Protein AF-A0A959CN42-F1 (afdb_monomer)

Foldseek 3Di:
DVVVVVVVVVVVVVVVQVQLQDQCPPVHNFGSNCQQVDCQQHPVLQDDDPPDDPDDDDDDPQDPDDWDWDADPVRATEIEDADLLNLLLQVLQVLCVVQVVVLQCLLCLLQLFCLQQNFPVSNVSSLLNPLQVSLLLLVLVVVQQVLAPVSQSSLVSSQNSNQVNLVVDDSSNDPNVCSRSVHGGDRGHSSSLSSLQSSVLVQLLQDLCQQVLLQVCLVQPDVRSCVVPPPDDPPDADPPHPPDDDPDDDDDDPDPDDDDPVPRNDHADFDDDDHDDPPAWWDWDKDFLVPDPNSFIDIDTGHGDDDDVVDQWRWHWRHYVLFTWTDTDGSSHDFHAFTDDPWKGKYWIRPNANQKFKDFWAAPDPVSQWTDDPNDIDGWDKDWDFHDGPPDPGTDTDIWTADPQGTQSFADDDDGHRIGMRGPSSDNFDRDNREDNQLRVLRSNDNDDVSNVVSQPHYAPDFIWMWMGTRVRDTDTDRGHDDDDDDPCHSNHD

pLDDT: mean 90.22, std 10.04, range [40.03, 98.81]

Radius of gyration: 26.32 Å; Cα contacts (8 Å, |Δi|>4): 891; chains: 1; bounding box: 69×84×70 Å

Structure (mmCIF, N/CA/C/O backbone):
data_AF-A0A959CN42-F1
#
_entry.id   AF-A0A959CN42-F1
#
loop_
_atom_site.group_PDB
_atom_site.id
_atom_site.type_symbol
_atom_site.label_atom_id
_atom_site.label_alt_id
_atom_site.label_comp_id
_atom_site.label_asym_id
_atom_site.label_entity_id
_atom_site.label_seq_id
_atom_site.pdbx_PDB_ins_code
_atom_site.Cartn_x
_atom_site.Cartn_y
_atom_site.Cartn_z
_atom_site.occupancy
_atom_site.B_iso_or_equiv
_atom_site.auth_seq_id
_atom_site.auth_comp_id
_atom_site.auth_asym_id
_atom_site.auth_atom_id
_atom_site.pdbx_PDB_model_num
ATOM 1 N N . MET A 1 1 ? -25.828 -58.535 -22.305 1.00 72.62 1 MET A N 1
ATOM 2 C CA . MET A 1 1 ? -24.635 -58.267 -21.461 1.00 72.62 1 MET A CA 1
ATOM 3 C C . MET A 1 1 ? -23.712 -57.182 -22.034 1.00 72.62 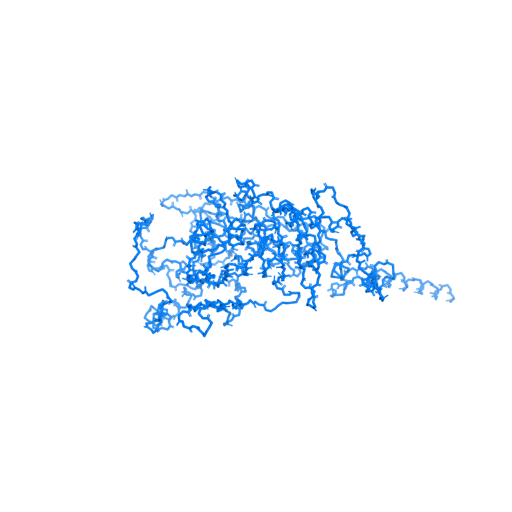1 MET A C 1
ATOM 5 O O . MET A 1 1 ? -23.252 -56.353 -21.264 1.00 72.62 1 MET A O 1
ATOM 9 N N . GLN A 1 2 ? -23.451 -57.132 -23.350 1.00 87.62 2 GLN A N 1
ATOM 10 C CA . GLN A 1 2 ? -22.571 -56.113 -23.960 1.00 87.62 2 GLN A CA 1
ATOM 11 C C . GLN A 1 2 ? -23.111 -54.673 -23.858 1.00 87.62 2 GLN A C 1
ATOM 13 O O . GLN A 1 2 ? -22.363 -53.782 -23.477 1.00 87.62 2 GLN A O 1
ATOM 18 N N . ILE A 1 3 ? -24.412 -54.458 -24.094 1.00 91.44 3 ILE A N 1
ATOM 19 C CA . ILE A 1 3 ? -25.050 -53.130 -23.976 1.00 91.44 3 ILE A CA 1
ATOM 20 C C . ILE A 1 3 ? -24.937 -52.576 -22.549 1.00 91.44 3 ILE A C 1
ATOM 22 O O . ILE A 1 3 ? -24.589 -51.420 -22.361 1.00 91.44 3 ILE A O 1
ATOM 26 N N . VAL A 1 4 ? -25.155 -53.416 -21.532 1.00 92.31 4 VAL A N 1
ATOM 27 C CA . VAL A 1 4 ? -25.031 -53.013 -20.119 1.00 92.31 4 VAL A CA 1
ATOM 28 C C . VAL A 1 4 ? -23.594 -52.605 -19.783 1.00 92.31 4 VAL A C 1
ATOM 30 O O . VAL A 1 4 ? -23.387 -51.584 -19.138 1.00 92.31 4 VAL A O 1
ATOM 33 N N . LYS A 1 5 ? -22.593 -53.355 -20.270 1.00 93.62 5 LYS A N 1
ATOM 34 C CA . LYS A 1 5 ? -21.173 -53.002 -20.102 1.00 93.62 5 LYS A CA 1
ATOM 35 C C . LYS A 1 5 ? -20.826 -51.683 -20.797 1.00 93.62 5 LYS A C 1
ATOM 37 O O . LYS A 1 5 ? -20.120 -50.869 -20.214 1.00 93.62 5 LYS A O 1
ATOM 42 N N . PHE A 1 6 ? -21.345 -51.462 -22.005 1.00 95.69 6 PHE A N 1
ATOM 43 C CA . PHE A 1 6 ? -21.164 -50.208 -22.735 1.00 95.69 6 PHE A CA 1
ATOM 44 C C . PHE A 1 6 ? -21.786 -49.020 -21.991 1.00 95.69 6 PHE A C 1
ATOM 46 O O . PHE A 1 6 ? -21.104 -48.026 -21.768 1.00 95.69 6 PHE A O 1
ATOM 53 N N . LEU A 1 7 ? -23.043 -49.134 -21.550 1.00 95.94 7 LEU A N 1
ATOM 54 C CA . LEU A 1 7 ? -23.731 -48.068 -20.817 1.00 95.94 7 LEU A CA 1
ATOM 55 C C . LEU A 1 7 ? -23.049 -47.753 -19.480 1.00 95.94 7 LEU A C 1
ATOM 57 O O . LEU A 1 7 ? -22.921 -46.584 -19.129 1.00 95.94 7 LEU A O 1
ATOM 61 N N . ALA A 1 8 ? -22.562 -48.769 -18.762 1.00 94.31 8 ALA A N 1
ATOM 62 C CA . ALA A 1 8 ? -21.801 -48.572 -17.531 1.00 94.31 8 ALA A CA 1
ATOM 63 C C . ALA A 1 8 ? -20.475 -47.835 -17.787 1.00 94.31 8 ALA A C 1
ATOM 65 O O . ALA A 1 8 ? -20.156 -46.885 -17.074 1.00 94.31 8 ALA A O 1
ATOM 66 N N . ALA A 1 9 ? -19.730 -48.229 -18.826 1.00 95.56 9 ALA A N 1
ATOM 67 C CA . ALA A 1 9 ? -18.494 -47.552 -19.212 1.00 95.56 9 ALA A CA 1
ATOM 68 C C . ALA A 1 9 ? -18.754 -46.102 -19.652 1.00 95.56 9 ALA A C 1
ATOM 70 O O . ALA A 1 9 ? -18.080 -45.195 -19.176 1.00 95.56 9 ALA A O 1
ATOM 71 N N . ALA A 1 10 ? -19.770 -45.868 -20.488 1.00 95.75 10 ALA A N 1
ATOM 72 C CA . ALA A 1 10 ? -20.156 -44.531 -20.935 1.00 95.75 10 ALA A CA 1
ATOM 73 C C . ALA A 1 10 ? -20.590 -43.639 -19.761 1.00 95.75 10 ALA A C 1
ATOM 75 O O . ALA A 1 10 ? -20.138 -42.500 -19.656 1.00 95.75 10 ALA A O 1
ATOM 76 N N . GLY A 1 11 ? -21.410 -44.164 -18.845 1.00 95.81 11 GLY A N 1
ATOM 77 C CA . GLY A 1 11 ? -21.826 -43.452 -17.637 1.00 95.81 11 GLY A CA 1
ATOM 78 C C . GLY A 1 11 ? -20.643 -43.078 -16.744 1.00 95.81 11 GLY A C 1
ATOM 79 O O . GLY A 1 11 ? -20.555 -41.937 -16.294 1.00 95.81 11 GLY A O 1
ATOM 80 N N . LEU A 1 12 ? -19.694 -44.000 -16.549 1.00 95.25 12 LEU A N 1
ATOM 81 C CA . LEU A 1 12 ? -18.469 -43.735 -15.794 1.00 95.25 12 LEU A CA 1
ATOM 82 C C . LEU A 1 12 ? -17.605 -42.665 -16.473 1.00 95.25 12 LEU A C 1
ATOM 84 O O . LEU A 1 12 ? -17.140 -41.748 -15.801 1.00 95.25 12 LEU A O 1
ATOM 88 N N . SER A 1 13 ? -17.426 -42.731 -17.795 1.00 93.31 13 SER A N 1
ATOM 89 C CA . SER A 1 13 ? -16.668 -41.727 -18.550 1.00 93.31 13 SER A CA 1
ATOM 90 C C . SER A 1 13 ? -17.299 -40.338 -18.464 1.00 93.31 13 SER A C 1
ATOM 92 O O . SER A 1 13 ? -16.585 -39.364 -18.237 1.00 93.31 13 SER A O 1
ATOM 94 N N . VAL A 1 14 ? -18.627 -40.236 -18.589 1.00 94.12 14 VAL A N 1
ATOM 95 C CA . VAL A 1 14 ? -19.349 -38.963 -18.432 1.00 94.12 14 VAL A CA 1
ATOM 96 C C . VAL A 1 14 ? -19.203 -38.436 -17.007 1.00 94.12 14 VAL A C 1
ATOM 98 O O . VAL A 1 14 ? -18.871 -37.268 -16.828 1.00 94.12 14 VAL A O 1
ATOM 101 N N . ALA A 1 15 ? -19.382 -39.283 -15.990 1.00 91.69 15 ALA A N 1
ATOM 102 C CA . ALA A 1 15 ? -19.212 -38.883 -14.596 1.00 91.69 15 ALA A CA 1
ATOM 103 C C . ALA A 1 15 ? -17.782 -38.393 -14.312 1.00 91.69 15 ALA A C 1
ATOM 105 O O . ALA A 1 15 ? -17.606 -37.334 -13.715 1.00 91.69 15 ALA A O 1
ATOM 106 N N . MET A 1 16 ? -16.759 -39.107 -14.792 1.00 90.38 16 MET A N 1
ATOM 107 C CA . MET A 1 16 ? -15.361 -38.692 -14.657 1.00 90.38 16 MET A CA 1
ATOM 108 C C . MET A 1 16 ? -15.083 -37.373 -15.377 1.00 90.38 16 MET A C 1
ATOM 110 O O . MET A 1 16 ? -14.413 -36.513 -14.812 1.00 90.38 16 MET A O 1
ATOM 114 N N . ALA A 1 17 ? -15.616 -37.181 -16.586 1.00 90.19 17 ALA A N 1
ATOM 115 C CA . ALA A 1 17 ? -15.478 -35.926 -17.316 1.00 90.19 17 ALA A CA 1
ATOM 116 C C . ALA A 1 17 ? -16.153 -34.764 -16.572 1.00 90.19 17 ALA A C 1
ATOM 118 O O . ALA A 1 17 ? -15.575 -33.684 -16.473 1.00 90.19 17 ALA A O 1
ATOM 119 N N . LEU A 1 18 ? -17.344 -34.974 -16.007 1.00 89.69 18 LEU A N 1
ATOM 120 C CA . LEU A 1 18 ? -18.036 -33.961 -15.208 1.00 89.69 18 LEU A CA 1
ATOM 121 C C . LEU A 1 18 ? -17.241 -33.606 -13.949 1.00 89.69 18 LEU A C 1
ATOM 123 O O . LEU A 1 18 ? -17.002 -32.428 -13.699 1.00 89.69 18 LEU A O 1
ATOM 127 N N . ILE A 1 19 ? -16.771 -34.603 -13.195 1.00 89.12 19 ILE A N 1
ATOM 128 C CA . ILE A 1 19 ? -15.959 -34.389 -11.988 1.00 89.12 19 ILE A CA 1
ATOM 129 C C . ILE A 1 19 ? -14.662 -33.656 -12.349 1.00 89.12 19 ILE A C 1
ATOM 131 O O . ILE A 1 19 ? -14.338 -32.660 -11.712 1.00 89.12 19 ILE A O 1
ATOM 135 N N . ALA A 1 20 ? -13.950 -34.089 -13.393 1.00 89.25 20 ALA A N 1
ATOM 136 C CA . ALA A 1 20 ? -12.697 -33.467 -13.814 1.00 89.25 20 ALA A CA 1
ATOM 137 C C . ALA A 1 20 ? -12.880 -32.010 -14.270 1.00 89.25 20 ALA A C 1
ATOM 139 O O . ALA A 1 20 ? -11.990 -31.192 -14.059 1.00 89.25 20 ALA A O 1
ATOM 140 N N . ASN A 1 21 ? -14.018 -31.666 -14.874 1.00 89.25 21 ASN A N 1
ATOM 141 C CA . ASN A 1 21 ? -14.306 -30.300 -15.320 1.00 89.25 21 ASN A CA 1
ATOM 142 C C . ASN A 1 21 ? -14.975 -29.426 -14.248 1.00 89.25 21 ASN A C 1
ATOM 144 O O . ASN A 1 21 ? -15.186 -28.237 -14.476 1.00 89.25 21 ASN A O 1
ATOM 148 N N . THR A 1 22 ? -15.296 -29.983 -13.082 1.00 85.31 22 THR A N 1
ATOM 149 C CA . THR A 1 22 ? -15.880 -29.229 -11.971 1.00 85.31 22 THR A CA 1
ATOM 150 C C . THR A 1 22 ? -14.766 -28.762 -11.040 1.00 85.31 22 THR A C 1
ATOM 152 O O . THR A 1 22 ? -13.934 -29.557 -10.619 1.00 85.31 22 THR A O 1
ATOM 155 N N . HIS A 1 23 ? -14.737 -27.473 -10.706 1.00 80.94 23 HIS A N 1
ATOM 156 C CA . HIS A 1 23 ? -13.810 -26.932 -9.710 1.00 80.94 23 HIS A CA 1
ATOM 157 C C . HIS A 1 23 ? -14.316 -27.271 -8.298 1.00 80.94 23 HIS A C 1
ATOM 159 O O . HIS A 1 23 ? -15.484 -27.020 -8.006 1.00 80.94 23 HIS A O 1
ATOM 165 N N . GLN A 1 24 ? -13.458 -27.805 -7.419 1.00 80.56 24 GLN A N 1
ATOM 166 C CA . GLN A 1 24 ? -13.819 -28.264 -6.065 1.00 80.56 24 GLN A CA 1
ATOM 167 C C . GLN A 1 24 ? -15.022 -29.238 -6.051 1.00 80.56 24 GLN A C 1
ATOM 169 O O . GLN A 1 24 ? -16.014 -29.010 -5.349 1.00 80.56 24 GLN A O 1
ATOM 174 N N . PRO A 1 25 ? -14.971 -30.348 -6.820 1.00 81.38 25 PRO A N 1
ATOM 175 C CA . PRO A 1 25 ? -16.073 -31.305 -6.880 1.00 81.38 25 PRO A CA 1
ATOM 176 C C . PRO A 1 25 ? -16.360 -31.857 -5.479 1.00 81.38 25 PRO A C 1
ATOM 178 O O . PRO A 1 25 ? -15.431 -32.181 -4.734 1.00 81.38 25 PRO A O 1
ATOM 181 N N . PHE A 1 26 ? -17.642 -31.938 -5.111 1.00 83.25 26 PHE A N 1
ATOM 182 C CA . PHE A 1 26 ? -18.103 -32.393 -3.788 1.00 83.25 26 PHE A CA 1
ATOM 183 C C . PHE A 1 26 ? -17.518 -31.605 -2.596 1.00 83.25 26 PHE A C 1
ATOM 185 O O . PHE A 1 26 ? -17.394 -32.150 -1.502 1.00 83.25 26 PHE A O 1
ATOM 192 N N . GLY A 1 27 ? -17.123 -30.340 -2.793 1.00 75.25 27 GLY A N 1
ATOM 193 C CA . GLY A 1 27 ? -16.503 -29.519 -1.744 1.00 75.25 27 GLY A CA 1
ATOM 194 C C . GLY A 1 27 ? -15.047 -29.890 -1.435 1.00 75.25 27 GLY A C 1
ATOM 195 O O . GLY A 1 27 ? -14.508 -29.473 -0.410 1.00 75.25 27 GLY A O 1
ATOM 196 N N . SER A 1 28 ? -14.402 -30.679 -2.302 1.00 81.88 28 SER A N 1
ATOM 197 C CA . SER A 1 28 ? -12.965 -30.966 -2.215 1.00 81.88 28 SER A CA 1
ATOM 198 C C . SER A 1 28 ? -12.109 -29.712 -2.427 1.00 81.88 28 SER A C 1
ATOM 200 O O . SER A 1 28 ? -12.607 -28.654 -2.788 1.00 81.88 28 SER A O 1
ATOM 202 N N . GLN A 1 29 ? -10.794 -29.828 -2.229 1.00 77.81 29 GLN A N 1
ATOM 203 C CA . GLN A 1 29 ? -9.831 -28.751 -2.510 1.00 77.81 29 GLN A CA 1
ATOM 204 C C . GLN A 1 29 ? -9.224 -28.844 -3.917 1.00 77.81 29 GLN A C 1
ATOM 206 O O . GLN A 1 29 ? -8.290 -28.113 -4.233 1.00 77.81 29 GLN A O 1
ATOM 211 N N . LEU A 1 30 ? -9.715 -29.764 -4.750 1.00 82.12 30 LEU A N 1
ATOM 212 C CA . LEU A 1 30 ? -9.133 -29.998 -6.063 1.00 82.12 30 LEU A CA 1
ATOM 213 C C . LEU A 1 30 ? -9.544 -28.889 -7.042 1.00 82.12 30 LEU A C 1
ATOM 215 O O . LEU A 1 30 ? -10.726 -28.531 -7.095 1.00 82.12 30 LEU A O 1
ATOM 219 N N . PRO A 1 31 ? -8.604 -28.374 -7.851 1.00 82.69 31 PRO A N 1
ATOM 220 C CA . PRO A 1 31 ? -8.956 -27.543 -8.991 1.00 82.69 31 PRO A CA 1
ATOM 221 C C . PRO A 1 31 ? -9.707 -28.383 -10.034 1.00 82.69 31 PRO A C 1
ATOM 223 O O . PRO A 1 31 ? -9.751 -29.614 -9.954 1.00 82.69 31 PRO A O 1
ATOM 226 N N . ALA A 1 32 ? -10.272 -27.732 -11.049 1.00 87.62 32 ALA A N 1
ATOM 227 C CA . ALA A 1 32 ? -10.829 -28.449 -12.193 1.00 87.62 32 ALA A CA 1
ATOM 228 C C . ALA A 1 32 ? -9.683 -29.126 -12.973 1.00 87.62 32 ALA A C 1
ATOM 230 O O . ALA A 1 32 ? -8.982 -28.487 -13.761 1.00 87.62 32 ALA A O 1
ATOM 231 N N . LEU A 1 33 ? -9.462 -30.421 -12.722 1.00 90.44 33 LEU A N 1
ATOM 232 C CA . LEU A 1 33 ? -8.334 -31.181 -13.270 1.00 90.44 33 LEU A CA 1
ATOM 233 C C . LEU A 1 33 ? -8.374 -31.268 -14.803 1.00 90.44 33 LEU A C 1
ATOM 235 O O . LEU A 1 33 ? -7.331 -31.226 -15.441 1.00 90.44 33 LEU A O 1
ATOM 239 N N . GLY A 1 34 ? -9.557 -31.348 -15.412 1.00 91.06 34 GLY A N 1
ATOM 240 C CA . GLY A 1 34 ? -9.726 -31.393 -16.866 1.00 91.06 34 GLY A CA 1
ATOM 241 C C . GLY A 1 34 ? -9.119 -30.165 -17.557 1.00 91.06 34 GLY A C 1
ATOM 242 O O . GLY A 1 34 ? -8.178 -30.322 -18.337 1.00 91.06 34 GLY A O 1
ATOM 243 N N . PRO A 1 35 ? -9.588 -28.940 -17.246 1.00 90.25 35 PRO A N 1
ATOM 244 C CA . PRO A 1 35 ? -8.994 -27.709 -17.760 1.00 90.25 35 PRO A CA 1
ATOM 245 C C . PRO A 1 35 ? -7.518 -27.554 -17.385 1.00 90.25 35 PRO A C 1
ATOM 247 O O . PRO A 1 35 ? -6.716 -27.179 -18.238 1.00 90.25 35 PRO A O 1
ATOM 250 N N . LEU A 1 36 ? -7.142 -27.895 -16.148 1.00 91.56 36 LEU A N 1
ATOM 251 C CA . LEU A 1 36 ? -5.766 -27.756 -15.670 1.00 91.56 36 LEU A CA 1
ATOM 252 C C . LEU A 1 36 ? -4.777 -28.642 -16.442 1.00 91.56 36 LEU A C 1
ATOM 254 O O . LEU A 1 36 ? -3.703 -28.169 -16.805 1.00 91.56 36 LEU A O 1
ATOM 258 N N . PHE A 1 37 ? -5.130 -29.902 -16.710 1.00 92.31 37 PHE A N 1
ATOM 259 C CA . PHE A 1 37 ? -4.290 -30.859 -17.441 1.00 92.31 37 PHE A CA 1
ATOM 260 C C . PHE A 1 37 ? -4.514 -30.834 -18.960 1.00 92.31 37 PHE A C 1
ATOM 262 O O . PHE A 1 37 ? -3.867 -31.599 -19.678 1.00 92.31 37 PHE A O 1
ATOM 269 N N . SER A 1 38 ? -5.384 -29.954 -19.468 1.00 91.44 38 SER A N 1
ATOM 270 C CA . SER A 1 38 ? -5.603 -29.782 -20.905 1.00 91.44 38 SER A CA 1
ATOM 271 C C . SER A 1 38 ? -4.287 -29.429 -21.608 1.00 91.44 38 SER A C 1
ATOM 273 O O . SER A 1 38 ? -3.653 -28.439 -21.240 1.00 91.44 38 SER A O 1
ATOM 275 N N . PRO A 1 39 ? -3.875 -30.157 -22.659 1.00 90.88 39 PRO A N 1
ATOM 276 C CA . PRO A 1 39 ? -2.643 -29.840 -23.376 1.00 90.88 39 PRO A CA 1
ATOM 277 C C . PRO A 1 39 ? -2.724 -28.502 -24.123 1.00 90.88 39 PRO A C 1
ATOM 279 O O . PRO A 1 39 ? -1.687 -27.947 -24.455 1.00 90.88 39 PRO A O 1
ATOM 282 N N . PHE A 1 40 ? -3.927 -27.967 -24.368 1.00 91.19 40 PHE A N 1
ATOM 283 C CA . PHE A 1 40 ? -4.142 -26.753 -25.166 1.00 91.19 40 PHE A CA 1
ATOM 284 C C . PHE A 1 40 ? -4.277 -25.472 -24.342 1.00 91.19 40 PHE A C 1
ATOM 286 O O . PHE A 1 40 ? -4.018 -24.389 -24.854 1.00 91.19 40 PHE A O 1
ATOM 293 N N . ALA A 1 41 ? -4.729 -25.581 -23.093 1.00 90.00 41 ALA A N 1
ATOM 294 C CA . ALA A 1 41 ? -5.031 -24.422 -22.246 1.00 90.00 41 ALA A CA 1
ATOM 295 C C . ALA A 1 41 ? -4.538 -24.571 -20.800 1.00 90.00 41 ALA A C 1
ATOM 297 O O . ALA A 1 41 ? -4.528 -23.599 -20.048 1.00 90.00 41 ALA A O 1
ATOM 298 N N . GLY A 1 42 ? -4.138 -25.781 -20.408 1.00 91.19 42 GLY A N 1
ATOM 299 C CA . GLY A 1 42 ? -3.703 -26.115 -19.061 1.00 91.19 42 GLY A CA 1
ATOM 300 C C . GLY A 1 42 ? -2.307 -25.598 -18.729 1.00 91.19 42 GLY A C 1
ATOM 301 O O . GLY A 1 42 ? -1.726 -24.788 -19.459 1.00 91.19 42 GLY A O 1
ATOM 302 N N . PHE A 1 43 ? -1.747 -26.069 -17.616 1.00 91.44 43 PHE A N 1
ATOM 303 C CA . PHE A 1 43 ? -0.460 -25.570 -17.111 1.00 91.44 43 PHE A CA 1
ATOM 304 C C . PHE A 1 43 ? 0.715 -25.822 -18.068 1.00 91.44 43 PHE A C 1
ATOM 306 O O . PHE A 1 43 ? 1.695 -25.086 -18.035 1.00 91.44 43 PHE A O 1
ATOM 313 N N . TRP A 1 44 ? 0.608 -26.813 -18.960 1.00 91.12 44 TRP A N 1
ATOM 314 C CA . TRP A 1 44 ? 1.625 -27.119 -19.973 1.00 91.12 44 TRP A CA 1
ATOM 315 C C . TRP A 1 44 ? 1.957 -25.923 -20.872 1.00 91.12 44 TRP A C 1
ATOM 317 O O . TRP A 1 44 ? 3.086 -25.796 -21.330 1.00 91.12 44 TRP A O 1
ATOM 327 N N . GLN A 1 45 ? 0.986 -25.033 -21.097 1.00 91.81 45 GLN A N 1
ATOM 328 C CA . GLN A 1 45 ? 1.167 -23.825 -21.906 1.00 91.81 45 GLN A CA 1
ATOM 329 C C . GLN A 1 45 ? 2.016 -22.748 -21.205 1.00 91.81 45 GLN A C 1
ATOM 331 O O . GLN A 1 45 ? 2.437 -21.800 -21.853 1.00 91.81 45 GLN A O 1
ATOM 336 N N . ASN A 1 46 ? 2.276 -22.879 -19.898 1.00 90.12 46 ASN A N 1
ATOM 337 C CA . ASN A 1 46 ? 3.159 -21.976 -19.151 1.00 90.12 46 ASN A CA 1
ATOM 338 C C . ASN A 1 46 ? 4.627 -22.430 -19.154 1.00 90.12 46 ASN A C 1
ATOM 340 O O . ASN A 1 46 ? 5.459 -21.756 -18.555 1.00 90.12 46 ASN A O 1
ATOM 344 N N . ALA A 1 47 ? 4.950 -23.573 -19.769 1.00 86.88 47 ALA A N 1
ATOM 345 C CA . ALA A 1 47 ? 6.329 -24.031 -19.862 1.00 86.88 47 ALA A CA 1
ATOM 346 C C . ALA A 1 47 ? 7.146 -23.086 -20.757 1.00 86.88 47 ALA A C 1
ATOM 348 O O . ALA A 1 47 ? 6.736 -22.766 -21.874 1.00 86.88 47 ALA A O 1
ATOM 349 N N . GLU A 1 48 ? 8.310 -22.659 -20.273 1.00 80.38 48 GLU A N 1
ATOM 350 C CA . GLU A 1 48 ? 9.191 -21.784 -21.039 1.00 80.38 48 GLU A CA 1
ATOM 351 C C . GLU A 1 48 ? 9.787 -22.528 -22.246 1.00 80.38 48 GLU A C 1
ATOM 353 O O . GLU A 1 48 ? 10.290 -23.650 -22.103 1.00 80.38 48 GLU A O 1
ATOM 358 N N . PRO A 1 49 ? 9.755 -21.932 -23.451 1.00 79.50 49 PRO A N 1
ATOM 359 C CA . PRO A 1 49 ? 10.377 -22.540 -24.612 1.00 79.50 49 PRO A CA 1
ATOM 360 C C . PRO A 1 49 ? 11.901 -22.573 -24.452 1.00 79.50 49 PRO A C 1
ATOM 362 O O . PRO A 1 49 ? 12.544 -21.562 -24.169 1.00 79.50 49 PRO A O 1
ATOM 365 N N . VAL A 1 50 ? 12.496 -23.745 -24.683 1.00 77.38 50 VAL A N 1
ATOM 366 C CA . VAL A 1 50 ? 13.953 -23.925 -24.658 1.00 77.38 50 VAL A CA 1
ATOM 367 C C . VAL A 1 50 ? 14.595 -23.049 -25.736 1.00 77.38 50 VAL A C 1
ATOM 369 O O . VAL A 1 50 ? 14.256 -23.161 -26.913 1.00 77.38 50 VAL A O 1
ATOM 372 N N . GLY A 1 51 ? 15.541 -22.195 -25.337 1.00 72.00 51 GLY A N 1
ATOM 373 C CA . GLY A 1 51 ? 16.262 -21.314 -26.260 1.00 72.00 51 GLY A CA 1
ATOM 374 C C . GLY A 1 51 ? 15.471 -20.085 -26.712 1.00 72.00 51 GLY A C 1
ATOM 375 O O . GLY A 1 51 ? 15.753 -19.550 -27.784 1.00 72.00 51 GLY A O 1
ATOM 376 N N . ALA A 1 52 ? 14.483 -19.638 -25.928 1.00 69.00 52 ALA A N 1
ATOM 377 C CA . ALA A 1 52 ? 13.796 -18.377 -26.179 1.00 69.00 52 ALA A CA 1
ATOM 378 C C . ALA A 1 52 ? 14.810 -17.221 -26.280 1.00 69.00 52 ALA A C 1
ATOM 380 O O . ALA A 1 52 ? 15.554 -16.941 -25.342 1.00 69.00 52 ALA A O 1
ATOM 381 N N . GLY A 1 53 ? 14.856 -16.569 -27.443 1.00 66.19 53 GLY A N 1
ATOM 382 C CA . GLY A 1 53 ? 15.615 -15.336 -27.625 1.00 66.19 53 GLY A CA 1
ATOM 383 C C . GLY A 1 53 ? 14.950 -14.146 -26.920 1.00 66.19 53 GLY A C 1
ATOM 384 O O . GLY A 1 53 ? 13.891 -14.296 -26.304 1.00 66.19 53 GLY A O 1
ATOM 385 N N . PRO A 1 54 ? 15.532 -12.939 -27.038 1.00 69.56 54 PRO A N 1
ATOM 386 C CA . PRO A 1 54 ? 14.916 -11.721 -26.529 1.00 69.56 54 PRO A CA 1
ATOM 387 C C . PRO A 1 54 ? 13.480 -11.582 -27.038 1.00 69.56 54 PRO A C 1
ATOM 389 O O . PRO A 1 54 ? 13.205 -11.842 -28.214 1.00 69.56 54 PRO A O 1
ATOM 392 N N . ALA A 1 55 ? 12.568 -11.158 -26.160 1.00 75.75 55 ALA A N 1
ATOM 393 C CA . ALA A 1 55 ? 11.192 -10.899 -26.559 1.00 75.75 55 ALA A CA 1
ATOM 394 C C . ALA A 1 55 ? 11.170 -9.890 -27.725 1.00 75.75 55 ALA A C 1
ATOM 396 O O . ALA A 1 55 ? 11.917 -8.906 -27.695 1.00 75.75 55 ALA A O 1
ATOM 397 N N . PRO A 1 56 ? 10.333 -10.108 -28.755 1.00 81.38 56 PRO A N 1
ATOM 398 C CA . PRO A 1 56 ? 10.241 -9.176 -29.868 1.00 81.38 56 PRO A CA 1
ATOM 399 C C . PRO A 1 56 ? 9.763 -7.808 -29.376 1.00 81.38 56 PRO A C 1
ATOM 401 O O . PRO A 1 56 ? 9.000 -7.714 -28.408 1.00 81.38 56 PRO A O 1
ATOM 404 N N . ALA A 1 57 ? 10.182 -6.752 -30.076 1.00 88.12 57 ALA A N 1
ATOM 405 C CA . ALA A 1 57 ? 9.687 -5.406 -29.823 1.00 88.12 57 ALA A CA 1
ATOM 406 C C . ALA A 1 57 ? 8.154 -5.380 -29.926 1.00 88.12 57 ALA A C 1
ATOM 408 O O . ALA A 1 57 ? 7.569 -5.945 -30.854 1.00 88.12 57 ALA A O 1
ATOM 409 N N . ARG A 1 58 ? 7.509 -4.723 -28.960 1.00 91.50 58 ARG A N 1
ATOM 410 C CA . ARG A 1 58 ? 6.055 -4.533 -28.912 1.00 91.50 58 ARG A CA 1
ATOM 411 C C . ARG A 1 58 ? 5.737 -3.056 -29.114 1.00 91.50 58 ARG A C 1
ATOM 413 O O . ARG A 1 58 ? 6.520 -2.198 -28.718 1.00 91.50 58 ARG A O 1
ATOM 420 N N . SER A 1 59 ? 4.599 -2.775 -29.738 1.00 93.75 59 SER A N 1
ATOM 421 C CA . SER A 1 59 ? 4.099 -1.416 -29.943 1.00 93.75 59 SER A CA 1
ATOM 422 C C . SER A 1 59 ? 2.786 -1.254 -29.192 1.00 93.75 59 SER A C 1
ATOM 424 O O . SER A 1 59 ? 1.909 -2.113 -29.289 1.00 93.75 59 SER A O 1
ATOM 426 N N . PHE A 1 60 ? 2.677 -0.162 -28.441 1.00 96.19 60 PHE A N 1
ATOM 427 C CA . PHE A 1 60 ? 1.497 0.193 -27.669 1.00 96.19 60 PHE A CA 1
ATOM 428 C C . PHE A 1 60 ? 1.113 1.633 -28.015 1.00 96.19 60 PHE A C 1
ATOM 430 O O . PHE A 1 60 ? 1.991 2.494 -27.979 1.00 96.19 60 PHE A O 1
ATOM 437 N N . PRO A 1 61 ? -0.157 1.917 -28.353 1.00 96.31 61 PRO A N 1
ATOM 438 C CA . PRO A 1 61 ? -0.593 3.269 -28.705 1.00 96.31 61 PRO A CA 1
ATOM 439 C C . PRO A 1 61 ? -0.506 4.268 -27.542 1.00 96.31 61 PRO A C 1
ATOM 441 O O . PRO A 1 61 ? -0.555 5.467 -27.782 1.00 96.31 61 PRO A O 1
ATOM 444 N N . GLN A 1 62 ? -0.398 3.784 -26.303 1.00 97.12 62 GLN A N 1
ATOM 445 C CA . GLN A 1 62 ? -0.240 4.607 -25.106 1.00 97.12 62 GLN A CA 1
ATOM 446 C C . GLN A 1 62 ? 1.183 5.149 -24.934 1.00 97.12 62 GLN A C 1
ATOM 448 O O . GLN A 1 62 ? 1.356 6.130 -24.227 1.00 97.12 62 GLN A O 1
ATOM 453 N N . LEU A 1 63 ? 2.199 4.520 -25.536 1.00 97.25 63 LEU A N 1
ATOM 454 C CA . LEU A 1 63 ? 3.580 4.984 -25.401 1.00 97.25 63 LEU A CA 1
ATOM 455 C C . LEU A 1 63 ? 3.837 6.192 -26.302 1.00 97.25 63 LEU A C 1
ATOM 457 O O . LEU A 1 63 ? 3.557 6.148 -27.502 1.00 97.25 63 LEU A O 1
ATOM 461 N N . GLU A 1 64 ? 4.435 7.238 -25.739 1.00 96.62 64 GLU A N 1
ATOM 462 C CA . GLU A 1 64 ? 4.810 8.449 -26.478 1.00 96.62 64 GLU A CA 1
ATOM 463 C C . GLU A 1 64 ? 6.174 8.298 -27.169 1.00 96.62 64 GLU A C 1
ATOM 465 O O . GLU A 1 64 ? 6.409 8.855 -28.246 1.00 96.62 64 GLU A O 1
ATOM 470 N N . ALA A 1 65 ? 7.080 7.525 -26.567 1.00 96.69 65 ALA A N 1
ATOM 471 C CA . ALA A 1 65 ? 8.426 7.267 -27.057 1.00 96.69 65 ALA A CA 1
ATOM 472 C C . ALA A 1 65 ? 8.857 5.800 -26.833 1.00 96.69 65 ALA A C 1
ATOM 474 O O . ALA A 1 65 ? 8.246 5.061 -26.056 1.00 96.69 65 ALA A O 1
ATOM 475 N N . PRO A 1 66 ? 9.929 5.332 -27.506 1.00 97.12 66 PRO A N 1
ATOM 476 C CA . PRO A 1 66 ? 10.468 3.998 -27.269 1.00 97.12 66 PRO A CA 1
ATOM 477 C C . PRO A 1 66 ? 10.935 3.801 -25.820 1.00 97.12 66 PRO A C 1
ATOM 479 O O . PRO A 1 66 ? 11.675 4.622 -25.279 1.00 97.12 66 PRO A O 1
ATOM 482 N N . VAL A 1 67 ? 10.577 2.654 -25.238 1.00 98.31 67 VAL A N 1
ATOM 483 C CA . VAL A 1 67 ? 11.064 2.199 -23.928 1.00 98.31 67 VAL A CA 1
ATOM 484 C C . VAL A 1 67 ? 11.934 0.963 -24.107 1.00 98.31 67 VAL A C 1
ATOM 486 O O . VAL A 1 67 ? 11.580 0.042 -24.847 1.00 98.31 67 VAL A O 1
ATOM 489 N N . ARG A 1 68 ? 13.066 0.913 -23.402 1.00 97.62 68 ARG A N 1
ATOM 490 C CA . ARG A 1 68 ? 13.929 -0.271 -23.326 1.00 97.62 68 ARG A CA 1
ATOM 491 C C . ARG A 1 68 ? 13.886 -0.836 -21.914 1.00 97.62 68 ARG A C 1
ATOM 493 O O . ARG A 1 68 ? 14.151 -0.116 -20.961 1.00 97.62 68 ARG A O 1
ATOM 500 N N . ILE A 1 69 ? 13.614 -2.131 -21.795 1.00 97.50 69 ILE A N 1
ATOM 501 C CA . ILE A 1 69 ? 13.683 -2.860 -20.525 1.00 97.50 69 ILE A CA 1
ATOM 502 C C . ILE A 1 69 ? 14.835 -3.857 -20.629 1.00 97.50 69 ILE A C 1
ATOM 504 O O . ILE A 1 69 ? 14.860 -4.670 -21.554 1.00 97.50 69 ILE A O 1
ATOM 508 N N . ALA A 1 70 ? 15.800 -3.769 -19.718 1.00 96.38 70 ALA A N 1
ATOM 509 C CA . ALA A 1 70 ? 16.868 -4.756 -19.566 1.00 96.38 70 ALA A CA 1
ATOM 510 C C . ALA A 1 70 ? 16.658 -5.543 -18.271 1.00 96.38 70 ALA A C 1
ATOM 512 O O . ALA A 1 70 ? 16.150 -4.984 -17.310 1.00 96.38 70 ALA A O 1
ATOM 513 N N . PHE A 1 71 ? 17.045 -6.815 -18.252 1.00 95.25 71 PHE A N 1
ATOM 514 C CA . PHE A 1 71 ? 17.019 -7.652 -17.052 1.00 95.25 71 PHE A CA 1
ATOM 515 C C . PHE A 1 71 ? 18.452 -7.990 -16.668 1.00 95.25 71 PHE A C 1
ATOM 517 O O . PHE A 1 71 ? 19.251 -8.310 -17.554 1.00 95.25 71 PHE A O 1
ATOM 524 N N . ASP A 1 72 ? 18.774 -7.879 -15.385 1.00 95.62 72 ASP A N 1
ATOM 525 C CA . ASP A 1 72 ? 20.066 -8.303 -14.850 1.00 95.62 72 ASP A CA 1
ATOM 526 C C . ASP A 1 72 ? 20.096 -9.809 -14.525 1.00 95.62 72 ASP A C 1
ATOM 528 O O . ASP A 1 72 ? 19.188 -10.569 -14.870 1.00 95.62 72 ASP A O 1
ATOM 532 N N . GLU A 1 73 ? 21.168 -10.254 -13.869 1.00 95.44 73 GLU A N 1
ATOM 533 C CA . GLU A 1 73 ? 21.365 -11.649 -13.460 1.00 95.44 73 GLU A CA 1
ATOM 534 C C . GLU A 1 73 ? 20.365 -12.146 -12.403 1.00 95.44 73 GLU A C 1
ATOM 536 O O . GLU A 1 73 ? 20.172 -13.356 -12.262 1.00 95.44 73 GLU A O 1
ATOM 541 N N . HIS A 1 74 ? 19.697 -11.232 -11.696 1.00 93.19 74 HIS A N 1
ATOM 542 C CA . HIS A 1 74 ? 18.639 -11.519 -10.730 1.00 93.19 74 HIS A CA 1
ATOM 543 C C . HIS A 1 74 ? 17.236 -11.362 -11.328 1.00 93.19 74 HIS A C 1
ATOM 545 O O . HIS A 1 74 ? 16.242 -11.560 -10.626 1.00 93.19 74 HIS A O 1
ATOM 551 N N . MET A 1 75 ? 17.148 -11.070 -12.630 1.00 92.62 75 MET A N 1
ATOM 552 C CA . MET A 1 75 ? 15.913 -10.766 -13.350 1.00 92.62 75 MET A CA 1
ATOM 553 C C . MET A 1 75 ? 15.199 -9.506 -12.840 1.00 92.62 75 MET A C 1
ATOM 555 O O . MET A 1 75 ? 13.993 -9.355 -13.062 1.00 92.62 75 MET A O 1
ATOM 559 N N . ALA A 1 76 ? 15.924 -8.571 -12.222 1.00 96.50 76 ALA A N 1
ATOM 560 C CA . ALA A 1 76 ? 15.389 -7.255 -11.906 1.00 96.50 76 ALA A CA 1
ATOM 561 C C . ALA A 1 76 ? 15.277 -6.414 -13.196 1.00 96.50 76 ALA A C 1
ATOM 563 O O . ALA A 1 76 ? 16.230 -6.336 -13.981 1.00 96.50 76 ALA A O 1
ATOM 564 N N . PRO A 1 77 ? 14.113 -5.804 -13.489 1.00 97.81 77 PRO A N 1
ATOM 565 C CA . PRO A 1 77 ? 13.962 -4.918 -14.635 1.00 97.81 77 PRO A CA 1
ATOM 566 C C . PRO A 1 77 ? 14.625 -3.555 -14.419 1.00 97.81 77 PRO A C 1
ATOM 568 O O . PRO A 1 77 ? 14.342 -2.834 -13.463 1.00 97.81 77 PRO A O 1
ATOM 571 N N . HIS A 1 78 ? 15.385 -3.133 -15.420 1.00 98.62 78 HIS A N 1
ATOM 572 C CA . HIS A 1 78 ? 15.884 -1.777 -15.587 1.00 98.62 78 HIS A CA 1
ATOM 573 C C . HIS A 1 78 ? 15.136 -1.101 -16.737 1.00 98.62 78 HIS A C 1
ATOM 575 O O . HIS A 1 78 ? 15.317 -1.466 -17.906 1.00 98.62 78 HIS A O 1
ATOM 581 N N . ILE A 1 79 ? 14.275 -0.137 -16.411 1.00 98.75 79 ILE A N 1
ATOM 582 C CA . ILE A 1 79 ? 13.396 0.551 -17.361 1.00 98.75 79 ILE A CA 1
ATOM 583 C C . ILE A 1 79 ? 14.039 1.869 -17.787 1.00 98.75 79 ILE A C 1
ATOM 585 O O . ILE A 1 79 ? 14.219 2.771 -16.973 1.00 98.75 79 ILE A O 1
ATOM 589 N N . PHE A 1 80 ? 14.340 1.991 -19.078 1.00 98.69 80 PHE A N 1
ATOM 590 C CA . PHE A 1 80 ? 14.885 3.195 -19.700 1.00 98.69 80 PHE A CA 1
ATOM 591 C C . PHE A 1 80 ? 13.832 3.823 -20.616 1.00 98.69 80 PHE A C 1
ATOM 593 O O . PHE A 1 80 ? 13.459 3.213 -21.624 1.00 98.69 80 PHE A O 1
ATOM 600 N N . ALA A 1 81 ? 13.374 5.032 -20.293 1.00 98.62 81 ALA A N 1
ATOM 601 C CA . ALA A 1 81 ? 12.352 5.751 -21.058 1.00 98.62 81 ALA A CA 1
ATOM 602 C C . ALA A 1 81 ? 12.699 7.240 -21.231 1.00 98.62 81 ALA A C 1
ATOM 604 O O . ALA A 1 81 ? 13.566 7.782 -20.547 1.00 98.62 81 ALA A O 1
ATOM 605 N N . GLY A 1 82 ? 12.029 7.914 -22.169 1.00 98.31 82 GLY A N 1
ATOM 606 C CA . GLY A 1 82 ? 12.244 9.343 -22.434 1.00 98.31 82 GLY A CA 1
ATOM 607 C C . GLY A 1 82 ? 11.474 10.282 -21.502 1.00 98.31 82 GLY A C 1
ATOM 608 O O . GLY A 1 82 ? 11.826 11.454 -21.389 1.00 98.31 82 GLY A O 1
ATOM 609 N N . ASN A 1 83 ? 10.429 9.786 -20.841 1.00 97.94 83 ASN A N 1
ATOM 610 C CA . ASN A 1 83 ? 9.545 10.564 -19.980 1.00 97.94 83 ASN A CA 1
ATOM 611 C C . ASN A 1 83 ? 8.958 9.674 -18.867 1.00 97.94 83 ASN A C 1
ATOM 613 O O . ASN A 1 83 ? 9.053 8.445 -18.899 1.00 97.94 83 ASN A O 1
ATOM 617 N N . LEU A 1 84 ? 8.354 10.319 -17.871 1.00 97.25 84 LEU A N 1
ATOM 618 C CA . LEU A 1 84 ? 7.815 9.652 -16.689 1.00 97.25 84 LEU A CA 1
ATOM 619 C C . LEU A 1 84 ? 6.552 8.822 -16.979 1.00 97.25 84 LEU A C 1
ATOM 621 O O . LEU A 1 84 ? 6.357 7.786 -16.346 1.00 97.25 84 LEU A O 1
ATOM 625 N N . HIS A 1 85 ? 5.727 9.248 -17.938 1.00 98.25 85 HIS A N 1
ATOM 626 C CA . HIS A 1 85 ? 4.523 8.528 -18.353 1.00 98.25 85 HIS A CA 1
ATOM 627 C C . HIS A 1 85 ? 4.874 7.129 -18.885 1.00 98.25 85 HIS A C 1
ATOM 629 O O . HIS A 1 85 ? 4.402 6.116 -18.365 1.00 98.25 85 HIS A O 1
ATOM 635 N N . ASP A 1 86 ? 5.783 7.064 -19.854 1.00 98.69 86 ASP A N 1
ATOM 636 C CA . ASP A 1 86 ? 6.215 5.823 -20.495 1.00 98.69 86 ASP A CA 1
ATOM 637 C C . ASP A 1 86 ? 6.969 4.906 -19.521 1.00 98.69 86 ASP A C 1
ATOM 639 O O . ASP A 1 86 ? 6.833 3.682 -19.587 1.00 98.69 86 ASP A O 1
ATOM 643 N N . ALA A 1 87 ? 7.722 5.479 -18.572 1.00 98.56 87 ALA A N 1
ATOM 644 C CA . ALA A 1 87 ? 8.348 4.715 -17.493 1.00 98.56 87 ALA A CA 1
ATOM 645 C C . ALA A 1 87 ? 7.309 4.068 -16.566 1.00 98.56 87 ALA A C 1
ATOM 647 O O . ALA A 1 87 ? 7.435 2.884 -16.253 1.00 98.56 87 ALA A O 1
ATOM 648 N N . ALA A 1 88 ? 6.269 4.805 -16.159 1.00 98.50 88 ALA A N 1
ATOM 649 C CA . ALA A 1 88 ? 5.190 4.276 -15.325 1.00 98.50 88 ALA A CA 1
ATOM 650 C C . ALA A 1 88 ? 4.386 3.189 -16.057 1.00 98.50 88 ALA A C 1
ATOM 652 O O . ALA A 1 88 ? 4.120 2.135 -15.476 1.00 98.50 88 ALA A O 1
ATOM 653 N N . PHE A 1 89 ? 4.077 3.395 -17.343 1.00 98.81 89 PHE A N 1
ATOM 654 C CA . PHE A 1 89 ? 3.464 2.376 -18.200 1.00 98.81 89 PHE A CA 1
ATOM 655 C C . PHE A 1 89 ? 4.315 1.107 -18.259 1.00 98.81 89 PHE A C 1
ATOM 657 O O . PHE A 1 89 ? 3.828 0.005 -18.001 1.00 98.81 89 PHE A O 1
ATOM 664 N N . ALA A 1 90 ? 5.607 1.239 -18.552 1.00 98.62 90 ALA A N 1
ATOM 665 C CA . ALA A 1 90 ? 6.501 0.092 -18.637 1.00 98.62 90 ALA A CA 1
ATOM 666 C C . ALA A 1 90 ? 6.672 -0.622 -17.289 1.00 98.62 90 ALA A C 1
ATOM 668 O O . ALA A 1 90 ? 6.727 -1.853 -17.268 1.00 98.62 90 ALA A O 1
ATOM 669 N N . GLN A 1 91 ? 6.687 0.123 -16.176 1.00 98.75 91 GLN A N 1
ATOM 670 C CA . GLN A 1 91 ? 6.702 -0.439 -14.825 1.00 98.75 91 GLN A CA 1
ATOM 671 C C . GLN A 1 91 ? 5.447 -1.282 -14.580 1.00 98.75 91 GLN A C 1
ATOM 673 O O . GLN A 1 91 ? 5.563 -2.447 -14.212 1.00 98.75 91 GLN A O 1
ATOM 678 N N . GLY A 1 92 ? 4.257 -0.745 -14.863 1.00 98.69 92 GLY A N 1
ATOM 679 C CA . GLY A 1 92 ? 3.002 -1.489 -14.735 1.00 98.69 92 GLY A CA 1
ATOM 680 C C . GLY A 1 92 ? 2.973 -2.748 -15.600 1.00 98.69 92 GLY A C 1
ATOM 681 O O . GLY A 1 92 ? 2.620 -3.827 -15.124 1.00 98.69 92 GLY A O 1
ATOM 682 N N . TYR A 1 93 ? 3.422 -2.637 -16.850 1.00 98.62 93 TYR A N 1
ATOM 683 C CA . TYR A 1 93 ? 3.485 -3.757 -17.784 1.00 98.62 93 TYR A CA 1
ATOM 684 C C . TYR A 1 93 ? 4.412 -4.881 -17.299 1.00 98.62 93 TYR A C 1
ATOM 686 O O . TYR A 1 93 ? 4.015 -6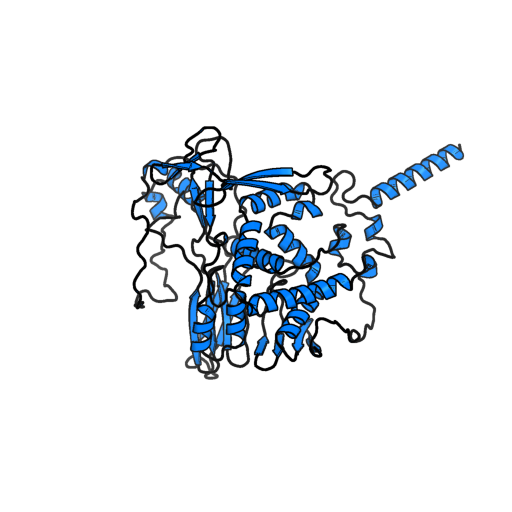.049 -17.291 1.00 98.62 93 TYR A O 1
ATOM 694 N N . VAL A 1 94 ? 5.644 -4.557 -16.884 1.00 97.88 94 VAL A N 1
ATOM 695 C CA . VAL A 1 94 ? 6.618 -5.573 -16.452 1.00 97.88 94 VAL A CA 1
ATOM 696 C C . VAL A 1 94 ? 6.259 -6.168 -15.094 1.00 97.88 94 VAL A C 1
ATOM 698 O O . VAL A 1 94 ? 6.344 -7.382 -14.917 1.00 97.88 94 VAL A O 1
ATOM 701 N N . THR A 1 95 ? 5.751 -5.356 -14.163 1.00 98.25 95 THR A N 1
ATOM 702 C CA . THR A 1 95 ? 5.265 -5.866 -12.881 1.00 98.25 95 THR A CA 1
ATOM 703 C C . THR A 1 95 ? 4.077 -6.802 -13.090 1.00 98.25 95 THR A C 1
ATOM 705 O O . THR A 1 95 ? 4.035 -7.857 -12.467 1.00 98.25 95 THR A O 1
ATOM 708 N N . ALA A 1 96 ? 3.144 -6.489 -13.996 1.00 98.25 96 ALA A N 1
ATOM 709 C CA . ALA A 1 96 ? 2.054 -7.402 -14.335 1.00 98.25 96 ALA A CA 1
ATOM 710 C C . ALA A 1 96 ? 2.578 -8.691 -14.980 1.00 98.25 96 ALA A C 1
ATOM 712 O O . ALA A 1 96 ? 2.147 -9.778 -14.598 1.00 98.25 96 ALA A O 1
ATOM 713 N N . ARG A 1 97 ? 3.556 -8.598 -15.890 1.00 95.69 97 ARG A N 1
ATOM 714 C CA . ARG A 1 97 ? 4.200 -9.783 -16.473 1.00 95.69 97 ARG A CA 1
ATOM 715 C C . ARG A 1 97 ? 4.656 -10.771 -15.405 1.00 95.69 97 ARG A C 1
ATOM 717 O O . ARG A 1 97 ? 4.390 -11.963 -15.533 1.00 95.69 97 ARG A O 1
ATOM 724 N N . ASP A 1 98 ? 5.269 -10.256 -14.348 1.00 95.25 98 ASP A N 1
ATOM 725 C CA . ASP A 1 98 ? 5.883 -11.084 -13.315 1.00 95.25 98 ASP A CA 1
ATOM 726 C C . ASP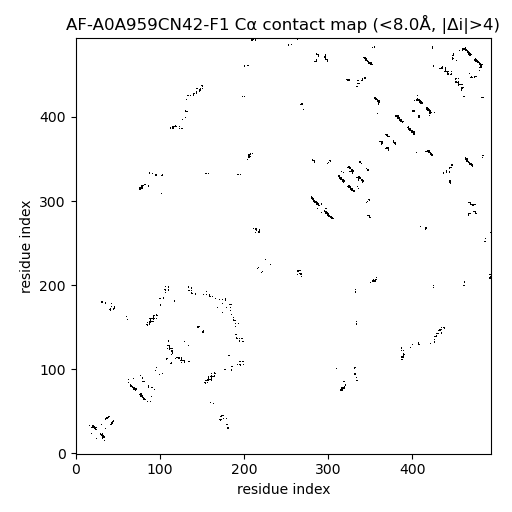 A 1 98 ? 4.921 -11.437 -12.172 1.00 95.25 98 ASP A C 1
ATOM 728 O O . ASP A 1 98 ? 5.033 -12.507 -11.577 1.00 95.25 98 ASP A O 1
ATOM 732 N N . ARG A 1 99 ? 3.987 -10.541 -11.829 1.00 96.69 99 ARG A N 1
ATOM 733 C CA . ARG A 1 99 ? 3.226 -10.565 -10.565 1.00 96.69 99 ARG A CA 1
ATOM 734 C C . ARG A 1 99 ? 1.711 -10.380 -10.730 1.00 96.69 99 ARG A C 1
ATOM 736 O O . ARG A 1 99 ? 1.035 -10.163 -9.725 1.00 96.69 99 ARG A O 1
ATOM 743 N N . LEU A 1 100 ? 1.145 -10.495 -11.940 1.00 97.69 100 LEU A N 1
ATOM 744 C CA . LEU A 1 100 ? -0.285 -10.227 -12.206 1.00 97.69 100 LEU A CA 1
ATOM 745 C C . LEU A 1 100 ? -1.234 -10.914 -11.212 1.00 97.69 100 LEU A C 1
ATOM 747 O O . LEU A 1 100 ? -2.094 -10.251 -10.634 1.00 97.69 100 LEU A O 1
ATOM 751 N N . TRP A 1 101 ? -1.061 -12.221 -10.976 1.00 97.06 101 TRP A N 1
ATOM 752 C CA . TRP A 1 101 ? -1.922 -12.946 -10.038 1.00 97.06 101 TRP A CA 1
ATOM 753 C C . TRP A 1 101 ? -1.806 -12.408 -8.609 1.00 97.06 101 TRP A C 1
ATOM 755 O O . TRP A 1 101 ? -2.823 -12.200 -7.952 1.00 97.06 101 TRP A O 1
ATOM 765 N N . GLN A 1 102 ? -0.582 -12.138 -8.141 1.00 96.50 102 GLN A N 1
ATOM 766 C CA . GLN A 1 102 ? -0.337 -11.577 -6.811 1.00 96.50 102 GLN A CA 1
ATOM 767 C C . GLN A 1 102 ? -1.035 -10.219 -6.656 1.00 96.50 102 GLN A C 1
ATOM 769 O O . GLN A 1 102 ? -1.698 -9.986 -5.647 1.00 96.50 102 GLN A O 1
ATOM 774 N N . MET A 1 103 ? -0.917 -9.345 -7.657 1.00 97.25 103 MET A N 1
ATOM 775 C CA . MET A 1 103 ? -1.546 -8.022 -7.664 1.00 97.25 103 MET A CA 1
ATOM 776 C C . MET A 1 103 ? -3.075 -8.121 -7.566 1.00 97.25 103 MET A C 1
ATOM 778 O O . MET A 1 103 ? -3.693 -7.512 -6.692 1.00 97.25 103 MET A O 1
ATOM 782 N N . ASP A 1 104 ? -3.695 -8.927 -8.428 1.00 97.06 104 ASP A N 1
ATOM 783 C CA . ASP A 1 104 ? -5.145 -9.150 -8.435 1.00 97.06 104 ASP A CA 1
ATOM 784 C C . ASP A 1 104 ? -5.621 -9.782 -7.119 1.00 97.06 104 ASP A C 1
ATOM 786 O O . ASP A 1 104 ? -6.520 -9.263 -6.457 1.00 97.06 104 ASP A O 1
ATOM 790 N N . PHE A 1 105 ? -4.960 -10.846 -6.663 1.00 96.00 105 PHE A N 1
ATOM 791 C CA . PHE A 1 105 ? -5.338 -11.549 -5.441 1.00 96.00 105 PHE A CA 1
ATOM 792 C C . PHE A 1 105 ? -5.237 -10.663 -4.192 1.00 96.00 105 PHE A C 1
ATOM 794 O O . PHE A 1 105 ? -6.157 -10.662 -3.372 1.00 96.00 105 PHE A O 1
ATOM 801 N N . ILE A 1 106 ? -4.165 -9.871 -4.051 1.00 95.12 106 ILE A N 1
ATOM 802 C CA . ILE A 1 106 ? -4.017 -8.953 -2.913 1.00 95.12 106 ILE A CA 1
ATOM 803 C C . ILE A 1 106 ? -5.079 -7.855 -2.965 1.00 95.12 106 ILE A C 1
ATOM 805 O O . ILE A 1 106 ? -5.670 -7.567 -1.931 1.00 95.12 106 ILE A O 1
ATOM 809 N N . THR A 1 107 ? -5.383 -7.272 -4.129 1.00 97.06 107 THR A N 1
ATOM 810 C CA . THR A 1 107 ? -6.445 -6.248 -4.209 1.00 97.06 107 THR A CA 1
ATOM 811 C C . THR A 1 107 ? -7.819 -6.812 -3.870 1.00 97.06 107 THR A C 1
ATOM 813 O O . THR A 1 107 ? -8.590 -6.157 -3.175 1.00 97.06 107 THR A O 1
ATOM 816 N N . ARG A 1 108 ? -8.115 -8.058 -4.263 1.00 97.69 108 ARG A N 1
ATOM 817 C CA . ARG A 1 108 ? -9.329 -8.757 -3.820 1.00 97.69 108 ARG A CA 1
ATOM 818 C C . ARG A 1 108 ? -9.338 -8.952 -2.313 1.00 97.69 108 ARG A C 1
ATOM 820 O O . ARG A 1 108 ? -10.370 -8.736 -1.689 1.00 97.69 108 ARG A O 1
ATOM 827 N N . ALA A 1 109 ? -8.213 -9.349 -1.726 1.00 95.81 109 ALA A N 1
ATOM 828 C CA . ALA A 1 109 ? -8.114 -9.531 -0.284 1.00 95.81 109 ALA A CA 1
ATOM 829 C C . ALA A 1 109 ? -8.314 -8.196 0.450 1.00 95.81 109 ALA A C 1
ATOM 831 O O . ALA A 1 109 ? -9.127 -8.126 1.364 1.00 95.81 109 ALA A O 1
ATOM 832 N N . ALA A 1 110 ? -7.666 -7.131 -0.024 1.00 95.50 110 ALA A N 1
ATOM 833 C CA . ALA A 1 110 ? -7.721 -5.790 0.546 1.00 95.50 110 ALA A CA 1
ATOM 834 C C . ALA A 1 110 ? -9.149 -5.291 0.776 1.00 95.50 110 ALA A C 1
ATOM 836 O O . ALA A 1 110 ? -9.431 -4.696 1.805 1.00 95.50 110 ALA A O 1
ATOM 837 N N . VAL A 1 111 ? -10.057 -5.546 -0.169 1.00 97.19 111 VAL A N 1
ATOM 838 C CA . VAL A 1 111 ? -11.441 -5.050 -0.105 1.00 97.19 111 VAL A CA 1
ATOM 839 C C . VAL A 1 111 ? -12.471 -6.149 0.121 1.00 97.19 111 VAL A C 1
ATOM 841 O O . VAL A 1 111 ? -13.653 -5.932 -0.114 1.00 97.19 111 VAL A O 1
ATOM 844 N N . GLY A 1 112 ? -12.055 -7.342 0.543 1.00 97.38 112 GLY A N 1
ATOM 845 C CA . GLY A 1 112 ? -12.971 -8.441 0.831 1.00 97.38 112 GLY A CA 1
ATOM 846 C C . GLY A 1 112 ? -13.749 -8.941 -0.391 1.00 97.38 112 GLY A C 1
ATOM 847 O O . GLY A 1 112 ? -14.979 -8.846 -0.444 1.00 97.38 112 GLY A O 1
ATOM 848 N N . ARG A 1 113 ? -13.019 -9.448 -1.387 1.00 98.00 113 ARG A N 1
ATOM 849 C CA . ARG A 1 113 ? -13.521 -10.079 -2.621 1.00 98.00 113 ARG A CA 1
ATOM 850 C C . ARG A 1 113 ? -12.876 -11.439 -2.905 1.00 98.00 113 ARG A C 1
ATOM 852 O O . ARG A 1 113 ? -12.991 -11.951 -4.021 1.00 98.00 113 ARG A O 1
ATOM 859 N N . ILE A 1 114 ? -12.147 -12.039 -1.963 1.00 97.12 114 ILE A N 1
ATOM 860 C CA . ILE A 1 114 ? -11.488 -13.332 -2.224 1.00 97.12 114 ILE A CA 1
ATOM 861 C C . ILE A 1 114 ? -12.478 -14.504 -2.249 1.00 97.12 114 ILE A C 1
ATOM 863 O O . ILE A 1 114 ? -12.196 -15.518 -2.887 1.00 97.12 114 ILE A O 1
ATOM 867 N N . SER A 1 115 ? -13.664 -14.381 -1.650 1.00 96.62 115 SER A N 1
ATOM 868 C CA . SER A 1 115 ? -14.737 -15.382 -1.753 1.00 96.62 115 SER A CA 1
ATOM 869 C C . SER A 1 115 ? -15.320 -15.512 -3.166 1.00 96.62 115 SER A C 1
ATOM 871 O O . SER A 1 115 ? -15.833 -16.580 -3.510 1.00 96.62 115 SER A O 1
ATOM 873 N N . GLU A 1 116 ? -15.119 -14.520 -4.039 1.00 95.88 116 GLU A N 1
ATOM 874 C CA . GLU A 1 116 ? -15.422 -14.609 -5.478 1.00 95.88 116 GLU A CA 1
ATOM 875 C C . GLU A 1 116 ? -14.602 -15.707 -6.181 1.00 95.88 116 GLU A C 1
ATOM 877 O O . GLU A 1 116 ? -15.042 -16.309 -7.166 1.00 95.88 116 GLU A O 1
ATOM 882 N N . VAL A 1 117 ? -13.396 -15.991 -5.676 1.00 94.00 117 VAL A N 1
ATOM 883 C CA . VAL A 1 117 ? -12.435 -16.910 -6.311 1.00 94.00 117 VAL A CA 1
ATOM 884 C C . VAL A 1 117 ? -12.142 -18.155 -5.469 1.00 94.00 117 VAL A C 1
ATOM 886 O O . VAL A 1 117 ? -11.921 -19.225 -6.028 1.00 94.00 117 VAL A O 1
ATOM 889 N N . ILE A 1 118 ? -12.217 -18.058 -4.139 1.00 91.31 118 ILE A N 1
ATOM 890 C CA . ILE A 1 118 ? -11.996 -19.166 -3.190 1.00 91.31 118 ILE A CA 1
ATOM 891 C C . ILE A 1 118 ? -13.318 -19.825 -2.757 1.00 91.31 118 ILE A C 1
ATOM 893 O O . ILE A 1 118 ? -13.325 -21.004 -2.398 1.00 91.31 118 ILE A O 1
ATOM 897 N N . GLY A 1 119 ? -14.433 -19.089 -2.793 1.00 92.00 119 GLY A N 1
ATOM 898 C CA . GLY A 1 119 ? -15.735 -19.534 -2.295 1.00 92.00 119 GLY A CA 1
ATOM 899 C C . GLY A 1 119 ? -15.917 -19.350 -0.788 1.00 92.00 119 GLY A C 1
ATOM 900 O O . GLY A 1 119 ? -15.277 -18.510 -0.154 1.00 92.00 119 GLY A O 1
ATOM 901 N N . GLU A 1 120 ? -16.806 -20.162 -0.214 1.00 91.50 120 GLU A N 1
ATOM 902 C CA . GLU A 1 120 ? -17.342 -20.028 1.151 1.00 91.50 120 GLU A CA 1
ATOM 903 C C . GLU A 1 120 ? -16.276 -19.855 2.244 1.00 91.50 120 GLU A C 1
ATOM 905 O O . GLU A 1 120 ? -16.449 -19.078 3.178 1.00 91.50 120 GLU A O 1
ATOM 910 N N . ARG A 1 121 ? -15.133 -20.537 2.111 1.00 90.69 121 ARG A N 1
ATOM 911 C CA . ARG A 1 121 ? -14.048 -20.511 3.108 1.00 90.69 121 ARG A CA 1
ATOM 912 C C . ARG A 1 121 ? -13.459 -19.118 3.335 1.00 90.69 121 ARG A C 1
ATOM 914 O O . ARG A 1 121 ? -12.864 -18.886 4.383 1.00 90.69 121 ARG A O 1
ATOM 921 N N . ALA A 1 122 ? -13.596 -18.226 2.361 1.00 94.19 122 ALA A N 1
ATOM 922 C CA . ALA A 1 122 ? -13.075 -16.869 2.419 1.00 94.19 122 ALA A CA 1
ATOM 923 C C . ALA A 1 122 ? -14.139 -15.820 2.792 1.00 94.19 122 ALA A C 1
ATOM 925 O O . ALA A 1 122 ? -13.792 -14.663 3.012 1.00 94.19 122 ALA A O 1
ATOM 926 N N . LEU A 1 123 ? -15.416 -16.206 2.913 1.00 94.62 123 LEU A N 1
ATOM 927 C CA . LEU A 1 123 ? -16.523 -15.274 3.160 1.00 94.62 123 LEU A CA 1
ATOM 928 C C . LEU A 1 123 ? -16.338 -14.466 4.452 1.00 94.62 123 LEU A C 1
ATOM 930 O O . LEU A 1 123 ? -16.588 -13.266 4.481 1.00 94.62 123 LEU A O 1
ATOM 934 N N . GLU A 1 124 ? -15.876 -15.105 5.524 1.00 91.44 124 GLU A N 1
ATOM 935 C CA . GLU A 1 124 ? -15.675 -14.425 6.809 1.00 91.44 124 GLU A CA 1
ATOM 936 C C . GLU A 1 124 ? -14.501 -13.438 6.788 1.00 91.44 124 GLU A C 1
ATOM 938 O O . GLU A 1 124 ? -14.545 -12.403 7.458 1.00 91.44 124 GLU A O 1
ATOM 943 N N . TYR A 1 125 ? -13.466 -13.733 5.997 1.00 92.75 125 TYR A N 1
ATOM 944 C CA . TYR A 1 125 ? -12.391 -12.778 5.752 1.00 92.75 125 TYR A CA 1
ATOM 945 C C . TYR A 1 125 ? -12.929 -11.573 4.975 1.00 92.75 125 TYR A C 1
ATOM 947 O O . TYR A 1 125 ? -12.731 -10.437 5.403 1.00 92.75 125 TYR A O 1
ATOM 955 N N . ASP A 1 126 ? -13.694 -11.821 3.909 1.00 96.94 126 ASP A N 1
ATOM 956 C CA . ASP A 1 126 ? -14.302 -10.760 3.108 1.00 96.94 126 ASP A CA 1
ATOM 957 C C . ASP A 1 126 ? -15.208 -9.862 3.946 1.00 96.94 126 ASP A C 1
ATOM 959 O O . ASP A 1 126 ? -15.020 -8.648 3.954 1.00 96.94 126 ASP A O 1
ATOM 963 N N . ARG A 1 127 ? -16.118 -10.444 4.736 1.00 93.75 127 ARG A N 1
ATOM 964 C CA . ARG A 1 127 ? -16.978 -9.702 5.673 1.00 93.75 127 ARG A CA 1
ATOM 965 C C . ARG A 1 127 ? -16.180 -8.810 6.614 1.00 93.75 127 ARG A C 1
ATOM 967 O O . ARG A 1 127 ? -16.582 -7.679 6.863 1.00 93.75 127 ARG A O 1
ATOM 974 N N . THR A 1 128 ? -15.046 -9.294 7.120 1.00 91.31 128 THR A N 1
ATOM 975 C CA . THR A 1 128 ? -14.185 -8.501 8.007 1.00 91.31 128 THR A CA 1
ATOM 976 C C . THR A 1 128 ? -13.631 -7.274 7.282 1.00 91.31 128 THR A C 1
ATOM 978 O O . THR A 1 128 ? -13.710 -6.170 7.812 1.00 91.31 128 THR A O 1
ATOM 981 N N . GLN A 1 129 ? -13.130 -7.442 6.057 1.00 93.75 129 GLN A N 1
ATOM 982 C CA . GLN A 1 129 ? -12.582 -6.341 5.258 1.00 93.75 129 GLN A CA 1
ATOM 983 C C . GLN A 1 129 ? -13.656 -5.339 4.811 1.00 93.75 129 GLN A C 1
ATOM 985 O O . GLN A 1 129 ? -13.436 -4.126 4.854 1.00 93.75 129 GLN A O 1
ATOM 990 N N . ARG A 1 130 ? -14.855 -5.831 4.470 1.00 94.81 130 ARG A N 1
ATOM 991 C CA . ARG A 1 130 ? -16.034 -4.999 4.186 1.00 94.81 130 ARG A CA 1
ATOM 992 C C . ARG A 1 130 ? -16.445 -4.164 5.390 1.00 94.81 130 ARG A C 1
ATOM 994 O O . ARG A 1 130 ? -16.558 -2.949 5.292 1.00 94.81 130 ARG A O 1
ATOM 1001 N N . ARG A 1 131 ? -16.571 -4.793 6.559 1.00 92.62 131 ARG A N 1
ATOM 1002 C CA . ARG A 1 131 ? -16.935 -4.110 7.809 1.00 92.62 131 ARG A CA 1
ATOM 1003 C C . ARG A 1 131 ? -15.906 -3.079 8.247 1.00 92.62 131 ARG A C 1
ATOM 1005 O O . ARG A 1 131 ? -16.297 -2.057 8.789 1.00 92.62 131 ARG A O 1
ATOM 1012 N N . LYS A 1 132 ? -14.617 -3.306 7.986 1.00 92.88 132 LYS A N 1
ATOM 1013 C CA . LYS A 1 132 ? -13.573 -2.291 8.199 1.00 92.88 132 LYS A CA 1
ATOM 1014 C C . LYS A 1 132 ? -13.725 -1.074 7.283 1.00 92.88 132 LYS A C 1
ATOM 1016 O O . LYS A 1 132 ? -13.167 -0.032 7.596 1.00 92.88 132 LYS A O 1
ATOM 1021 N N . GLY A 1 133 ? -14.465 -1.181 6.179 1.00 94.75 133 GLY A N 1
ATOM 1022 C CA . GLY A 1 133 ? -14.630 -0.103 5.207 1.00 94.75 133 GLY A CA 1
ATOM 1023 C C . GLY A 1 133 ? -13.437 0.052 4.264 1.00 94.75 133 GLY A C 1
ATOM 1024 O O . GLY A 1 133 ? -13.186 1.153 3.784 1.00 94.75 133 GLY A O 1
ATOM 1025 N N . MET A 1 134 ? -12.688 -1.021 3.983 1.00 96.00 134 MET A N 1
ATOM 1026 C CA . MET A 1 134 ? -11.457 -0.934 3.181 1.00 96.00 134 MET A CA 1
ATOM 1027 C C . MET A 1 134 ? -11.668 -0.424 1.755 1.00 96.00 134 MET A C 1
ATOM 1029 O O . MET A 1 134 ? -10.811 0.278 1.220 1.00 96.00 134 MET A O 1
ATOM 1033 N N . LEU A 1 135 ? -12.807 -0.754 1.137 1.00 96.19 135 LEU A N 1
ATOM 1034 C CA . LEU A 1 135 ? -13.149 -0.218 -0.180 1.00 96.19 135 LEU A CA 1
ATOM 1035 C C . LEU A 1 135 ? -13.345 1.299 -0.113 1.00 96.19 135 LEU A C 1
ATOM 1037 O O . LEU A 1 135 ? -12.713 2.023 -0.876 1.00 96.19 135 LEU A O 1
ATOM 1041 N N . LEU A 1 136 ? -14.132 1.769 0.858 1.00 94.94 136 LEU A N 1
ATOM 1042 C CA . LEU A 1 136 ? -14.352 3.194 1.099 1.00 94.94 136 LEU A CA 1
ATOM 1043 C C . LEU A 1 136 ? -13.030 3.929 1.371 1.00 94.94 136 LEU A C 1
ATOM 1045 O O . LEU A 1 136 ? -12.807 5.019 0.856 1.00 94.94 136 LEU A O 1
ATOM 1049 N N . ALA A 1 137 ? -12.114 3.314 2.123 1.00 95.31 137 ALA A N 1
ATOM 1050 C CA . ALA A 1 137 ? -10.781 3.862 2.371 1.00 95.31 137 ALA A CA 1
ATOM 1051 C C . ALA A 1 137 ? -9.989 4.076 1.070 1.00 95.31 137 ALA A C 1
ATOM 1053 O O . ALA A 1 137 ? -9.336 5.107 0.889 1.00 95.31 137 ALA A O 1
ATOM 1054 N N . ALA A 1 138 ? -10.037 3.100 0.159 1.00 96.81 138 ALA A N 1
ATOM 1055 C CA . ALA A 1 138 ? -9.369 3.179 -1.137 1.00 96.81 138 ALA A CA 1
ATOM 1056 C C . ALA A 1 138 ? -10.027 4.221 -2.056 1.00 96.81 138 ALA A C 1
ATOM 1058 O O . ALA A 1 138 ? -9.322 4.964 -2.737 1.00 96.81 138 ALA A O 1
ATOM 1059 N N . GLU A 1 139 ? -11.357 4.318 -2.044 1.00 97.00 139 GLU A N 1
ATOM 1060 C CA . GLU A 1 139 ? -12.115 5.331 -2.788 1.00 97.00 139 GLU A CA 1
ATOM 1061 C C . GLU A 1 139 ? -11.794 6.747 -2.296 1.00 97.00 139 GLU A C 1
ATOM 1063 O O . GLU A 1 139 ? -11.489 7.619 -3.108 1.00 97.00 139 GLU A O 1
ATOM 1068 N N . ASN A 1 140 ? -11.762 6.956 -0.977 1.00 95.31 140 ASN A N 1
ATOM 1069 C CA . ASN A 1 140 ? -11.387 8.227 -0.355 1.00 95.31 140 ASN A CA 1
ATOM 1070 C C . ASN A 1 140 ? -9.959 8.649 -0.729 1.00 95.31 140 ASN A C 1
ATOM 1072 O O . ASN A 1 140 ? -9.719 9.815 -1.056 1.00 95.31 140 ASN A O 1
ATOM 1076 N N . ALA A 1 141 ? -9.010 7.706 -0.717 1.00 94.44 141 ALA A N 1
ATOM 1077 C CA . ALA A 1 141 ? -7.638 7.968 -1.145 1.00 94.44 141 ALA A CA 1
ATOM 1078 C C . ALA A 1 141 ? -7.564 8.321 -2.632 1.00 94.44 141 ALA A C 1
ATOM 1080 O O . ALA A 1 141 ? -6.999 9.354 -2.976 1.00 94.44 141 ALA A O 1
ATOM 1081 N N . LEU A 1 142 ? -8.191 7.534 -3.513 1.00 95.75 142 LEU A N 1
ATOM 1082 C CA . LEU A 1 142 ? -8.191 7.830 -4.946 1.00 95.75 142 LEU A CA 1
ATOM 1083 C C . LEU A 1 142 ? -8.854 9.179 -5.247 1.00 95.75 142 LEU A C 1
ATOM 1085 O O . LEU A 1 142 ? -8.356 9.931 -6.086 1.00 95.75 142 LEU A O 1
ATOM 1089 N N . GLN A 1 143 ? -9.955 9.507 -4.569 1.00 95.12 143 GLN A N 1
ATOM 1090 C CA . GLN A 1 143 ? -10.624 10.797 -4.716 1.00 95.12 143 GLN A CA 1
ATOM 1091 C C . GLN A 1 143 ? -9.684 11.952 -4.355 1.00 95.12 143 GLN A C 1
ATOM 1093 O O . GLN A 1 143 ? -9.680 12.976 -5.041 1.00 95.12 143 GLN A O 1
ATOM 1098 N N . ALA A 1 144 ? -8.888 11.799 -3.296 1.00 92.75 144 ALA A N 1
ATOM 1099 C CA . ALA A 1 144 ? -7.889 12.783 -2.916 1.00 92.75 144 ALA A CA 1
ATOM 1100 C C . ALA A 1 144 ? -6.742 12.854 -3.931 1.00 92.75 144 ALA A C 1
ATOM 1102 O O . ALA A 1 144 ? -6.485 13.933 -4.458 1.00 92.75 144 ALA A O 1
ATOM 1103 N N . TRP A 1 145 ? -6.129 11.721 -4.280 1.00 92.44 145 TRP A N 1
ATOM 1104 C CA . TRP A 1 145 ? -5.030 11.639 -5.252 1.00 92.44 145 TRP A CA 1
ATOM 1105 C C . TRP A 1 145 ? -5.413 12.210 -6.619 1.00 92.44 145 TRP A C 1
ATOM 1107 O O . TRP A 1 145 ? -4.603 12.855 -7.272 1.00 92.44 145 TRP A O 1
ATOM 1117 N N . SER A 1 146 ? -6.681 12.073 -7.017 1.00 94.25 146 SER A N 1
ATOM 1118 C CA . SER A 1 146 ? -7.211 12.644 -8.264 1.00 94.25 146 SER A CA 1
ATOM 1119 C C . SER A 1 146 ? -7.195 14.178 -8.303 1.00 94.25 146 SER A C 1
ATOM 1121 O O . SER A 1 146 ? -7.379 14.761 -9.370 1.00 94.25 146 SER A O 1
ATOM 1123 N N . ARG A 1 147 ? -6.987 14.850 -7.162 1.00 94.50 147 ARG A N 1
ATOM 1124 C CA . ARG A 1 147 ? -6.796 16.308 -7.096 1.00 94.50 147 ARG A CA 1
ATOM 1125 C C . ARG A 1 147 ? -5.405 16.726 -7.580 1.00 94.50 147 ARG A C 1
ATOM 1127 O O . ARG A 1 147 ? -5.244 17.880 -7.968 1.00 94.50 147 ARG A O 1
ATOM 1134 N N . SER A 1 148 ? -4.431 15.813 -7.577 1.00 94.81 148 SER A N 1
ATOM 1135 C CA . SER A 1 148 ? -3.127 16.010 -8.206 1.00 94.81 148 SER A CA 1
ATOM 1136 C C . SER A 1 148 ? -3.140 15.399 -9.606 1.00 94.81 148 SER A C 1
ATOM 1138 O O . SER A 1 148 ? -3.209 14.180 -9.774 1.00 94.81 148 SER A O 1
ATOM 1140 N N . SER A 1 149 ? -3.079 16.249 -10.635 1.00 93.69 149 SER A N 1
ATOM 1141 C CA . SER A 1 149 ? -3.061 15.803 -12.035 1.00 93.69 149 SER A CA 1
ATOM 1142 C C . SER A 1 149 ? -1.900 14.858 -12.327 1.00 93.69 149 SER A C 1
ATOM 1144 O O . SER A 1 149 ? -2.058 13.906 -13.088 1.00 93.69 149 SER A O 1
ATOM 1146 N N . ASP A 1 150 ? -0.755 15.105 -11.695 1.00 92.31 150 ASP A N 1
ATOM 1147 C CA . ASP A 1 150 ? 0.487 14.381 -11.945 1.00 92.31 150 ASP A CA 1
ATOM 1148 C C . ASP A 1 150 ? 0.438 12.976 -11.333 1.00 92.31 150 ASP A C 1
ATOM 1150 O O . ASP A 1 150 ? 0.807 12.000 -11.987 1.00 92.31 150 ASP A O 1
ATOM 1154 N N . GLU A 1 151 ? -0.082 12.840 -10.109 1.00 94.12 151 GLU A N 1
ATOM 1155 C CA . GLU A 1 151 ? -0.280 11.529 -9.480 1.00 94.12 151 GLU A CA 1
ATOM 1156 C C . GLU A 1 151 ? -1.341 10.715 -10.216 1.00 94.12 151 GLU A C 1
ATOM 1158 O O . GLU A 1 151 ? -1.146 9.524 -10.466 1.00 94.12 151 GLU A O 1
ATOM 1163 N N . LEU A 1 152 ? -2.445 11.349 -10.618 1.00 96.06 152 LEU A N 1
ATOM 1164 C CA . LEU A 1 152 ? -3.483 10.667 -11.380 1.00 96.06 152 LEU A CA 1
ATOM 1165 C C . LEU A 1 152 ? -2.958 10.192 -12.742 1.00 96.06 152 LEU A C 1
ATOM 1167 O O . LEU A 1 152 ? -3.227 9.056 -13.133 1.00 96.06 152 LEU A O 1
ATOM 1171 N N . ALA A 1 153 ? -2.180 11.019 -13.446 1.00 96.06 153 ALA A N 1
ATOM 1172 C CA . ALA A 1 153 ? -1.535 10.639 -14.701 1.00 96.06 153 ALA A CA 1
ATOM 1173 C C . ALA A 1 153 ? -0.588 9.442 -14.520 1.00 96.06 153 ALA A C 1
ATOM 1175 O O . ALA A 1 153 ? -0.637 8.502 -15.312 1.00 96.06 153 ALA A O 1
ATOM 1176 N N . LEU A 1 154 ? 0.211 9.424 -13.449 1.00 96.81 154 LEU A N 1
ATOM 1177 C CA . LEU A 1 154 ? 1.084 8.297 -13.104 1.00 96.81 154 LEU A CA 1
ATOM 1178 C C . LEU A 1 154 ? 0.312 7.005 -12.829 1.00 96.81 154 LEU A C 1
ATOM 1180 O O . LEU A 1 154 ? 0.675 5.939 -13.332 1.00 96.81 154 LEU A O 1
ATOM 1184 N N . LEU A 1 155 ? -0.756 7.091 -12.036 1.00 97.88 155 LEU A N 1
ATOM 1185 C CA . LEU A 1 155 ? -1.606 5.948 -11.706 1.00 97.88 155 LEU A CA 1
ATOM 1186 C C . LEU A 1 155 ? -2.311 5.394 -12.949 1.00 97.88 155 LEU A C 1
ATOM 1188 O O . LEU A 1 155 ? -2.420 4.174 -13.093 1.00 97.88 155 LEU A O 1
ATOM 1192 N N . ASN A 1 156 ? -2.761 6.271 -13.850 1.00 98.25 156 ASN A N 1
ATOM 1193 C CA . ASN A 1 156 ? -3.355 5.884 -15.128 1.00 98.25 156 ASN A CA 1
ATOM 1194 C C . ASN A 1 156 ? -2.328 5.201 -16.032 1.00 98.25 156 ASN A C 1
ATOM 1196 O O . ASN A 1 156 ? -2.573 4.074 -16.449 1.00 98.25 156 ASN A O 1
ATOM 1200 N N . ALA A 1 157 ? -1.157 5.807 -16.247 1.00 98.62 157 ALA A N 1
ATOM 1201 C CA . ALA A 1 157 ? -0.104 5.236 -17.087 1.00 98.62 157 ALA A CA 1
ATOM 1202 C C . ALA A 1 157 ? 0.321 3.844 -16.596 1.00 98.62 157 ALA A C 1
ATOM 1204 O O . ALA A 1 157 ? 0.371 2.890 -17.374 1.00 98.62 157 ALA A O 1
ATOM 1205 N N . TYR A 1 158 ? 0.537 3.691 -15.284 1.00 98.69 158 TYR A N 1
ATOM 1206 C CA . TYR A 1 158 ? 0.819 2.393 -14.671 1.00 98.69 158 TYR A CA 1
ATOM 1207 C C . TYR A 1 158 ? -0.309 1.384 -14.921 1.00 98.69 158 TYR A C 1
ATOM 1209 O O . TYR A 1 158 ? -0.055 0.246 -15.322 1.00 98.69 158 TYR A O 1
ATOM 1217 N N . SER A 1 159 ? -1.564 1.799 -14.723 1.00 98.69 159 SER A N 1
ATOM 1218 C CA . SER A 1 159 ? -2.736 0.947 -14.953 1.00 98.69 159 SER A CA 1
ATOM 1219 C C . SER A 1 159 ? -2.867 0.517 -16.412 1.00 98.69 159 SER A C 1
ATOM 1221 O O . SER A 1 159 ? -3.174 -0.645 -16.682 1.00 98.69 159 SER A O 1
ATOM 1223 N N . ASP A 1 160 ? -2.584 1.415 -17.352 1.00 98.81 160 ASP A N 1
ATOM 1224 C CA . ASP A 1 160 ? -2.585 1.133 -18.784 1.00 98.81 160 ASP A CA 1
ATOM 1225 C C . ASP A 1 160 ? -1.507 0.116 -19.157 1.00 98.81 160 ASP A C 1
ATOM 1227 O O . ASP A 1 160 ? -1.774 -0.792 -19.943 1.00 98.81 160 ASP A O 1
ATOM 1231 N N . GLY A 1 161 ? -0.332 0.191 -18.529 1.00 98.75 161 GLY A N 1
ATOM 1232 C CA . GLY A 1 161 ? 0.722 -0.813 -18.659 1.00 98.75 161 GLY A CA 1
ATOM 1233 C C . GLY A 1 161 ? 0.281 -2.202 -18.197 1.00 98.75 161 GLY A C 1
ATOM 1234 O O . GLY A 1 161 ? 0.429 -3.187 -18.927 1.00 98.75 161 GLY A O 1
ATOM 1235 N N . VAL A 1 162 ? -0.325 -2.286 -17.006 1.00 98.81 162 VAL A N 1
ATOM 1236 C CA . VAL A 1 162 ? -0.888 -3.542 -16.477 1.00 98.81 162 VAL A CA 1
ATOM 1237 C C . VAL A 1 162 ? -1.956 -4.094 -17.428 1.00 98.81 162 VAL A C 1
ATOM 1239 O O . VAL A 1 162 ? -1.943 -5.278 -17.771 1.00 98.81 162 VAL A O 1
ATOM 1242 N N . ASN A 1 163 ? -2.862 -3.237 -17.900 1.00 98.75 163 ASN A N 1
ATOM 1243 C CA . ASN A 1 163 ? -3.927 -3.620 -18.823 1.00 98.75 163 ASN A CA 1
ATOM 1244 C C . ASN A 1 163 ? -3.396 -4.065 -20.183 1.00 98.75 163 ASN A C 1
ATOM 1246 O O . ASN A 1 163 ? -3.919 -5.026 -20.742 1.00 98.75 163 ASN A O 1
ATOM 1250 N N . ALA A 1 164 ? -2.348 -3.428 -20.701 1.00 98.50 164 ALA A N 1
ATOM 1251 C CA . ALA A 1 164 ? -1.701 -3.839 -21.938 1.00 98.50 164 ALA A CA 1
ATOM 1252 C C . ALA A 1 164 ? -1.120 -5.258 -21.823 1.00 98.50 164 ALA A C 1
ATOM 1254 O O . ALA A 1 164 ? -1.226 -6.043 -22.769 1.00 98.50 164 ALA A O 1
ATOM 1255 N N . TYR A 1 165 ? -0.575 -5.629 -20.658 1.00 98.06 165 TYR A N 1
ATOM 1256 C CA . TYR A 1 165 ? -0.176 -7.014 -20.409 1.00 98.06 165 TYR A CA 1
ATOM 1257 C C . TYR A 1 165 ? -1.389 -7.950 -20.359 1.00 98.06 165 TYR A C 1
ATOM 1259 O O . TYR A 1 165 ? -1.416 -8.927 -21.109 1.00 98.06 165 TYR A O 1
ATOM 1267 N N . ILE A 1 166 ? -2.417 -7.629 -19.562 1.00 98.25 166 ILE A N 1
ATOM 1268 C CA . ILE A 1 166 ? -3.648 -8.437 -19.437 1.00 98.25 166 ILE A CA 1
ATOM 1269 C C . ILE A 1 166 ? -4.287 -8.696 -20.808 1.00 98.25 166 ILE A C 1
ATOM 1271 O O . ILE A 1 166 ? -4.627 -9.834 -21.126 1.00 98.25 166 ILE A O 1
ATOM 1275 N 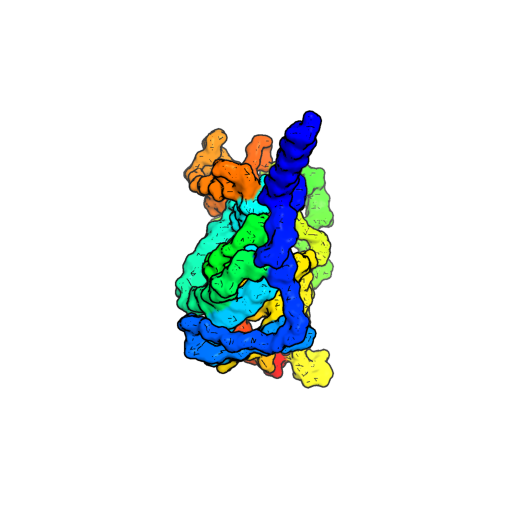N . GLN A 1 167 ? -4.418 -7.661 -21.639 1.00 97.44 167 GLN A N 1
ATOM 1276 C CA . GLN A 1 167 ? -5.024 -7.740 -22.972 1.00 97.44 167 GLN A CA 1
ATOM 1277 C C . GLN A 1 167 ? -4.184 -8.551 -23.966 1.00 97.44 167 GLN A C 1
ATOM 1279 O O . GLN A 1 167 ? -4.721 -9.054 -24.951 1.00 97.44 167 GLN A O 1
ATOM 1284 N N . SER A 1 168 ? -2.880 -8.705 -23.717 1.00 95.06 168 SER A N 1
ATOM 1285 C CA . SER A 1 168 ? -2.010 -9.548 -24.543 1.00 95.06 168 SER A CA 1
ATOM 1286 C C . SER A 1 168 ? -2.171 -11.048 -24.269 1.00 95.06 168 SER A C 1
ATOM 1288 O O . SER A 1 168 ? -1.703 -11.863 -25.065 1.00 95.06 168 SER A O 1
ATOM 1290 N N . LEU A 1 169 ? -2.829 -11.426 -23.166 1.00 95.06 169 LEU A N 1
ATOM 1291 C CA . LEU A 1 169 ? -2.993 -12.817 -22.756 1.00 95.06 169 LEU A CA 1
ATOM 1292 C C . LEU A 1 169 ? -4.247 -13.445 -23.365 1.00 95.06 169 LEU A C 1
ATOM 1294 O O . LEU A 1 169 ? -5.360 -12.931 -23.231 1.00 95.06 169 LEU A O 1
ATOM 1298 N N . ARG A 1 170 ? -4.099 -14.642 -23.934 1.00 95.06 170 ARG A N 1
ATOM 1299 C CA . ARG A 1 170 ? -5.234 -15.551 -24.151 1.00 95.06 170 ARG A CA 1
ATOM 1300 C C . ARG A 1 170 ? -5.429 -16.397 -22.887 1.00 95.06 170 ARG A C 1
ATOM 1302 O O . ARG A 1 170 ? -4.476 -16.568 -22.131 1.00 95.06 170 ARG A O 1
ATOM 1309 N N . PRO A 1 171 ? -6.597 -17.028 -22.672 1.00 93.19 171 PRO A N 1
ATOM 1310 C CA . PRO A 1 171 ? -6.800 -17.916 -21.521 1.00 93.19 171 PRO A CA 1
ATOM 1311 C C . PRO A 1 171 ? -5.742 -19.026 -21.377 1.00 93.19 171 PRO A C 1
ATOM 1313 O O . PRO A 1 171 ? -5.390 -19.412 -20.266 1.00 93.19 171 PRO A O 1
ATOM 1316 N N . ALA A 1 172 ? -5.193 -19.510 -22.497 1.00 93.75 172 ALA A N 1
ATOM 1317 C CA . ALA A 1 172 ? -4.098 -20.480 -22.508 1.00 93.75 172 ALA A CA 1
ATOM 1318 C C . ALA A 1 172 ? -2.767 -19.912 -21.979 1.00 93.75 172 ALA A C 1
ATOM 1320 O O . ALA A 1 172 ? -1.937 -20.679 -21.501 1.00 93.75 172 ALA A O 1
ATOM 1321 N N . ASP A 1 173 ? -2.581 -18.594 -22.013 1.00 94.00 173 ASP A N 1
ATOM 1322 C CA . ASP A 1 173 ? -1.361 -17.898 -21.597 1.00 94.00 173 ASP A CA 1
ATOM 1323 C C . ASP A 1 173 ? -1.472 -17.328 -20.168 1.00 94.00 173 ASP A C 1
ATOM 1325 O O . ASP A 1 173 ? -0.511 -16.761 -19.655 1.00 94.00 173 ASP A O 1
ATOM 1329 N N . TYR A 1 174 ? -2.628 -17.464 -19.501 1.00 95.50 174 TYR A N 1
ATOM 1330 C CA . TYR A 1 174 ? -2.791 -16.984 -18.125 1.00 95.50 174 TYR A CA 1
ATOM 1331 C C . TYR A 1 174 ? -1.756 -17.612 -17.180 1.00 95.50 174 TYR A C 1
ATOM 1333 O O . TYR A 1 174 ? -1.442 -18.800 -17.336 1.00 95.50 174 TYR A O 1
ATOM 1341 N N . PRO A 1 175 ? -1.261 -16.855 -16.177 1.00 94.75 175 PRO A N 1
ATOM 1342 C CA . PRO A 1 175 ? -0.434 -17.413 -15.112 1.00 94.75 175 PRO A CA 1
ATOM 1343 C C . PRO A 1 175 ? -1.072 -18.653 -14.474 1.00 94.75 175 PRO A C 1
ATOM 1345 O O . PRO A 1 175 ? -2.301 -18.793 -14.432 1.00 94.75 175 PRO A O 1
ATOM 1348 N N . LEU A 1 176 ? -0.231 -19.567 -13.991 1.00 93.12 176 LEU A N 1
ATOM 1349 C CA . LEU A 1 176 ? -0.642 -20.879 -13.489 1.00 93.12 176 LEU A CA 1
ATOM 1350 C C . LEU A 1 176 ? -1.731 -20.778 -12.415 1.00 93.12 176 LEU A C 1
ATOM 1352 O O . LEU A 1 176 ? -2.678 -21.564 -12.401 1.00 93.12 176 LEU A O 1
ATOM 1356 N N . GLU A 1 177 ? -1.619 -19.803 -11.527 1.00 93.81 177 GLU A N 1
ATOM 1357 C CA . GLU A 1 177 ? -2.512 -19.607 -10.396 1.00 93.81 177 GLU A CA 1
ATOM 1358 C C . GLU A 1 177 ? -3.952 -19.340 -10.846 1.00 93.81 177 GLU A C 1
ATOM 1360 O O . GLU A 1 177 ? -4.884 -19.899 -10.272 1.00 93.81 177 GLU A O 1
ATOM 1365 N N . TYR A 1 178 ? -4.151 -18.585 -11.931 1.00 94.88 178 TYR A N 1
ATOM 1366 C CA . TYR A 1 178 ? -5.472 -18.380 -12.535 1.00 94.88 178 TYR A CA 1
ATOM 1367 C C . TYR A 1 178 ? -6.076 -19.682 -13.066 1.00 94.88 178 TYR A C 1
ATOM 1369 O O . TYR A 1 178 ? -7.278 -19.914 -12.920 1.00 94.88 178 TYR A O 1
ATOM 1377 N N . LYS A 1 179 ? -5.246 -20.562 -13.642 1.00 92.00 179 LYS A N 1
ATOM 1378 C CA . LYS A 1 179 ? -5.674 -21.874 -14.154 1.00 92.00 179 LYS A CA 1
ATOM 1379 C C . LYS A 1 179 ? -6.015 -22.838 -13.024 1.00 92.00 179 LYS A C 1
ATOM 1381 O O . LYS A 1 179 ? -7.030 -23.526 -13.102 1.00 92.00 179 LYS A O 1
ATOM 1386 N N . LEU A 1 180 ? -5.204 -22.856 -11.966 1.00 90.19 180 LEU A N 1
ATOM 1387 C CA . LEU A 1 180 ? -5.467 -23.631 -10.752 1.00 90.19 180 LEU A CA 1
ATOM 1388 C C . LEU A 1 180 ? -6.785 -23.194 -10.112 1.00 90.19 180 LEU A C 1
ATOM 1390 O O . LEU A 1 180 ? -7.641 -24.016 -9.807 1.00 90.19 180 LEU A O 1
ATOM 1394 N N . MET A 1 181 ? -6.971 -21.891 -9.965 1.00 89.25 181 MET A N 1
ATOM 1395 C CA . MET A 1 181 ? -8.127 -21.311 -9.292 1.00 89.25 181 MET A CA 1
ATOM 1396 C C . MET A 1 181 ? -9.358 -21.176 -10.195 1.00 89.25 181 MET A C 1
ATOM 1398 O O . MET A 1 181 ? -10.432 -20.800 -9.731 1.00 89.25 181 MET A O 1
ATOM 1402 N N . GLY A 1 182 ? -9.231 -21.431 -11.497 1.00 89.69 182 GLY A N 1
ATOM 1403 C CA . GLY A 1 182 ? -10.319 -21.321 -12.466 1.00 89.69 182 GLY A CA 1
ATOM 1404 C C . GLY A 1 182 ? -10.981 -19.940 -12.478 1.00 89.69 182 GLY A C 1
ATOM 1405 O O . GLY A 1 182 ? -12.194 -19.841 -12.284 1.00 89.69 182 GLY A O 1
ATOM 1406 N N . TYR A 1 183 ? -10.206 -18.867 -12.635 1.00 93.25 183 TYR A N 1
ATOM 1407 C CA . TYR A 1 183 ? -10.731 -17.519 -12.900 1.00 93.25 183 TYR A CA 1
ATOM 1408 C C . TYR A 1 183 ? -9.811 -16.740 -13.838 1.00 93.25 183 TYR A C 1
ATOM 1410 O O . TYR A 1 183 ? -8.695 -17.170 -14.110 1.00 93.25 183 TYR A O 1
ATOM 1418 N N . ALA A 1 184 ? -10.299 -15.617 -14.359 1.00 95.00 184 ALA A N 1
ATOM 1419 C CA . ALA A 1 184 ? -9.549 -14.743 -15.254 1.00 95.00 184 ALA A CA 1
ATOM 1420 C C . ALA A 1 184 ? -9.087 -13.473 -14.518 1.00 95.00 184 ALA A C 1
ATOM 1422 O O . ALA A 1 184 ? -9.789 -13.029 -13.601 1.00 95.00 184 ALA A O 1
ATOM 1423 N N . PRO A 1 185 ? -7.956 -12.867 -14.925 1.00 97.00 185 PRO A N 1
ATOM 1424 C CA . PRO A 1 185 ? -7.583 -11.537 -14.461 1.00 97.00 185 PRO A CA 1
ATOM 1425 C C . PRO A 1 185 ? -8.662 -10.516 -14.842 1.00 97.00 185 PRO A C 1
ATOM 1427 O O . PRO A 1 185 ? -9.238 -10.572 -15.929 1.00 97.00 185 PRO A O 1
ATOM 1430 N N . GLU A 1 186 ? -8.918 -9.561 -13.952 1.00 95.75 186 GLU A N 1
ATOM 1431 C CA . GLU A 1 186 ? -9.785 -8.409 -14.225 1.00 95.75 186 GLU A CA 1
ATOM 1432 C C . GLU A 1 186 ? -8.955 -7.155 -14.542 1.00 95.75 186 GLU A C 1
ATOM 1434 O O . GLU A 1 186 ? -7.831 -7.037 -14.043 1.00 95.75 186 GLU A O 1
ATOM 1439 N N . PRO A 1 187 ? -9.501 -6.195 -15.319 1.00 97.44 187 PRO A N 1
ATOM 1440 C CA . PRO A 1 187 ? -8.809 -4.952 -15.637 1.00 97.44 187 PRO A CA 1
ATOM 1441 C C . PRO A 1 187 ? -8.256 -4.241 -14.400 1.00 97.44 187 PRO A C 1
ATOM 1443 O O . PRO A 1 187 ? -8.829 -4.288 -13.302 1.00 97.44 187 PRO A O 1
ATOM 1446 N N . TRP A 1 188 ? -7.126 -3.575 -14.586 1.00 98.25 188 TRP A N 1
ATOM 1447 C CA . TRP A 1 188 ? -6.491 -2.749 -13.578 1.00 98.25 188 TRP A CA 1
ATOM 1448 C C . TRP A 1 188 ? -6.951 -1.302 -13.709 1.00 98.25 188 TRP A C 1
ATOM 1450 O O . TRP A 1 188 ? -7.019 -0.756 -14.806 1.00 98.25 188 TRP A O 1
ATOM 1460 N N . ALA A 1 189 ? -7.273 -0.683 -12.582 1.00 97.44 189 ALA A N 1
ATOM 1461 C CA . ALA A 1 189 ? -7.682 0.712 -12.510 1.00 97.44 189 ALA A CA 1
ATOM 1462 C C . ALA A 1 189 ? -6.908 1.395 -11.376 1.00 97.44 189 ALA A C 1
ATOM 1464 O O . ALA A 1 189 ? -6.533 0.701 -10.425 1.00 97.44 189 ALA A O 1
ATOM 1465 N N . PRO A 1 190 ? -6.755 2.731 -11.391 1.00 97.75 190 PRO A N 1
ATOM 1466 C CA . PRO A 1 190 ? -6.108 3.480 -10.309 1.00 97.75 190 PRO A CA 1
ATOM 1467 C C . PRO A 1 190 ? -6.628 3.141 -8.905 1.00 97.75 190 PRO A C 1
ATOM 1469 O O . PRO A 1 190 ? -5.866 3.127 -7.941 1.00 97.75 190 PRO A O 1
ATOM 1472 N N . LEU A 1 191 ? -7.914 2.787 -8.787 1.00 98.19 191 LEU A N 1
ATOM 1473 C CA . LEU A 1 191 ? -8.511 2.350 -7.524 1.00 98.19 191 LEU A CA 1
ATOM 1474 C C . LEU A 1 191 ? -7.790 1.139 -6.919 1.00 98.19 191 LEU A C 1
ATOM 1476 O O . LEU A 1 191 ? -7.635 1.069 -5.706 1.00 98.19 191 LEU A O 1
ATOM 1480 N N . LYS A 1 192 ? -7.290 0.208 -7.736 1.00 98.00 192 LYS A N 1
ATOM 1481 C CA . LYS A 1 192 ? -6.532 -0.951 -7.248 1.00 98.00 192 LYS A CA 1
ATOM 1482 C C . LYS A 1 192 ? -5.168 -0.581 -6.679 1.00 98.00 192 LYS A C 1
ATOM 1484 O O . LYS A 1 192 ? -4.722 -1.223 -5.730 1.00 98.00 192 LYS A O 1
ATOM 1489 N N . CYS A 1 193 ? -4.544 0.479 -7.188 1.00 96.81 193 CYS A N 1
ATOM 1490 C CA . CYS A 1 193 ? -3.344 1.042 -6.576 1.00 96.81 193 CYS A CA 1
ATOM 1491 C C . CYS A 1 193 ? -3.666 1.559 -5.163 1.00 96.81 193 CYS A C 1
ATOM 1493 O O . CYS A 1 193 ? -2.946 1.261 -4.210 1.00 96.81 193 CYS A O 1
ATOM 1495 N N . ALA A 1 194 ? -4.797 2.259 -5.003 1.00 96.25 194 ALA A N 1
ATOM 1496 C CA . ALA A 1 194 ? -5.265 2.724 -3.696 1.00 96.25 194 ALA A CA 1
ATOM 1497 C C . ALA A 1 194 ? -5.630 1.561 -2.754 1.00 96.25 194 ALA A C 1
ATOM 1499 O O . ALA A 1 194 ? -5.272 1.593 -1.578 1.00 96.25 194 ALA A O 1
ATOM 1500 N N . MET A 1 195 ? -6.265 0.497 -3.263 1.00 97.25 195 MET A N 1
ATOM 1501 C CA . MET A 1 195 ? -6.559 -0.719 -2.489 1.00 97.25 195 MET A CA 1
ATOM 1502 C C . MET A 1 195 ? -5.285 -1.356 -1.923 1.00 97.25 195 MET A C 1
ATOM 1504 O O . MET A 1 195 ? -5.261 -1.731 -0.753 1.00 97.25 195 MET A O 1
ATOM 1508 N N . LEU A 1 196 ? -4.215 -1.448 -2.719 1.00 94.31 196 LEU A N 1
ATOM 1509 C CA . LEU A 1 196 ? -2.925 -1.977 -2.264 1.00 94.31 196 LEU A CA 1
ATOM 1510 C C . LEU A 1 196 ? -2.271 -1.100 -1.202 1.00 94.31 196 LEU A C 1
ATOM 1512 O O . LEU A 1 196 ? -1.789 -1.622 -0.198 1.00 94.31 196 LEU A O 1
ATOM 1516 N N . PHE A 1 197 ? -2.281 0.219 -1.388 1.00 92.25 197 PHE A N 1
ATOM 1517 C CA . PHE A 1 197 ? -1.775 1.143 -0.374 1.00 92.25 197 PHE A CA 1
ATOM 1518 C C . PHE A 1 197 ? -2.545 1.034 0.938 1.00 92.25 197 PHE A C 1
ATOM 1520 O O . PHE A 1 197 ? -1.934 0.988 2.004 1.00 92.25 197 PHE A O 1
ATOM 1527 N N . LYS A 1 198 ? -3.877 0.943 0.886 1.00 93.50 198 LYS A N 1
ATOM 1528 C CA . LYS A 1 198 ? -4.698 0.784 2.093 1.00 93.50 198 LYS A CA 1
ATOM 1529 C C . LYS A 1 198 ? -4.515 -0.582 2.740 1.00 93.50 198 LYS A C 1
ATOM 1531 O O . LYS A 1 198 ? -4.459 -0.655 3.962 1.00 93.50 198 LYS A O 1
ATOM 1536 N N . TYR A 1 199 ? -4.320 -1.638 1.957 1.00 92.31 199 TYR A N 1
ATOM 1537 C CA . TYR A 1 199 ? -3.917 -2.940 2.488 1.00 92.31 199 TYR A CA 1
ATOM 1538 C C . TYR A 1 199 ? -2.556 -2.882 3.190 1.00 92.31 199 TYR A C 1
ATOM 1540 O O . TYR A 1 199 ? -2.382 -3.471 4.255 1.00 92.31 199 TYR A O 1
ATOM 1548 N N . MET A 1 200 ? -1.598 -2.133 2.636 1.00 90.75 200 MET A N 1
ATOM 1549 C CA . MET A 1 200 ? -0.321 -1.898 3.304 1.00 90.75 200 MET A CA 1
ATOM 1550 C C . MET A 1 200 ? -0.517 -1.116 4.607 1.00 90.75 200 MET A C 1
ATOM 1552 O O . MET A 1 200 ? 0.039 -1.497 5.631 1.00 90.75 200 MET A O 1
ATOM 1556 N N . ALA A 1 201 ? -1.364 -0.084 4.609 1.00 91.38 201 ALA A N 1
ATOM 1557 C CA . ALA A 1 201 ? -1.693 0.649 5.826 1.00 91.38 201 ALA A CA 1
ATOM 1558 C C . ALA A 1 201 ? -2.346 -0.245 6.891 1.00 91.38 201 ALA A C 1
ATOM 1560 O O . ALA A 1 201 ? -1.996 -0.137 8.063 1.00 91.38 201 ALA A O 1
ATOM 1561 N N . GLU A 1 202 ? -3.235 -1.163 6.497 1.00 89.44 202 GLU A N 1
ATOM 1562 C CA . GLU A 1 202 ? -3.823 -2.166 7.395 1.00 89.44 202 GLU A CA 1
ATOM 1563 C C . GLU A 1 202 ? -2.742 -3.073 7.986 1.00 89.44 202 GLU A C 1
ATOM 1565 O O . GLU A 1 202 ? -2.667 -3.249 9.201 1.00 89.44 202 GLU A O 1
ATOM 1570 N N . SER A 1 203 ? -1.874 -3.621 7.132 1.00 86.25 203 SER A N 1
ATOM 1571 C CA . SER A 1 203 ? -0.811 -4.537 7.546 1.00 86.25 203 SER A CA 1
ATOM 1572 C C . SER A 1 203 ? 0.243 -3.875 8.436 1.00 86.25 203 SER A C 1
ATOM 1574 O O . SER A 1 203 ? 0.974 -4.593 9.116 1.00 86.25 203 SER A O 1
ATOM 1576 N N . LEU A 1 204 ? 0.348 -2.544 8.400 1.00 86.19 204 LEU A N 1
ATOM 1577 C CA . LEU A 1 204 ? 1.277 -1.748 9.203 1.00 86.19 204 LEU A CA 1
ATOM 1578 C C . LEU A 1 204 ? 0.599 -1.076 10.410 1.00 86.19 204 LEU A C 1
ATOM 1580 O O . LEU A 1 204 ? 1.254 -0.409 11.214 1.00 86.19 204 LEU A O 1
ATOM 1584 N N . CYS A 1 205 ? -0.704 -1.293 10.587 1.00 81.81 205 CYS A N 1
ATOM 1585 C CA . CYS A 1 205 ? -1.460 -0.867 11.755 1.00 81.81 205 CYS A CA 1
ATOM 1586 C C . CYS A 1 205 ? -1.277 -1.890 12.895 1.00 81.81 205 CYS A C 1
ATOM 1588 O O . CYS A 1 205 ? -2.186 -2.647 13.226 1.00 81.81 205 CYS A O 1
ATOM 1590 N N . PHE A 1 206 ? -0.065 -1.955 13.465 1.00 62.91 206 PHE A N 1
ATOM 1591 C CA . PHE A 1 206 ? 0.337 -2.979 14.450 1.00 62.91 206 PHE A CA 1
ATOM 1592 C C . PHE A 1 206 ? -0.184 -2.755 15.879 1.00 62.91 206 PHE A C 1
ATOM 1594 O O . PHE A 1 206 ? -0.101 -3.669 16.695 1.00 62.91 206 PHE A O 1
ATOM 1601 N N . ARG A 1 207 ? -0.681 -1.556 16.215 1.00 67.75 207 ARG A N 1
ATOM 1602 C CA . ARG A 1 207 ? -1.198 -1.238 17.555 1.00 67.75 207 ARG A CA 1
ATOM 1603 C C . ARG A 1 207 ? -2.694 -0.945 17.502 1.00 67.75 207 ARG A C 1
ATOM 1605 O O . ARG A 1 207 ? -3.095 0.064 16.942 1.00 67.75 207 ARG A O 1
ATOM 1612 N N . ASN A 1 208 ? -3.480 -1.844 18.089 1.00 73.62 208 ASN A N 1
ATOM 1613 C CA . ASN A 1 208 ? -4.908 -1.681 18.384 1.00 73.62 208 ASN A CA 1
ATOM 1614 C C . ASN A 1 208 ? -5.280 -2.460 19.659 1.00 73.62 208 ASN A C 1
ATOM 1616 O O . ASN A 1 208 ? -6.262 -3.208 19.717 1.00 73.62 208 ASN A O 1
ATOM 1620 N N . SER A 1 209 ? -4.409 -2.361 20.664 1.00 80.38 209 SER A N 1
ATOM 1621 C CA . SER A 1 209 ? -4.457 -3.180 21.875 1.00 80.38 209 SER A CA 1
ATOM 1622 C C . SER A 1 209 ? -5.532 -2.739 22.867 1.00 80.38 209 SER A C 1
ATOM 1624 O O . SER A 1 209 ? -5.579 -3.278 23.964 1.00 80.38 209 SER A O 1
ATOM 1626 N N . ASP A 1 210 ? -6.407 -1.811 22.506 1.00 85.75 210 ASP A N 1
ATOM 1627 C CA . ASP A 1 210 ? -7.394 -1.175 23.377 1.00 85.75 210 ASP A CA 1
ATOM 1628 C C . ASP A 1 210 ? -8.294 -2.237 24.016 1.00 85.75 210 ASP A C 1
ATOM 1630 O O . ASP A 1 210 ? -8.492 -2.264 25.228 1.00 85.75 210 ASP A O 1
ATOM 1634 N N . ILE A 1 211 ? -8.772 -3.194 23.210 1.00 83.25 211 ILE A N 1
ATOM 1635 C CA . ILE A 1 211 ? -9.611 -4.299 23.682 1.00 83.25 211 ILE A CA 1
ATOM 1636 C C . ILE A 1 211 ? -8.847 -5.234 24.643 1.00 83.25 211 ILE A C 1
ATOM 1638 O O . ILE A 1 211 ? -9.333 -5.456 25.761 1.00 83.25 211 ILE A O 1
ATOM 1642 N N . PRO A 1 212 ? -7.688 -5.830 24.273 1.00 85.50 212 PRO A N 1
ATOM 1643 C CA . PRO A 1 212 ? -6.938 -6.669 25.204 1.00 85.50 212 PRO A CA 1
ATOM 1644 C C . PRO A 1 212 ? -6.438 -5.895 26.432 1.00 85.50 212 PRO A C 1
ATOM 1646 O O . PRO A 1 212 ? -6.450 -6.460 27.524 1.00 85.50 212 PRO A O 1
ATOM 1649 N N . ALA A 1 213 ? -6.077 -4.619 26.304 1.00 88.00 213 ALA A N 1
ATOM 1650 C CA . ALA A 1 213 ? -5.679 -3.760 27.414 1.00 88.00 213 ALA A CA 1
ATOM 1651 C C . ALA A 1 213 ? -6.846 -3.521 28.379 1.00 88.00 213 ALA A C 1
ATOM 1653 O O . ALA A 1 213 ? -6.679 -3.743 29.576 1.00 88.00 213 ALA A O 1
ATOM 1654 N N . SER A 1 214 ? -8.046 -3.190 27.883 1.00 86.81 214 SER A N 1
ATOM 1655 C CA . SER A 1 214 ? -9.254 -3.053 28.711 1.00 86.81 214 SER A CA 1
ATOM 1656 C C . SER A 1 214 ? -9.578 -4.341 29.465 1.00 86.81 214 SER A C 1
ATOM 1658 O O . SER A 1 214 ? -9.865 -4.305 30.658 1.00 86.81 214 SER A O 1
ATOM 1660 N N . ASN A 1 215 ? -9.497 -5.493 28.793 1.00 87.00 215 ASN A N 1
ATOM 1661 C CA . ASN A 1 215 ? -9.746 -6.788 29.428 1.00 87.00 215 ASN A CA 1
ATOM 1662 C C . ASN A 1 215 ? -8.689 -7.134 30.478 1.00 87.00 215 ASN A C 1
ATOM 1664 O O . ASN A 1 215 ? -9.023 -7.646 31.543 1.00 87.00 215 ASN A O 1
ATOM 1668 N N . THR A 1 216 ? -7.419 -6.862 30.186 1.00 89.69 216 THR A N 1
ATOM 1669 C CA . THR A 1 216 ? -6.312 -7.141 31.106 1.00 89.69 216 THR A CA 1
ATOM 1670 C C . THR A 1 216 ? -6.407 -6.246 32.337 1.00 89.69 216 THR A C 1
ATOM 1672 O O . THR A 1 216 ? -6.250 -6.725 33.456 1.00 89.69 216 THR A O 1
ATOM 1675 N N . LEU A 1 217 ? -6.755 -4.975 32.150 1.00 88.62 217 LEU A N 1
ATOM 1676 C CA . LEU A 1 217 ? -6.988 -4.032 33.235 1.00 88.62 217 LEU A CA 1
ATOM 1677 C C . LEU A 1 217 ? -8.176 -4.441 34.114 1.00 88.62 217 LEU A C 1
ATOM 1679 O O . LEU A 1 217 ? -8.048 -4.450 35.336 1.00 88.62 217 LEU A O 1
ATOM 1683 N N . ALA A 1 218 ? -9.291 -4.869 33.516 1.00 86.62 218 ALA A N 1
ATOM 1684 C CA . ALA A 1 218 ? -10.444 -5.383 34.258 1.00 86.62 218 ALA A CA 1
ATOM 1685 C C . ALA A 1 218 ? -10.099 -6.613 35.123 1.00 86.62 218 ALA A C 1
ATOM 1687 O O . ALA A 1 218 ? -10.687 -6.807 36.185 1.00 86.62 218 ALA A O 1
ATOM 1688 N N . LEU A 1 219 ? -9.152 -7.449 34.676 1.00 89.50 219 LEU A N 1
ATOM 1689 C CA . LEU A 1 219 ? -8.729 -8.664 35.382 1.00 89.50 219 LEU A CA 1
ATOM 1690 C C . LEU A 1 219 ? -7.672 -8.411 36.459 1.00 89.50 219 LEU A C 1
ATOM 1692 O O . LEU A 1 219 ? -7.700 -9.067 37.498 1.00 89.50 219 LEU A O 1
ATOM 1696 N N . LEU A 1 220 ? -6.715 -7.521 36.194 1.00 91.00 220 LEU A N 1
ATOM 1697 C CA . LEU A 1 220 ? -5.553 -7.305 37.060 1.00 91.00 220 LEU A CA 1
ATOM 1698 C C . LEU A 1 220 ? -5.730 -6.132 38.030 1.00 91.00 220 LEU A C 1
ATOM 1700 O O . LEU A 1 220 ? -5.047 -6.086 39.051 1.00 91.00 220 LEU A O 1
ATOM 1704 N N . GLY A 1 221 ? -6.633 -5.198 37.726 1.00 89.75 221 GLY A N 1
ATOM 1705 C CA . GLY A 1 221 ? -6.706 -3.906 38.399 1.00 89.75 221 GLY A CA 1
ATOM 1706 C C . GLY A 1 221 ? -5.608 -2.942 37.937 1.00 89.75 221 GLY A C 1
ATOM 1707 O O . GLY A 1 221 ? -4.630 -3.327 37.294 1.00 89.75 221 GLY A O 1
ATOM 1708 N N . GLU A 1 222 ? -5.791 -1.661 38.254 1.00 87.62 222 GLU A N 1
ATOM 1709 C CA . GLU A 1 222 ? -4.957 -0.559 37.754 1.00 87.62 222 GLU A CA 1
ATOM 1710 C C . GLU A 1 222 ? -3.490 -0.668 38.174 1.00 87.62 222 GLU A C 1
ATOM 1712 O O . GLU A 1 222 ? -2.606 -0.570 37.327 1.00 87.62 222 GLU A O 1
ATOM 1717 N N . GLU A 1 223 ? -3.231 -0.948 39.453 1.00 91.12 223 GLU A N 1
ATOM 1718 C CA . GLU A 1 223 ? -1.875 -1.034 40.006 1.00 91.12 223 GLU A CA 1
ATOM 1719 C C . GLU A 1 223 ? -1.042 -2.114 39.300 1.00 91.12 223 GLU A C 1
ATOM 1721 O O . GLU A 1 223 ? 0.034 -1.841 38.768 1.00 91.12 223 GLU A O 1
ATOM 1726 N N . ARG A 1 224 ? -1.577 -3.337 39.216 1.00 92.62 224 ARG A N 1
ATOM 1727 C CA . ARG A 1 224 ? -0.881 -4.473 38.602 1.00 92.62 224 ARG A CA 1
ATOM 1728 C C . ARG A 1 224 ? -0.754 -4.325 37.088 1.00 92.62 224 ARG A C 1
ATOM 1730 O O . ARG A 1 224 ? 0.238 -4.771 36.513 1.00 92.62 224 ARG A O 1
ATOM 1737 N N . PHE A 1 225 ? -1.740 -3.712 36.431 1.00 91.25 225 PHE A N 1
ATOM 1738 C CA . PHE A 1 225 ? -1.653 -3.403 35.007 1.00 91.25 225 PHE A CA 1
ATOM 1739 C C . PHE A 1 225 ? -0.556 -2.371 34.727 1.00 91.25 225 PHE A C 1
ATOM 1741 O O . PHE A 1 225 ? 0.239 -2.575 33.815 1.00 91.25 225 PHE A O 1
ATOM 1748 N N . ALA A 1 226 ? -0.479 -1.298 35.518 1.00 89.31 226 ALA A N 1
ATOM 1749 C CA . ALA A 1 226 ? 0.549 -0.272 35.372 1.00 89.31 226 ALA A CA 1
ATOM 1750 C C . ALA A 1 226 ? 1.964 -0.821 35.628 1.00 89.31 226 ALA A C 1
ATOM 1752 O O . ALA A 1 226 ? 2.899 -0.414 34.943 1.00 89.31 226 ALA A O 1
ATOM 1753 N N . GLU A 1 227 ? 2.110 -1.766 36.564 1.00 90.62 227 GLU A N 1
ATOM 1754 C CA . GLU A 1 227 ? 3.374 -2.461 36.842 1.00 90.62 227 GLU A CA 1
ATOM 1755 C C . GLU A 1 227 ? 3.829 -3.344 35.666 1.00 90.62 227 GLU A C 1
ATOM 1757 O O . GLU A 1 227 ? 4.995 -3.310 35.280 1.00 90.62 227 GLU A O 1
ATOM 1762 N N . LEU A 1 228 ? 2.921 -4.146 35.097 1.00 91.25 228 LEU A N 1
ATOM 1763 C CA . LEU A 1 228 ? 3.261 -5.146 34.073 1.00 91.25 228 LEU A CA 1
ATOM 1764 C C . LEU A 1 228 ? 3.250 -4.598 32.641 1.00 91.25 228 LEU A C 1
ATOM 1766 O O . LEU A 1 228 ? 3.942 -5.134 31.777 1.00 91.25 228 LEU A O 1
ATOM 1770 N N . PHE A 1 229 ? 2.460 -3.558 32.382 1.00 89.19 229 PHE A N 1
ATOM 1771 C CA . PHE A 1 229 ? 2.252 -2.966 31.059 1.00 89.19 229 PHE A CA 1
ATOM 1772 C C . PHE A 1 229 ? 2.405 -1.437 31.112 1.00 89.19 229 PHE A C 1
ATOM 1774 O O . PHE A 1 229 ? 1.449 -0.706 30.804 1.00 89.19 229 PHE A O 1
ATOM 1781 N N . PRO A 1 230 ? 3.583 -0.926 31.523 1.00 87.44 230 PRO A N 1
ATOM 1782 C CA . PRO A 1 230 ? 3.849 0.504 31.495 1.00 87.44 230 PRO A CA 1
ATOM 1783 C C . PRO A 1 230 ? 3.762 1.025 30.055 1.00 87.44 230 PRO A C 1
ATOM 1785 O O . PRO A 1 230 ? 4.070 0.320 29.096 1.00 87.44 230 PRO A O 1
ATOM 1788 N N . GLU A 1 231 ? 3.313 2.269 29.897 1.00 80.00 231 GLU A N 1
ATOM 1789 C CA . GLU A 1 231 ? 3.172 2.887 28.570 1.00 80.00 231 GLU A CA 1
ATOM 1790 C C . GLU A 1 231 ? 4.531 3.197 27.937 1.00 80.00 231 GLU A C 1
ATOM 1792 O O . GLU A 1 231 ? 4.711 3.027 26.733 1.00 80.00 231 GLU A O 1
ATOM 1797 N N . TYR A 1 232 ? 5.489 3.578 28.783 1.00 80.56 232 TYR A N 1
ATOM 1798 C CA . TYR A 1 232 ? 6.876 3.836 28.433 1.00 80.56 232 TYR A CA 1
ATOM 1799 C C . TYR A 1 232 ? 7.774 3.024 29.359 1.00 80.56 232 TYR A C 1
ATOM 1801 O O . TYR A 1 232 ? 7.582 3.031 30.577 1.00 80.56 232 TYR A O 1
ATOM 1809 N N . ASP A 1 233 ? 8.753 2.333 28.785 1.00 83.75 233 ASP A N 1
ATOM 1810 C CA . ASP A 1 233 ? 9.810 1.707 29.572 1.00 83.75 233 ASP A CA 1
ATOM 1811 C C . ASP A 1 233 ? 10.871 2.778 29.876 1.00 83.75 233 ASP A C 1
ATOM 1813 O O . ASP A 1 233 ? 11.447 3.336 28.939 1.00 83.75 233 ASP A O 1
ATOM 1817 N N . PRO A 1 234 ? 11.156 3.084 31.155 1.00 82.00 234 PRO A N 1
ATOM 1818 C CA . PRO A 1 234 ? 12.120 4.120 31.528 1.00 82.00 234 PRO A CA 1
ATOM 1819 C C . PRO A 1 234 ? 13.558 3.825 31.072 1.00 82.00 234 PRO A C 1
ATOM 1821 O O . PRO A 1 234 ? 14.413 4.704 31.158 1.00 82.00 234 PRO A O 1
ATOM 1824 N N . GLN A 1 235 ? 13.854 2.604 30.615 1.00 86.38 235 GLN A N 1
ATOM 1825 C CA . GLN A 1 235 ? 15.152 2.238 30.040 1.00 86.38 235 GLN A CA 1
ATOM 1826 C C . GLN A 1 235 ? 15.240 2.511 28.530 1.00 86.38 235 GLN A C 1
ATOM 1828 O O . GLN A 1 235 ? 16.322 2.386 27.951 1.00 86.38 235 GLN A O 1
ATOM 1833 N N . GLN A 1 236 ? 14.133 2.869 27.872 1.00 86.19 236 GLN A N 1
ATOM 1834 C CA . GLN A 1 236 ? 14.136 3.208 26.451 1.00 86.19 236 GLN A CA 1
ATOM 1835 C C . GLN A 1 236 ? 14.841 4.544 26.211 1.00 86.19 236 GLN A C 1
ATOM 1837 O O . GLN A 1 236 ? 14.638 5.520 26.925 1.00 86.19 236 GLN A O 1
ATOM 1842 N N . SER A 1 237 ? 15.657 4.593 25.158 1.00 86.06 237 SER A N 1
ATOM 1843 C CA . SER A 1 237 ? 16.268 5.824 24.660 1.00 86.06 237 SER A CA 1
ATOM 1844 C C . SER A 1 237 ? 15.736 6.090 23.250 1.00 86.06 237 SER A C 1
ATOM 1846 O O . SER A 1 237 ? 15.964 5.262 22.361 1.00 86.06 237 SER A O 1
ATOM 1848 N N . PRO A 1 238 ? 14.989 7.186 23.021 1.00 86.69 238 PRO A N 1
ATOM 1849 C CA . PRO A 1 238 ? 14.426 7.467 21.708 1.00 86.69 238 PRO A CA 1
ATOM 1850 C C . PRO A 1 238 ? 15.520 7.886 20.718 1.00 86.69 238 PRO A C 1
ATOM 1852 O O . PRO A 1 238 ? 16.490 8.551 21.080 1.00 86.69 238 PRO A O 1
ATOM 1855 N N . VAL A 1 239 ? 15.343 7.527 19.441 1.00 86.94 239 VAL A N 1
ATOM 1856 C CA . VAL A 1 239 ? 16.276 7.908 18.360 1.00 86.94 239 VAL A CA 1
ATOM 1857 C C . VAL A 1 239 ? 16.367 9.426 18.222 1.00 86.94 239 VAL A C 1
ATOM 1859 O O . VAL A 1 239 ? 17.454 9.964 18.018 1.00 86.94 239 VAL A O 1
ATOM 1862 N N . ILE A 1 240 ? 15.228 10.111 18.344 1.00 86.06 240 ILE A N 1
ATOM 1863 C CA . ILE A 1 240 ? 15.178 11.564 18.476 1.00 86.06 240 ILE A CA 1
ATOM 1864 C C . ILE A 1 240 ? 15.239 11.877 19.976 1.00 86.06 240 ILE A C 1
ATOM 1866 O O . ILE A 1 240 ? 14.294 11.524 20.683 1.00 86.06 240 ILE A O 1
ATOM 1870 N N . PRO A 1 241 ? 16.319 12.502 20.481 1.00 86.94 241 PRO A N 1
ATOM 1871 C CA . PRO A 1 241 ? 16.459 12.769 21.907 1.00 86.94 241 PRO A CA 1
ATOM 1872 C C . PRO A 1 241 ? 15.334 13.657 22.443 1.00 86.94 241 PRO A C 1
ATOM 1874 O O . PRO A 1 241 ? 14.934 14.618 21.791 1.00 86.94 241 PRO A O 1
ATOM 1877 N N . GLU A 1 242 ? 14.902 13.411 23.680 1.00 84.38 242 GLU A N 1
ATOM 1878 C CA . GLU A 1 242 ? 13.884 14.228 24.367 1.00 84.38 242 GLU A CA 1
ATOM 1879 C C . GLU A 1 242 ? 14.308 15.694 24.558 1.00 84.38 242 GLU A C 1
ATOM 1881 O O . GLU A 1 242 ? 13.481 16.568 24.793 1.00 84.38 242 GLU A O 1
ATOM 1886 N N . THR A 1 243 ? 15.607 15.980 24.443 1.00 87.50 243 THR A N 1
ATOM 1887 C CA . THR A 1 243 ? 16.171 17.332 24.523 1.00 87.50 243 THR A CA 1
ATOM 1888 C C . THR A 1 243 ? 15.962 18.159 23.255 1.00 87.50 243 THR A C 1
ATOM 1890 O O . THR A 1 243 ? 16.271 19.353 23.260 1.00 87.50 243 THR A O 1
ATOM 1893 N N . VAL A 1 244 ? 15.473 17.559 22.163 1.00 88.00 244 VAL A N 1
ATOM 1894 C CA . VAL A 1 244 ? 15.144 18.287 20.934 1.00 88.00 244 VAL A CA 1
ATOM 1895 C C . VAL A 1 244 ? 13.955 19.205 21.204 1.00 88.00 244 VAL A C 1
ATOM 1897 O O . VAL A 1 244 ? 12.843 18.752 21.466 1.00 88.00 244 VAL A O 1
ATOM 1900 N N . ALA A 1 245 ? 14.196 20.513 21.122 1.00 86.38 245 ALA A N 1
ATOM 1901 C CA . ALA A 1 245 ? 13.142 21.513 21.168 1.00 86.38 245 ALA A CA 1
ATOM 1902 C C . ALA A 1 245 ? 12.516 21.658 19.779 1.00 86.38 245 ALA A C 1
ATOM 1904 O O . ALA A 1 245 ? 13.209 21.950 18.802 1.00 86.38 245 ALA A O 1
ATOM 1905 N N . TRP A 1 246 ? 11.203 21.468 19.703 1.00 84.69 246 TRP A N 1
ATOM 1906 C CA . TRP A 1 246 ? 10.442 21.671 18.480 1.00 84.69 246 TRP A CA 1
ATOM 1907 C C . TRP A 1 246 ? 9.858 23.080 18.466 1.00 84.69 246 TRP A C 1
ATOM 1909 O O . TRP A 1 246 ? 9.123 23.459 19.375 1.00 84.69 246 TRP A O 1
ATOM 1919 N N . ASP A 1 247 ? 10.178 23.840 17.425 1.00 87.19 247 ASP A N 1
ATOM 1920 C CA . ASP A 1 247 ? 9.644 25.183 17.210 1.00 87.19 247 ASP A CA 1
ATOM 1921 C C . ASP A 1 247 ? 8.305 25.096 16.463 1.00 87.19 247 ASP A C 1
ATOM 1923 O O . ASP A 1 247 ? 8.247 25.177 15.235 1.00 87.19 247 ASP A O 1
ATOM 1927 N N . PHE A 1 248 ? 7.230 24.811 17.202 1.00 87.50 248 PHE A N 1
ATOM 1928 C CA . PHE A 1 248 ? 5.867 24.805 16.672 1.00 87.50 248 PHE A CA 1
ATOM 1929 C C . PHE A 1 248 ? 4.840 25.163 17.745 1.00 87.50 248 PHE A C 1
ATOM 1931 O O . PHE A 1 248 ? 5.029 24.890 18.931 1.00 87.50 248 PHE A O 1
ATOM 1938 N N . ASP A 1 249 ? 3.709 25.703 17.300 1.00 88.75 249 ASP A N 1
ATOM 1939 C CA . ASP A 1 249 ? 2.542 25.913 18.148 1.00 88.75 249 ASP A CA 1
ATOM 1940 C C . ASP A 1 249 ? 1.686 24.633 18.181 1.00 88.75 249 ASP A C 1
ATOM 1942 O O . ASP A 1 249 ? 1.165 24.215 17.137 1.00 88.75 249 ASP A O 1
ATOM 1946 N N . PRO A 1 250 ? 1.513 23.979 19.345 1.00 85.12 250 PRO A N 1
ATOM 1947 C CA . PRO A 1 250 ? 0.702 22.776 19.436 1.00 85.12 250 PRO A CA 1
ATOM 1948 C C . PRO A 1 250 ? -0.770 23.086 19.159 1.00 85.12 250 PRO A C 1
ATOM 1950 O O . PRO A 1 250 ? -1.347 24.044 19.676 1.00 85.12 250 PRO A O 1
ATOM 1953 N N . LEU A 1 251 ? -1.403 22.231 18.355 1.00 86.06 251 LEU A N 1
ATOM 1954 C CA . LEU A 1 251 ? -2.831 22.330 18.077 1.00 86.06 251 LEU A CA 1
ATOM 1955 C C . LEU A 1 251 ? -3.647 22.025 19.346 1.00 86.06 251 LEU A C 1
ATOM 1957 O O . LEU A 1 251 ? -3.332 21.066 20.057 1.00 86.06 251 LEU A O 1
ATOM 1961 N N . PRO A 1 252 ? -4.727 22.778 19.625 1.00 84.06 252 PRO A N 1
ATOM 1962 C CA . PRO A 1 252 ? -5.561 22.525 20.792 1.00 84.06 252 PRO A CA 1
ATOM 1963 C C . PRO A 1 252 ? -6.333 21.207 20.647 1.00 84.06 252 PRO A C 1
ATOM 1965 O O . PRO A 1 252 ? -6.871 20.888 19.580 1.00 84.06 252 PRO A O 1
ATOM 1968 N N . LEU A 1 253 ? -6.447 20.457 21.746 1.00 81.06 253 LEU A N 1
ATOM 1969 C CA . LEU A 1 253 ? -7.307 19.276 21.807 1.00 81.06 253 LEU A CA 1
ATOM 1970 C C . LEU A 1 253 ? -8.777 19.704 21.710 1.00 81.06 253 LEU A C 1
ATOM 1972 O O . LEU A 1 253 ? -9.241 20.567 22.448 1.00 81.06 253 LEU A O 1
ATOM 1976 N N . LYS A 1 254 ? -9.544 19.071 20.812 1.00 69.62 254 LYS A N 1
ATOM 1977 C CA . LYS A 1 254 ? -10.977 19.385 20.643 1.00 69.62 254 LYS A CA 1
ATOM 1978 C C . LYS A 1 254 ? -11.834 18.965 21.845 1.00 69.62 254 LYS A C 1
ATOM 1980 O O . LYS A 1 254 ? -12.918 19.508 22.021 1.00 69.62 254 LYS A O 1
ATOM 1985 N N . HIS A 1 255 ? -11.386 17.978 22.625 1.00 65.19 255 HIS A N 1
ATOM 1986 C CA . HIS A 1 255 ? -12.095 17.449 23.791 1.00 65.19 255 HIS A CA 1
ATOM 1987 C C . HIS A 1 255 ? -11.091 17.130 24.907 1.00 65.19 255 HIS A C 1
ATOM 1989 O O . HIS A 1 255 ? -10.287 16.213 24.769 1.00 65.19 255 HIS A O 1
ATOM 1995 N N . GLU A 1 256 ? -11.153 17.867 26.016 1.00 55.94 256 GLU A N 1
ATOM 1996 C CA . GLU A 1 256 ? -10.256 17.678 27.171 1.00 55.94 256 GLU A CA 1
ATOM 1997 C C . GLU A 1 256 ? -10.821 16.722 28.237 1.00 55.94 256 GLU A C 1
ATOM 1999 O O . GLU A 1 256 ? -10.103 16.301 29.141 1.00 55.94 256 GLU A O 1
ATOM 2004 N N . ALA A 1 257 ? -12.105 16.353 28.149 1.00 57.12 257 ALA A N 1
ATOM 2005 C CA . ALA A 1 257 ? -12.755 15.553 29.182 1.00 57.12 257 ALA A CA 1
ATOM 2006 C C . ALA A 1 257 ? -12.191 14.121 29.250 1.00 57.12 257 ALA A C 1
ATOM 2008 O O . ALA A 1 257 ? -12.194 13.380 28.261 1.00 57.12 257 ALA A O 1
ATOM 2009 N N . ALA A 1 258 ? -11.745 13.724 30.445 1.00 54.09 258 ALA A N 1
ATOM 2010 C CA . ALA A 1 258 ? -11.365 12.351 30.744 1.00 54.09 258 ALA A CA 1
ATOM 2011 C C . ALA A 1 258 ? -12.568 11.399 30.632 1.00 54.09 258 ALA A C 1
ATOM 2013 O O . ALA A 1 258 ? -13.695 11.748 30.983 1.00 54.09 258 ALA A O 1
ATOM 2014 N N . ALA A 1 259 ? -12.319 10.178 30.155 1.00 54.22 259 ALA A N 1
ATOM 2015 C CA . ALA A 1 259 ? -13.308 9.109 30.207 1.00 54.22 259 ALA A CA 1
ATOM 2016 C C . ALA A 1 259 ? -13.530 8.707 31.679 1.00 54.22 259 ALA A C 1
ATOM 2018 O O . ALA A 1 259 ? -12.547 8.588 32.416 1.00 54.22 259 ALA A O 1
ATOM 2019 N N . PRO A 1 260 ? -14.778 8.492 32.129 1.00 51.91 260 PRO A N 1
ATOM 2020 C CA . PRO A 1 260 ? -15.047 8.018 33.483 1.00 51.91 260 PRO A CA 1
ATOM 2021 C C . PRO A 1 260 ? -14.432 6.630 33.732 1.00 51.91 260 PRO A C 1
ATOM 2023 O O . PRO A 1 260 ? -14.655 5.704 32.951 1.00 51.91 260 PRO A O 1
ATOM 2026 N N . ALA A 1 261 ? -13.721 6.465 34.854 1.00 51.19 261 ALA A N 1
ATOM 2027 C CA . ALA A 1 261 ? -13.090 5.202 35.273 1.00 51.19 261 ALA A CA 1
ATOM 2028 C C . ALA A 1 261 ? -14.082 4.024 35.406 1.00 51.19 261 ALA A C 1
ATOM 2030 O O . ALA A 1 261 ? -13.711 2.860 35.262 1.00 51.19 261 ALA A O 1
ATOM 2031 N N . GLU A 1 262 ? -15.366 4.327 35.617 1.00 49.94 262 GLU A N 1
ATOM 2032 C CA . GLU A 1 262 ? -16.459 3.359 35.770 1.00 49.94 262 GLU A CA 1
ATOM 2033 C C . GLU A 1 262 ? -16.675 2.470 34.527 1.00 49.94 262 GLU A C 1
ATOM 2035 O O . GLU A 1 262 ? -17.251 1.389 34.641 1.00 49.94 262 GLU A O 1
ATOM 2040 N N . MET A 1 263 ? -16.181 2.864 33.344 1.00 51.19 263 MET A N 1
ATOM 2041 C CA . MET A 1 263 ? -16.352 2.097 32.100 1.00 51.19 263 MET A CA 1
ATOM 2042 C C . MET A 1 263 ? -15.391 0.907 31.931 1.00 51.19 263 MET A C 1
ATOM 2044 O O . MET A 1 263 ? -15.558 0.135 30.987 1.00 51.19 263 MET A O 1
ATOM 2048 N N . MET A 1 264 ? -14.425 0.673 32.826 1.00 56.00 264 MET A N 1
ATOM 2049 C CA . MET A 1 264 ? -13.348 -0.312 32.592 1.00 56.00 264 MET A CA 1
ATOM 2050 C C . MET A 1 264 ? -13.470 -1.657 33.334 1.00 56.00 264 MET A C 1
ATOM 2052 O O . MET A 1 264 ? -12.576 -2.485 33.219 1.00 56.00 264 MET A O 1
ATOM 2056 N N . SER A 1 265 ? -14.564 -1.927 34.051 1.00 55.59 265 SER A N 1
ATOM 2057 C CA . SER A 1 265 ? -14.662 -3.090 34.960 1.00 55.59 265 SER A CA 1
ATOM 2058 C C . SER A 1 265 ? -15.204 -4.407 34.369 1.00 55.59 265 SER A C 1
ATOM 2060 O O . SER A 1 265 ? -15.172 -5.429 35.049 1.00 55.59 265 SER A O 1
ATOM 2062 N N . GLU A 1 266 ? -15.696 -4.440 33.127 1.00 66.50 266 GLU A N 1
ATOM 2063 C CA . GLU A 1 266 ? -16.297 -5.644 32.521 1.00 66.50 266 GLU A CA 1
ATOM 2064 C C . GLU A 1 266 ? -15.498 -6.153 31.310 1.00 66.50 266 GLU A C 1
ATOM 2066 O O . GLU A 1 266 ? -14.899 -5.386 30.560 1.00 66.50 266 GLU A O 1
ATOM 2071 N N . LEU A 1 267 ? -15.547 -7.461 31.057 1.00 76.88 267 LEU A N 1
ATOM 2072 C CA . LEU A 1 267 ? -14.832 -8.082 29.940 1.00 76.88 267 LEU A CA 1
ATOM 2073 C C . LEU A 1 267 ? -15.515 -7.827 28.583 1.00 76.88 267 LEU A C 1
ATOM 2075 O O . LEU A 1 267 ? -16.698 -8.119 28.389 1.00 76.88 267 LEU A O 1
ATOM 2079 N N . ILE A 1 268 ? -14.736 -7.371 27.604 1.00 75.94 268 ILE A N 1
ATOM 2080 C CA . ILE A 1 268 ? -15.088 -7.254 26.186 1.00 75.94 268 ILE A CA 1
ATOM 2081 C C . ILE A 1 268 ? -14.900 -8.610 25.502 1.00 75.94 268 ILE A C 1
ATOM 2083 O O . ILE A 1 268 ? -13.777 -9.039 25.207 1.00 75.94 268 ILE A O 1
ATOM 2087 N N . ARG A 1 269 ? -16.015 -9.281 25.197 1.00 72.25 269 ARG A N 1
ATOM 2088 C CA . ARG A 1 269 ? -16.018 -10.464 24.328 1.00 72.25 269 ARG A CA 1
ATOM 2089 C C . ARG A 1 269 ? -15.986 -10.012 22.872 1.00 72.25 269 ARG A C 1
ATOM 2091 O O . ARG A 1 269 ? -16.974 -9.490 22.368 1.00 72.25 269 ARG A O 1
ATOM 2098 N N . HIS A 1 270 ? -14.872 -10.258 22.197 1.00 68.12 270 HIS A N 1
ATOM 2099 C CA . HIS A 1 270 ? -14.706 -9.966 20.778 1.00 68.12 270 HIS A CA 1
ATOM 2100 C C . HIS A 1 270 ? -14.174 -11.200 20.049 1.00 68.12 270 HIS A C 1
ATOM 2102 O O . HIS A 1 270 ? -13.531 -12.070 20.642 1.00 68.12 270 HIS A O 1
ATOM 2108 N N . ARG A 1 271 ? -14.441 -11.279 18.745 1.00 65.75 271 ARG A N 1
ATOM 2109 C CA . ARG A 1 271 ? -13.734 -12.219 17.877 1.00 65.75 271 ARG A CA 1
ATOM 2110 C C . ARG A 1 271 ? -12.298 -11.723 17.755 1.00 65.75 271 ARG A C 1
ATOM 2112 O O . ARG A 1 271 ? -12.108 -10.599 17.299 1.00 65.75 271 ARG A O 1
ATOM 2119 N N . GLN A 1 272 ? -11.320 -12.544 18.140 1.00 61.28 272 GLN A N 1
ATOM 2120 C CA . GLN A 1 272 ? -9.911 -12.207 17.935 1.00 61.28 272 GLN A CA 1
ATOM 2121 C C . GLN A 1 272 ? -9.675 -11.907 16.455 1.00 61.28 272 GLN A C 1
ATOM 2123 O O . GLN A 1 272 ? -9.931 -12.749 15.588 1.00 61.28 272 GLN A O 1
ATOM 2128 N N . LEU A 1 273 ? -9.212 -10.690 16.177 1.00 60.44 273 LEU A N 1
ATOM 2129 C CA . LEU A 1 273 ? -8.648 -10.363 14.879 1.00 60.44 273 LEU A CA 1
ATOM 2130 C C . LEU A 1 273 ? -7.277 -11.044 14.770 1.00 60.44 273 LEU A C 1
ATOM 2132 O O . LEU A 1 273 ? -6.585 -11.164 15.785 1.00 60.44 273 LEU A O 1
ATOM 2136 N N . PRO A 1 274 ? -6.871 -11.496 13.572 1.00 62.09 274 PRO A N 1
ATOM 2137 C CA . PRO A 1 274 ? -5.503 -11.937 13.349 1.00 62.09 274 PRO A CA 1
ATOM 2138 C C . PRO A 1 274 ? -4.541 -10.825 13.772 1.00 62.09 274 PRO A C 1
ATOM 2140 O O . PRO A 1 274 ? -4.612 -9.717 13.244 1.00 62.09 274 PRO A O 1
ATOM 2143 N N . GLN A 1 275 ? -3.683 -11.118 14.743 1.00 62.31 275 GLN A N 1
ATOM 2144 C CA . GLN A 1 275 ? -2.613 -10.222 15.164 1.00 62.31 275 GLN A CA 1
ATOM 2145 C C . GLN A 1 275 ? -1.357 -10.519 14.347 1.00 62.31 275 GLN A C 1
ATOM 2147 O O . GLN A 1 275 ? -1.155 -11.647 13.881 1.00 62.31 275 GLN A O 1
ATOM 2152 N N . ALA A 1 276 ? -0.520 -9.502 14.156 1.00 63.62 276 ALA A N 1
ATOM 2153 C CA . ALA A 1 276 ? 0.793 -9.716 13.571 1.00 63.62 276 ALA A CA 1
ATOM 2154 C C . ALA A 1 276 ? 1.607 -10.669 14.473 1.00 63.62 276 ALA A C 1
ATOM 2156 O O . ALA A 1 276 ? 1.491 -10.586 15.698 1.00 63.62 276 ALA A O 1
ATOM 2157 N N . PRO A 1 277 ? 2.413 -11.580 13.900 1.00 65.56 277 PRO A N 1
ATOM 2158 C CA . PRO A 1 277 ? 3.371 -12.357 14.677 1.00 65.56 277 PRO A CA 1
ATOM 2159 C C . PRO A 1 277 ? 4.249 -11.469 15.572 1.00 65.56 277 PRO A C 1
ATOM 2161 O O . PRO A 1 277 ? 4.645 -10.373 15.171 1.00 65.56 277 PRO A O 1
ATOM 2164 N N . GLU A 1 278 ? 4.572 -11.955 16.772 1.00 65.62 278 GLU A N 1
ATOM 2165 C CA . GLU A 1 278 ? 5.523 -11.281 17.660 1.00 65.62 278 GLU A CA 1
ATOM 2166 C C . GLU A 1 278 ? 6.900 -11.147 16.989 1.00 65.62 278 GLU A C 1
ATOM 2168 O O . GLU A 1 278 ? 7.314 -12.000 16.203 1.00 65.62 278 GLU A O 1
ATOM 2173 N N . GLY A 1 279 ? 7.618 -10.065 17.302 1.00 65.12 279 GLY A N 1
ATOM 2174 C CA . GLY A 1 279 ? 8.964 -9.816 16.775 1.00 65.12 279 GLY A CA 1
ATOM 2175 C C . GLY A 1 279 ? 9.019 -9.263 15.347 1.00 65.12 279 GLY A C 1
ATOM 2176 O O . GLY A 1 279 ? 10.104 -9.186 14.778 1.00 65.12 279 GLY A O 1
ATOM 2177 N N . ILE A 1 280 ? 7.884 -8.862 14.764 1.00 71.00 280 ILE A N 1
ATOM 2178 C CA . ILE A 1 280 ? 7.861 -8.123 13.496 1.00 71.00 280 ILE A CA 1
ATOM 2179 C C . ILE A 1 280 ? 8.226 -6.656 13.742 1.00 71.00 280 ILE A C 1
ATOM 2181 O O . ILE A 1 280 ? 7.693 -6.006 14.640 1.00 71.00 280 ILE A O 1
ATOM 2185 N N . GLY A 1 281 ? 9.123 -6.130 12.915 1.00 78.62 281 GLY A N 1
ATOM 2186 C CA . GLY A 1 281 ? 9.602 -4.757 12.975 1.00 78.62 281 GLY A CA 1
ATOM 2187 C C . GLY A 1 281 ? 10.422 -4.419 11.738 1.00 78.62 281 GLY A C 1
ATOM 2188 O O . GLY A 1 281 ? 10.322 -5.083 10.715 1.00 78.62 281 GLY A O 1
ATOM 2189 N N . SER A 1 282 ? 11.237 -3.380 11.817 1.00 89.50 282 SER A N 1
ATOM 2190 C CA . SER A 1 282 ? 12.193 -3.064 10.760 1.00 89.50 282 SER A CA 1
ATOM 2191 C C . SER A 1 282 ? 13.392 -2.361 11.371 1.00 89.50 282 SER A C 1
ATOM 2193 O O . SER A 1 282 ? 13.249 -1.667 12.379 1.00 89.50 282 SER A O 1
ATOM 2195 N N . ASN A 1 283 ? 14.543 -2.453 10.712 1.00 93.25 283 ASN A N 1
ATOM 2196 C CA . ASN A 1 283 ? 15.708 -1.648 11.059 1.00 93.25 283 ASN A CA 1
ATOM 2197 C C . ASN A 1 283 ? 15.938 -0.549 10.016 1.00 93.25 283 ASN A C 1
ATOM 2199 O O . ASN A 1 283 ? 15.759 -0.741 8.808 1.00 93.25 283 ASN A O 1
ATOM 2203 N N . ASN A 1 284 ? 16.383 0.615 10.474 1.00 95.19 284 ASN A N 1
ATOM 2204 C CA . ASN A 1 284 ? 17.099 1.568 9.640 1.00 95.19 284 ASN A CA 1
ATOM 2205 C C . ASN A 1 284 ? 18.171 2.284 10.461 1.00 95.19 284 ASN A C 1
ATOM 2207 O O . ASN A 1 284 ? 18.060 2.423 11.677 1.00 95.19 284 ASN A O 1
ATOM 2211 N N . TRP A 1 285 ? 19.243 2.695 9.795 1.00 95.00 285 TRP A N 1
ATOM 2212 C CA . TRP A 1 285 ? 20.280 3.533 10.387 1.00 95.00 285 TRP A CA 1
ATOM 2213 C C . TRP A 1 285 ? 21.035 4.277 9.291 1.00 95.00 285 TRP A C 1
ATOM 2215 O O . TRP A 1 285 ? 21.216 3.767 8.185 1.00 95.00 285 TRP A O 1
ATOM 2225 N N . ALA A 1 286 ? 21.481 5.486 9.622 1.00 96.31 286 ALA A N 1
ATOM 2226 C CA . ALA A 1 286 ? 22.326 6.303 8.768 1.00 96.31 286 ALA A CA 1
ATOM 2227 C C . ALA A 1 286 ? 23.607 6.682 9.521 1.00 96.31 286 ALA A C 1
ATOM 2229 O O . ALA A 1 286 ? 23.567 7.050 10.697 1.00 96.31 286 ALA A O 1
ATOM 2230 N N . VAL A 1 287 ? 24.751 6.601 8.845 1.00 96.88 287 VAL A N 1
ATOM 2231 C CA . VAL A 1 287 ? 26.055 7.000 9.388 1.00 96.88 287 VAL A CA 1
ATOM 2232 C C . VAL A 1 287 ? 26.591 8.155 8.576 1.00 96.88 287 VAL A C 1
ATOM 2234 O O . VAL A 1 287 ? 26.754 8.040 7.367 1.00 96.88 287 VAL A O 1
ATOM 2237 N N . ALA A 1 288 ? 26.891 9.261 9.256 1.00 97.12 288 ALA A N 1
ATOM 2238 C CA . ALA A 1 288 ? 27.508 10.423 8.636 1.00 97.12 288 ALA A CA 1
ATOM 2239 C C . ALA A 1 288 ? 28.893 10.074 8.077 1.00 97.12 288 ALA A C 1
ATOM 2241 O O . ALA A 1 288 ? 29.636 9.296 8.680 1.00 97.12 288 ALA A O 1
ATOM 2242 N N . GLY A 1 289 ? 29.284 10.722 6.976 1.00 97.19 289 GLY A N 1
ATOM 2243 C CA . GLY A 1 289 ? 30.568 10.475 6.313 1.00 97.19 289 GLY A CA 1
ATOM 2244 C C . GLY A 1 289 ? 31.783 10.584 7.243 1.00 97.19 289 GLY A C 1
ATOM 2245 O O . GLY A 1 289 ? 32.710 9.788 7.120 1.00 97.19 289 GLY A O 1
ATOM 2246 N N . SER A 1 290 ? 31.737 11.470 8.247 1.00 97.31 290 SER A N 1
ATOM 2247 C CA . SER A 1 290 ? 32.781 11.641 9.276 1.00 97.31 290 SER A CA 1
ATOM 2248 C C . SER A 1 290 ? 33.039 10.402 10.144 1.00 97.31 290 SER A C 1
ATOM 2250 O O . SER A 1 290 ? 34.063 10.333 10.821 1.00 97.31 290 SER A O 1
ATOM 2252 N N . LYS A 1 291 ? 32.128 9.424 10.130 1.00 97.56 291 LYS A N 1
ATOM 2253 C CA . LYS A 1 291 ? 32.238 8.144 10.842 1.00 97.56 291 LYS A CA 1
ATOM 2254 C C . LYS A 1 291 ? 32.475 6.953 9.904 1.00 97.56 291 LYS A C 1
ATOM 2256 O O . LYS A 1 291 ? 32.401 5.809 10.345 1.00 97.56 291 LYS A O 1
ATOM 2261 N N . THR A 1 292 ? 32.754 7.200 8.625 1.00 97.50 292 THR A N 1
ATOM 2262 C CA . THR A 1 292 ? 32.990 6.163 7.608 1.00 97.50 292 THR A CA 1
ATOM 2263 C C . THR A 1 292 ? 34.402 6.273 7.039 1.00 97.50 292 THR A C 1
ATOM 2265 O O . THR A 1 292 ? 34.959 7.365 6.952 1.00 97.50 292 THR A O 1
ATOM 2268 N N . ALA A 1 293 ? 34.981 5.154 6.599 1.00 97.19 293 ALA A N 1
ATOM 2269 C CA . ALA A 1 293 ? 36.318 5.151 5.998 1.00 97.19 293 ALA A CA 1
ATOM 2270 C C . ALA A 1 293 ? 36.380 5.896 4.649 1.00 97.19 293 ALA A C 1
ATOM 2272 O O . ALA A 1 293 ? 37.425 6.423 4.282 1.00 97.19 293 ALA A O 1
ATOM 2273 N N . THR A 1 294 ? 35.267 5.944 3.909 1.00 95.88 294 THR A N 1
ATOM 2274 C CA . THR A 1 294 ? 35.170 6.592 2.590 1.00 95.88 294 THR A CA 1
ATOM 2275 C C . THR A 1 294 ? 34.889 8.093 2.676 1.00 95.88 294 THR A C 1
ATOM 2277 O O . THR A 1 294 ? 34.958 8.784 1.661 1.00 95.88 294 THR A O 1
ATOM 2280 N N . GLY A 1 295 ? 34.530 8.606 3.858 1.00 96.25 295 GLY A N 1
ATOM 2281 C CA . GLY A 1 295 ? 34.044 9.975 4.024 1.00 96.25 295 GLY A CA 1
ATOM 2282 C C . GLY A 1 295 ? 32.634 10.210 3.466 1.00 96.25 295 GLY A C 1
ATOM 2283 O O . GLY A 1 295 ? 32.192 11.358 3.423 1.00 96.25 295 GLY A O 1
ATOM 2284 N N . LYS A 1 296 ? 31.919 9.162 3.031 1.00 95.81 296 LYS A N 1
ATOM 2285 C CA . LYS A 1 296 ? 30.573 9.247 2.440 1.00 95.81 296 LYS A CA 1
ATOM 2286 C C . LYS A 1 296 ? 29.523 8.616 3.353 1.00 95.81 296 LYS A C 1
ATOM 2288 O O . LYS A 1 296 ? 29.819 7.588 3.958 1.00 95.81 296 LYS A O 1
ATOM 2293 N N . PRO A 1 297 ? 28.313 9.195 3.465 1.00 97.50 297 PRO A N 1
ATOM 2294 C CA . PRO A 1 297 ? 27.271 8.599 4.285 1.00 97.50 297 PRO A CA 1
ATOM 2295 C C . PRO A 1 297 ? 26.896 7.180 3.857 1.00 97.50 297 PRO A C 1
ATOM 2297 O O . PRO A 1 297 ? 26.959 6.839 2.677 1.00 97.50 297 PRO A O 1
ATOM 2300 N N . ILE A 1 298 ? 26.478 6.372 4.828 1.00 97.44 298 ILE A N 1
ATOM 2301 C CA . ILE A 1 298 ? 25.933 5.027 4.610 1.00 97.44 298 ILE A CA 1
ATOM 2302 C C . ILE A 1 298 ? 24.512 5.012 5.160 1.00 97.44 298 ILE A C 1
ATOM 2304 O O . ILE A 1 298 ? 24.314 5.366 6.321 1.00 97.44 298 ILE A O 1
ATOM 2308 N N . LEU A 1 299 ? 23.547 4.581 4.347 1.00 98.00 299 LEU A N 1
ATOM 2309 C CA . LEU A 1 299 ? 22.185 4.274 4.778 1.00 98.00 299 LEU A CA 1
ATOM 2310 C C . LEU A 1 299 ? 21.965 2.765 4.701 1.00 98.00 299 LEU A C 1
ATOM 2312 O O . LEU A 1 299 ? 22.317 2.132 3.708 1.00 98.00 299 LEU A O 1
ATOM 2316 N N . CYS A 1 300 ? 21.339 2.206 5.728 1.00 97.25 300 CYS A N 1
ATOM 2317 C CA . CYS A 1 300 ? 20.828 0.846 5.718 1.00 97.25 300 CYS A CA 1
ATOM 2318 C C . CYS A 1 300 ? 19.339 0.871 6.060 1.00 97.25 300 CYS A C 1
ATOM 2320 O O . CYS A 1 300 ? 18.930 1.526 7.023 1.00 97.25 300 CYS A O 1
ATOM 2322 N N . ASN A 1 301 ? 18.534 0.160 5.272 1.00 97.06 301 ASN A N 1
ATOM 2323 C CA . ASN A 1 301 ? 17.119 -0.055 5.535 1.00 97.06 301 ASN A CA 1
ATOM 2324 C C . ASN A 1 301 ? 16.776 -1.527 5.311 1.00 97.06 301 ASN A C 1
ATOM 2326 O O . ASN A 1 301 ? 17.083 -2.089 4.265 1.00 97.06 301 ASN A O 1
ATOM 2330 N N . ASP A 1 302 ? 16.161 -2.132 6.319 1.00 94.44 302 ASP A N 1
ATOM 2331 C CA . ASP A 1 302 ? 15.955 -3.571 6.429 1.00 94.44 302 ASP A CA 1
ATOM 2332 C C . ASP A 1 302 ? 14.530 -3.828 6.960 1.00 94.44 302 ASP A C 1
ATOM 2334 O O . ASP A 1 302 ? 14.321 -3.946 8.173 1.00 94.44 302 ASP A O 1
ATOM 2338 N N . PRO A 1 303 ? 13.509 -3.774 6.078 1.00 91.38 303 PRO A N 1
ATOM 2339 C CA . PRO A 1 303 ? 12.113 -3.950 6.465 1.00 91.38 303 PRO A CA 1
ATOM 2340 C C . PRO A 1 303 ? 11.770 -5.423 6.726 1.00 91.38 303 PRO A C 1
ATOM 2342 O O . PRO A 1 303 ? 11.892 -6.250 5.820 1.00 91.38 303 PRO A O 1
ATOM 2345 N N . HIS A 1 304 ? 11.251 -5.766 7.914 1.00 88.81 304 HIS A N 1
ATOM 2346 C CA . HIS A 1 304 ? 10.812 -7.138 8.211 1.00 88.81 304 HIS A CA 1
ATOM 2347 C C . HIS A 1 304 ? 9.298 -7.243 8.094 1.00 88.81 304 HIS A C 1
ATOM 2349 O O . HIS A 1 304 ? 8.536 -6.885 8.986 1.00 88.81 304 HIS A O 1
ATOM 2355 N N . LEU A 1 305 ? 8.849 -7.757 6.955 1.00 85.75 305 LEU A N 1
ATOM 2356 C CA . LEU A 1 305 ? 7.445 -8.071 6.711 1.00 85.75 305 LEU A CA 1
ATOM 2357 C C . LEU A 1 305 ? 7.244 -9.587 6.722 1.00 85.75 305 LEU A C 1
ATOM 2359 O O . LEU A 1 305 ? 8.197 -10.362 6.638 1.00 85.75 305 LEU A O 1
ATOM 2363 N N . GLY A 1 306 ? 5.988 -10.028 6.810 1.00 79.56 306 GLY A N 1
ATOM 2364 C CA . GLY A 1 306 ? 5.674 -11.455 6.751 1.00 79.56 306 GLY A CA 1
ATOM 2365 C C . GLY A 1 306 ? 6.227 -12.099 5.475 1.00 79.56 306 GLY A C 1
ATOM 2366 O O . GLY A 1 306 ? 5.967 -11.608 4.374 1.00 79.56 306 GLY A O 1
ATOM 2367 N N . LEU A 1 307 ? 6.961 -13.206 5.624 1.00 82.69 307 LEU A N 1
ATOM 2368 C CA . LEU A 1 307 ? 7.507 -13.962 4.497 1.00 82.69 307 LEU A CA 1
ATOM 2369 C C . LEU A 1 307 ? 6.368 -14.561 3.667 1.00 82.69 307 LEU A C 1
ATOM 2371 O O . LEU A 1 307 ? 5.500 -15.267 4.182 1.00 82.69 307 LEU A O 1
ATOM 2375 N N . ARG A 1 308 ? 6.368 -14.259 2.369 1.00 84.38 308 ARG A N 1
ATOM 2376 C CA . ARG A 1 308 ? 5.353 -14.695 1.406 1.00 84.38 308 ARG A CA 1
ATOM 2377 C C . ARG A 1 308 ? 6.039 -15.133 0.120 1.00 84.38 308 ARG A C 1
ATOM 2379 O O . ARG A 1 308 ? 7.105 -14.625 -0.220 1.00 84.38 308 ARG A O 1
ATOM 2386 N N . LEU A 1 309 ? 5.397 -16.042 -0.603 1.00 85.44 309 LEU A N 1
ATOM 2387 C CA . LEU A 1 309 ? 5.760 -16.391 -1.969 1.00 85.44 309 LEU A CA 1
ATOM 2388 C C . LEU A 1 309 ? 4.543 -16.109 -2.866 1.00 85.44 309 LEU A C 1
ATOM 2390 O O . LEU A 1 309 ? 3.522 -16.775 -2.687 1.00 85.44 309 LEU A O 1
ATOM 2394 N N . PRO A 1 310 ? 4.616 -15.135 -3.792 1.00 88.31 310 PRO A N 1
ATOM 2395 C CA . PRO A 1 310 ? 5.749 -14.239 -4.062 1.00 88.31 310 PRO A CA 1
ATOM 2396 C C . PRO A 1 310 ? 6.017 -13.204 -2.949 1.00 88.31 310 PRO A C 1
ATOM 2398 O O . PRO A 1 310 ? 5.114 -12.843 -2.191 1.00 88.31 310 PRO A O 1
ATOM 2401 N N . ALA A 1 311 ? 7.257 -12.703 -2.870 1.00 91.00 311 ALA A N 1
ATOM 2402 C CA . ALA A 1 311 ? 7.644 -11.649 -1.926 1.00 91.00 311 ALA A CA 1
ATOM 2403 C C . ALA A 1 311 ? 6.871 -10.344 -2.192 1.00 91.00 311 ALA A C 1
ATOM 2405 O O . ALA A 1 311 ? 6.457 -10.086 -3.323 1.00 91.00 311 ALA A O 1
ATOM 2406 N N . ILE A 1 312 ? 6.660 -9.510 -1.170 1.00 90.12 312 ILE A N 1
ATOM 2407 C CA . ILE A 1 312 ? 5.893 -8.261 -1.332 1.00 90.12 312 ILE A CA 1
ATOM 2408 C C . ILE A 1 312 ? 6.677 -7.167 -2.064 1.00 90.12 312 ILE A C 1
ATOM 2410 O O . ILE A 1 312 ? 6.070 -6.350 -2.742 1.00 90.12 312 ILE A O 1
ATOM 2414 N N . TRP A 1 313 ? 8.006 -7.170 -1.960 1.00 94.62 313 TRP A N 1
ATOM 2415 C CA . TRP A 1 313 ? 8.869 -6.227 -2.663 1.00 94.62 313 TRP A CA 1
ATOM 2416 C C . TRP A 1 313 ? 9.156 -6.697 -4.092 1.00 94.62 313 TRP A C 1
ATOM 2418 O O . TRP A 1 313 ? 9.346 -7.894 -4.345 1.00 94.62 313 TRP A O 1
ATOM 2428 N N . TYR A 1 314 ? 9.180 -5.742 -5.019 1.00 96.62 314 TYR A N 1
ATOM 2429 C CA . TYR A 1 314 ? 9.575 -5.939 -6.410 1.00 96.62 314 TYR A CA 1
ATOM 2430 C C . TYR A 1 314 ? 10.729 -5.001 -6.739 1.00 96.62 314 TYR A C 1
ATOM 2432 O O . TYR A 1 314 ? 10.571 -3.785 -6.690 1.00 96.62 314 TYR A O 1
ATOM 2440 N N . GLU A 1 315 ? 11.896 -5.571 -7.008 1.00 97.75 315 GLU A N 1
ATOM 2441 C CA . GLU A 1 315 ? 13.106 -4.820 -7.331 1.00 97.75 315 GLU A CA 1
ATOM 2442 C C . GLU A 1 315 ? 13.033 -4.276 -8.759 1.00 97.75 315 GLU A C 1
ATOM 2444 O O . GLU A 1 315 ? 12.628 -4.998 -9.669 1.00 97.75 315 GLU A O 1
ATOM 2449 N N . VAL A 1 316 ? 13.347 -2.994 -8.956 1.00 98.62 316 VAL A N 1
ATOM 2450 C CA . VAL A 1 316 ? 13.228 -2.322 -10.258 1.00 98.62 316 VAL A CA 1
ATOM 2451 C C . VAL A 1 316 ? 14.050 -1.031 -10.300 1.00 98.62 316 VAL A C 1
ATOM 2453 O O . VAL A 1 316 ? 14.169 -0.316 -9.302 1.00 98.62 316 VAL A O 1
ATOM 2456 N N . GLN A 1 317 ? 14.571 -0.697 -11.485 1.00 98.75 317 GLN A N 1
ATOM 2457 C CA . GLN A 1 317 ? 15.122 0.623 -11.796 1.00 98.75 317 GLN A CA 1
ATOM 2458 C C . GLN A 1 317 ? 14.204 1.407 -12.727 1.00 98.75 317 GLN A C 1
ATOM 2460 O O . GLN A 1 317 ? 13.747 0.876 -13.744 1.00 98.75 317 GLN A O 1
ATOM 2465 N N . LEU A 1 318 ? 14.038 2.697 -12.449 1.00 98.75 318 LEU A N 1
ATOM 2466 C CA . LEU A 1 318 ? 13.435 3.671 -13.355 1.00 98.75 318 LEU A CA 1
ATOM 2467 C C . LEU A 1 318 ? 14.490 4.699 -13.768 1.00 98.75 318 LEU A C 1
ATOM 2469 O O . LEU A 1 318 ? 14.986 5.443 -12.924 1.00 98.75 318 LEU A O 1
ATOM 2473 N N . SER A 1 319 ? 14.814 4.751 -15.060 1.00 98.62 319 SER A N 1
ATOM 2474 C CA . SER A 1 319 ? 15.793 5.673 -15.639 1.00 98.62 319 SER A CA 1
ATOM 2475 C C . SER A 1 319 ? 15.162 6.496 -16.762 1.00 98.62 319 SER A C 1
ATOM 2477 O O . SER A 1 319 ? 14.822 5.983 -17.832 1.00 98.62 319 SER A O 1
ATOM 2479 N N . ILE A 1 320 ? 14.997 7.789 -16.502 1.00 98.25 320 ILE A N 1
ATOM 2480 C CA . ILE A 1 320 ? 14.496 8.807 -17.429 1.00 98.25 320 ILE A CA 1
ATOM 2481 C C . ILE A 1 320 ? 15.329 10.091 -17.276 1.00 98.25 320 ILE A C 1
ATOM 2483 O O . ILE A 1 320 ? 16.072 10.232 -16.303 1.00 98.25 320 ILE A O 1
ATOM 2487 N N . PRO A 1 321 ? 15.222 11.079 -18.181 1.00 97.31 321 PRO A N 1
ATOM 2488 C CA . PRO A 1 321 ? 15.874 12.368 -17.972 1.00 97.31 321 PRO A CA 1
ATOM 2489 C C . PRO A 1 321 ? 15.491 12.992 -16.616 1.00 97.31 321 PRO A C 1
ATOM 2491 O O . PRO A 1 321 ? 14.323 13.277 -16.358 1.00 97.31 321 PRO A O 1
ATOM 2494 N N . GLY A 1 322 ? 16.485 13.192 -15.746 1.00 94.94 322 GLY A N 1
ATOM 2495 C CA . GLY A 1 322 ? 16.316 13.784 -14.414 1.00 94.94 322 GLY A CA 1
ATOM 2496 C C . GLY A 1 322 ? 15.876 12.828 -13.295 1.00 94.94 322 GLY A C 1
ATOM 2497 O O . GLY A 1 322 ? 15.769 13.277 -12.158 1.00 94.94 322 GLY A O 1
ATOM 2498 N N . ILE A 1 323 ? 15.631 11.542 -13.575 1.00 97.62 323 ILE A N 1
ATOM 2499 C CA . ILE A 1 323 ? 15.377 10.521 -12.544 1.00 97.62 323 ILE A CA 1
ATOM 2500 C C . ILE A 1 323 ? 16.115 9.244 -12.911 1.00 97.62 323 ILE A C 1
ATOM 2502 O O . ILE A 1 323 ? 15.906 8.681 -13.982 1.00 97.62 323 ILE A O 1
ATOM 2506 N N . ASN A 1 324 ? 16.900 8.732 -11.979 1.00 98.50 324 ASN A N 1
ATOM 2507 C CA . ASN A 1 324 ? 17.504 7.421 -12.100 1.00 98.50 324 ASN A CA 1
ATOM 2508 C C . ASN A 1 324 ? 17.497 6.747 -10.729 1.00 98.50 324 ASN A C 1
ATOM 2510 O O . ASN A 1 324 ? 18.448 6.840 -9.959 1.00 98.50 324 ASN A O 1
ATOM 2514 N N . ALA A 1 325 ? 16.369 6.123 -10.409 1.00 98.69 325 ALA A N 1
ATOM 2515 C CA . ALA A 1 325 ? 16.122 5.537 -9.102 1.00 98.69 325 ALA A CA 1
ATOM 2516 C C . ALA A 1 325 ? 16.119 4.011 -9.188 1.00 98.69 325 ALA A C 1
ATOM 2518 O O . ALA A 1 325 ? 15.485 3.437 -10.077 1.00 98.69 325 ALA A O 1
ATOM 2519 N N . TYR A 1 326 ? 16.805 3.370 -8.248 1.00 98.75 326 TYR A N 1
ATOM 2520 C CA . TYR A 1 326 ? 16.888 1.923 -8.087 1.00 98.75 326 TYR A CA 1
ATOM 2521 C C . TYR A 1 326 ? 16.440 1.532 -6.681 1.00 98.75 326 TYR A C 1
ATOM 2523 O O . TYR A 1 326 ? 16.797 2.186 -5.700 1.00 98.75 326 TYR A O 1
ATOM 2531 N N . GLY A 1 327 ? 15.678 0.452 -6.565 1.00 98.31 327 GLY A N 1
ATOM 2532 C CA . GLY A 1 327 ? 15.275 -0.079 -5.272 1.00 98.31 327 GLY A CA 1
ATOM 2533 C C . GLY A 1 327 ? 14.091 -1.013 -5.408 1.00 98.31 327 GLY A C 1
ATOM 2534 O O . GLY A 1 327 ? 13.992 -1.764 -6.375 1.00 98.31 327 GLY A O 1
ATOM 2535 N N . VAL A 1 328 ? 13.179 -0.952 -4.443 1.00 97.62 328 VAL A N 1
ATOM 2536 C CA . VAL A 1 328 ? 11.986 -1.794 -4.415 1.00 97.62 328 VAL A CA 1
ATOM 2537 C C . VAL A 1 328 ? 10.702 -0.978 -4.494 1.00 97.62 328 VAL A C 1
ATOM 2539 O O . VAL A 1 328 ? 10.539 0.062 -3.847 1.00 97.62 328 VAL A O 1
ATOM 2542 N N . SER A 1 329 ? 9.759 -1.487 -5.279 1.00 95.94 329 SER A N 1
ATOM 2543 C CA . SER A 1 329 ? 8.382 -1.015 -5.367 1.00 95.94 329 SER A CA 1
ATOM 2544 C C . SER A 1 329 ? 7.414 -2.016 -4.730 1.00 95.94 329 SER A C 1
ATOM 2546 O O . SER A 1 329 ? 7.760 -3.169 -4.447 1.00 95.94 329 SER A O 1
ATOM 2548 N N . LEU A 1 330 ? 6.174 -1.572 -4.519 1.00 93.94 330 LEU A N 1
ATOM 2549 C CA . LEU A 1 330 ? 5.050 -2.460 -4.226 1.00 93.94 330 LEU A CA 1
ATOM 2550 C C . LEU A 1 330 ? 4.381 -2.869 -5.549 1.00 93.94 330 LEU A C 1
ATOM 2552 O O . LEU A 1 330 ? 4.018 -1.985 -6.330 1.00 93.94 330 LEU A O 1
ATOM 2556 N N . PRO A 1 331 ? 4.189 -4.172 -5.832 1.00 95.12 331 PRO A N 1
ATOM 2557 C CA . PRO A 1 331 ? 3.466 -4.614 -7.015 1.00 95.12 331 PRO A CA 1
ATOM 2558 C C . PRO A 1 331 ? 2.066 -4.007 -7.068 1.00 95.12 331 PRO A C 1
ATOM 2560 O O . PRO A 1 331 ? 1.259 -4.262 -6.178 1.00 95.12 331 PRO A O 1
ATOM 2563 N N . GLY A 1 332 ? 1.777 -3.231 -8.114 1.00 93.56 332 GLY A N 1
ATOM 2564 C CA . GLY A 1 332 ? 0.517 -2.508 -8.289 1.00 93.56 332 GLY A CA 1
ATOM 2565 C C . GLY A 1 332 ? 0.542 -1.029 -7.898 1.00 93.56 332 GLY A C 1
ATOM 2566 O O . GLY A 1 332 ? -0.512 -0.399 -7.888 1.00 93.56 332 GLY A O 1
ATOM 2567 N N . VAL A 1 333 ? 1.718 -0.471 -7.602 1.00 91.94 333 VAL A N 1
ATOM 2568 C CA . VAL A 1 333 ? 1.936 0.952 -7.309 1.00 91.94 333 VAL A CA 1
ATOM 2569 C C . VAL A 1 333 ? 3.127 1.479 -8.129 1.00 91.94 333 VAL A C 1
ATOM 2571 O O . VAL A 1 333 ? 4.163 0.810 -8.160 1.00 91.94 333 VAL A O 1
ATOM 2574 N N . PRO A 1 334 ? 3.027 2.663 -8.770 1.00 95.62 334 PRO A N 1
ATOM 2575 C CA . PRO A 1 334 ? 4.149 3.263 -9.492 1.00 95.62 334 PRO A CA 1
ATOM 2576 C C . PRO A 1 334 ? 5.221 3.853 -8.561 1.00 95.62 334 PRO A C 1
ATOM 2578 O O . PRO A 1 334 ? 4.922 4.330 -7.467 1.00 95.62 334 PRO A O 1
ATOM 2581 N N . GLY A 1 335 ? 6.465 3.899 -9.047 1.00 96.44 335 GLY A N 1
ATOM 2582 C CA . GLY A 1 335 ? 7.608 4.506 -8.354 1.00 96.44 335 GLY A CA 1
ATOM 2583 C C . GLY A 1 335 ? 8.412 3.535 -7.483 1.00 96.44 335 GLY A C 1
ATOM 2584 O O . GLY A 1 335 ? 8.224 2.319 -7.551 1.00 96.44 335 GLY A O 1
ATOM 2585 N N . ILE A 1 336 ? 9.334 4.090 -6.690 1.00 98.00 336 ILE A N 1
ATOM 2586 C CA . ILE A 1 336 ? 10.267 3.365 -5.813 1.00 98.00 336 ILE A CA 1
ATOM 2587 C C . ILE A 1 336 ? 9.994 3.768 -4.361 1.00 98.00 336 ILE A C 1
ATOM 2589 O O . ILE A 1 336 ? 10.097 4.943 -4.010 1.00 98.00 336 ILE A O 1
ATOM 2593 N N . ILE A 1 337 ? 9.644 2.797 -3.515 1.00 97.00 337 ILE A N 1
ATOM 2594 C CA . ILE A 1 337 ? 9.232 3.037 -2.122 1.00 97.00 337 ILE A CA 1
ATOM 2595 C C . ILE A 1 337 ? 10.449 3.114 -1.198 1.00 97.00 337 ILE A C 1
ATOM 2597 O O . ILE A 1 337 ? 10.547 4.015 -0.369 1.00 97.00 337 ILE A O 1
ATOM 2601 N N . ILE A 1 338 ? 11.400 2.196 -1.376 1.00 98.19 338 ILE A N 1
ATOM 2602 C CA . ILE A 1 338 ? 12.693 2.159 -0.681 1.00 98.19 338 ILE A CA 1
ATOM 2603 C C . ILE A 1 338 ? 13.761 2.055 -1.755 1.00 98.19 338 ILE A C 1
ATOM 2605 O O . ILE A 1 338 ? 13.655 1.191 -2.628 1.00 98.19 338 ILE A O 1
ATOM 2609 N N . GLY A 1 339 ? 14.783 2.902 -1.707 1.00 98.31 339 GLY A N 1
ATOM 2610 C CA . GLY A 1 339 ? 15.804 2.878 -2.740 1.00 98.31 339 GLY A CA 1
ATOM 2611 C C . GLY A 1 339 ? 16.795 4.020 -2.659 1.00 98.31 339 GLY A C 1
ATOM 2612 O O . GLY A 1 339 ? 16.994 4.646 -1.617 1.00 98.31 339 GLY A O 1
ATOM 2613 N N . PHE A 1 340 ? 17.444 4.254 -3.786 1.00 98.69 340 PHE A N 1
ATOM 2614 C CA . PHE A 1 340 ? 18.424 5.307 -3.959 1.00 98.69 340 PHE A CA 1
ATOM 2615 C C . PHE A 1 340 ? 18.442 5.795 -5.407 1.00 98.69 340 PHE A C 1
ATOM 2617 O O . PHE A 1 340 ? 17.978 5.117 -6.324 1.00 98.69 340 PHE A O 1
ATOM 2624 N N . ASN A 1 341 ? 18.998 6.980 -5.603 1.00 98.56 341 ASN A N 1
ATOM 2625 C CA . ASN A 1 341 ? 19.446 7.496 -6.889 1.00 98.56 341 ASN A CA 1
ATOM 2626 C C . ASN A 1 341 ? 20.952 7.812 -6.794 1.00 98.56 341 ASN A C 1
ATOM 2628 O O . ASN A 1 341 ? 21.624 7.410 -5.841 1.00 98.56 341 ASN A O 1
ATOM 2632 N N . GLU A 1 342 ? 21.515 8.527 -7.763 1.00 97.06 342 GLU A N 1
ATOM 2633 C CA . GLU A 1 342 ? 22.946 8.857 -7.770 1.00 97.06 342 GLU A CA 1
ATOM 2634 C C . GLU A 1 342 ? 23.388 9.744 -6.596 1.00 97.06 342 GLU A C 1
ATOM 2636 O O . GLU A 1 342 ? 24.574 9.775 -6.263 1.00 97.06 342 GLU A O 1
ATOM 2641 N N . GLN A 1 343 ? 22.457 10.481 -5.990 1.00 97.69 343 GLN A N 1
ATOM 2642 C CA . GLN A 1 343 ? 22.732 11.541 -5.023 1.00 97.69 343 GLN A CA 1
ATOM 2643 C C . GLN A 1 343 ? 22.182 11.266 -3.629 1.00 97.69 343 GLN A C 1
ATOM 2645 O O . GLN A 1 343 ? 22.675 11.849 -2.667 1.00 97.69 343 GLN A O 1
ATOM 2650 N N . ALA A 1 344 ? 21.185 10.403 -3.485 1.00 98.12 344 ALA A N 1
ATOM 2651 C CA . ALA A 1 344 ? 20.508 10.178 -2.224 1.00 98.12 344 ALA A CA 1
ATOM 2652 C C . ALA A 1 344 ? 19.950 8.762 -2.103 1.00 98.12 344 ALA A C 1
ATOM 2654 O O . ALA A 1 344 ? 19.593 8.125 -3.091 1.00 98.12 344 ALA A O 1
ATOM 2655 N N . ALA A 1 345 ? 19.828 8.299 -0.863 1.00 98.56 345 ALA A N 1
ATOM 2656 C CA . ALA A 1 345 ? 19.156 7.066 -0.492 1.00 98.56 345 ALA A CA 1
ATOM 2657 C C . ALA A 1 345 ? 18.081 7.358 0.557 1.00 98.56 345 ALA A C 1
ATOM 2659 O O . ALA A 1 345 ? 18.262 8.226 1.417 1.00 98.56 345 ALA A O 1
ATOM 2660 N N . TRP A 1 346 ? 16.979 6.617 0.504 1.00 98.56 346 TRP A N 1
ATOM 2661 C CA . TRP A 1 346 ? 15.895 6.689 1.476 1.00 98.56 346 TRP A CA 1
ATOM 2662 C C . TRP A 1 346 ? 15.380 5.296 1.829 1.00 98.56 346 TRP A C 1
ATOM 2664 O O . TRP A 1 346 ? 15.400 4.363 1.025 1.00 98.56 346 TRP A O 1
ATOM 2674 N N . GLY A 1 347 ? 14.880 5.164 3.048 1.00 97.62 347 GLY A N 1
ATOM 2675 C CA . GLY A 1 347 ? 14.272 3.936 3.530 1.00 97.62 347 GLY A CA 1
ATOM 2676 C C . GLY A 1 347 ? 13.160 4.214 4.520 1.00 97.62 347 GLY A C 1
ATOM 2677 O O . GLY A 1 347 ? 13.106 5.294 5.109 1.00 97.62 347 GLY A O 1
ATOM 2678 N N . VAL A 1 348 ? 12.284 3.233 4.716 1.00 95.81 348 VAL A N 1
ATOM 2679 C CA . VAL A 1 348 ? 11.149 3.351 5.634 1.00 95.81 348 VAL A CA 1
ATOM 2680 C C . VAL A 1 348 ? 11.156 2.239 6.673 1.00 95.81 348 VAL A C 1
ATOM 2682 O O . VAL A 1 348 ? 11.489 1.087 6.386 1.00 95.81 348 VAL A O 1
ATOM 2685 N N . THR A 1 349 ? 10.803 2.584 7.905 1.00 94.19 349 THR A N 1
ATOM 2686 C CA . THR A 1 349 ? 10.479 1.620 8.960 1.00 94.19 349 THR A CA 1
ATOM 2687 C C . THR A 1 349 ? 9.162 1.997 9.598 1.00 94.19 349 THR A C 1
ATOM 2689 O O . THR A 1 349 ? 8.805 3.173 9.669 1.00 94.19 349 THR A O 1
ATOM 2692 N N . ASN A 1 350 ? 8.425 1.005 10.086 1.00 90.88 350 ASN A N 1
ATOM 2693 C CA . ASN A 1 350 ? 7.130 1.294 10.663 1.00 90.88 350 ASN A CA 1
ATOM 2694 C C . ASN A 1 350 ? 7.266 2.053 11.989 1.00 90.88 350 ASN A C 1
ATOM 2696 O O . ASN A 1 350 ? 8.035 1.655 12.862 1.00 90.88 350 ASN A O 1
ATOM 2700 N N . VAL A 1 351 ? 6.481 3.117 12.160 1.00 88.31 351 VAL A N 1
ATOM 2701 C CA . VAL A 1 351 ? 6.525 3.944 13.375 1.00 88.31 351 VAL A CA 1
ATOM 2702 C C . VAL A 1 351 ? 5.768 3.314 14.553 1.00 88.31 351 VAL A C 1
ATOM 2704 O O . VAL A 1 351 ? 5.950 3.709 15.701 1.00 88.31 351 VAL A O 1
ATOM 2707 N N . GLY A 1 352 ? 4.885 2.347 14.285 1.00 83.38 352 GLY A N 1
ATOM 2708 C CA . GLY A 1 352 ? 4.131 1.624 15.312 1.00 83.38 352 GLY A CA 1
ATOM 2709 C C . GLY A 1 352 ? 3.195 2.492 16.156 1.00 83.38 352 GLY A C 1
ATOM 2710 O O . GLY A 1 352 ? 2.810 2.056 17.237 1.00 83.38 352 GLY A O 1
ATOM 2711 N N . HIS A 1 353 ? 2.857 3.703 15.701 1.00 85.69 353 HIS A N 1
ATOM 2712 C CA . HIS A 1 353 ? 1.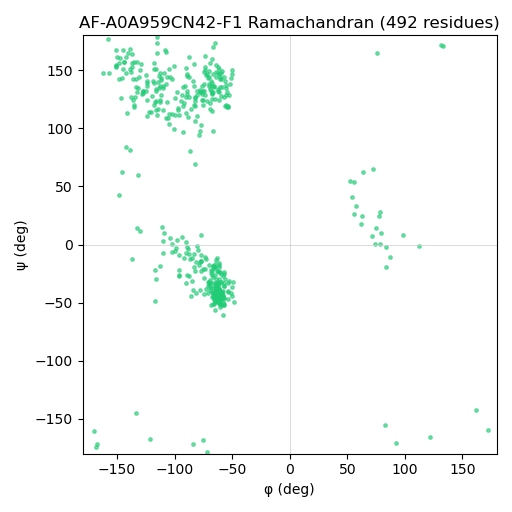959 4.604 16.419 1.00 85.69 353 HIS A CA 1
ATOM 2713 C C . HIS A 1 353 ? 0.523 4.088 16.410 1.00 85.69 353 HIS A C 1
ATOM 2715 O O . HIS A 1 353 ? 0.069 3.443 15.464 1.00 85.69 353 HIS A O 1
ATOM 2721 N N . ASP A 1 354 ? -0.188 4.427 17.476 1.00 86.56 354 ASP A N 1
ATOM 2722 C CA . ASP A 1 354 ? -1.601 4.140 17.637 1.00 86.56 354 ASP A CA 1
ATOM 2723 C C . ASP A 1 354 ? -2.449 5.131 16.811 1.00 86.56 354 ASP A C 1
ATOM 2725 O O . ASP A 1 354 ? -2.712 6.269 17.215 1.00 86.56 354 ASP A O 1
ATOM 2729 N N . VAL A 1 355 ? -2.857 4.675 15.626 1.00 89.75 355 VAL A N 1
ATOM 2730 C CA . VAL A 1 355 ? -3.675 5.416 14.650 1.00 89.75 355 VAL A CA 1
ATOM 2731 C C . VAL A 1 355 ? -5.095 4.854 14.510 1.00 89.75 355 VAL A C 1
ATOM 2733 O O . VAL A 1 355 ? -5.847 5.327 13.651 1.00 89.75 355 VAL A O 1
ATOM 2736 N N . LEU A 1 356 ? -5.446 3.839 15.305 1.00 89.88 356 LEU A N 1
ATOM 2737 C CA . LEU A 1 356 ? -6.723 3.134 15.259 1.00 89.88 356 LEU A CA 1
ATOM 2738 C C . LEU A 1 356 ? -7.248 2.936 16.678 1.00 89.88 356 LEU A C 1
ATOM 2740 O O . LEU A 1 356 ? -6.650 2.193 17.442 1.00 89.88 356 LEU A O 1
ATOM 2744 N N . ASP A 1 357 ? -8.409 3.522 16.957 1.00 89.38 357 ASP A N 1
ATOM 2745 C CA . ASP A 1 357 ? -9.106 3.404 18.236 1.00 89.38 357 ASP A CA 1
ATOM 2746 C C . ASP A 1 357 ? -10.427 2.640 18.082 1.00 89.38 357 ASP A C 1
ATOM 2748 O O . ASP A 1 357 ? -11.165 2.804 17.098 1.00 89.38 357 ASP A O 1
ATOM 2752 N N . TRP A 1 358 ? -10.784 1.870 19.104 1.00 88.19 358 TRP A N 1
ATOM 2753 C CA . TRP A 1 358 ? -12.098 1.248 19.245 1.00 88.19 358 TRP A CA 1
ATOM 2754 C C . TRP A 1 358 ? -12.998 2.035 20.196 1.00 88.19 358 TRP A C 1
ATOM 2756 O O . TRP A 1 358 ? -12.664 2.244 21.355 1.00 88.19 358 TRP A O 1
ATOM 2766 N N . TYR A 1 359 ? -14.196 2.393 19.731 1.00 88.31 359 TYR A N 1
ATOM 2767 C CA . TYR A 1 359 ? -15.207 3.085 20.532 1.00 88.31 359 TYR A CA 1
ATOM 2768 C C . TYR A 1 359 ? -16.421 2.193 20.772 1.00 88.31 359 TYR A C 1
ATOM 2770 O O . TYR A 1 359 ? -17.075 1.745 19.825 1.00 88.31 359 TYR A O 1
ATOM 2778 N N . LYS A 1 360 ? -16.791 1.982 22.039 1.00 87.81 360 LYS A N 1
ATOM 2779 C CA . LYS A 1 360 ? -18.067 1.337 22.378 1.00 87.81 360 LYS A CA 1
ATOM 2780 C C . LYS A 1 360 ? -19.235 2.282 22.098 1.00 87.81 360 LYS A C 1
ATOM 2782 O O . LYS A 1 360 ? -19.322 3.367 22.676 1.00 87.81 360 LYS A O 1
ATOM 2787 N N . ILE A 1 361 ? -20.180 1.850 21.266 1.00 89.19 361 ILE A N 1
ATOM 2788 C CA . ILE A 1 361 ? -21.348 2.666 20.932 1.00 89.19 361 ILE A CA 1
ATOM 2789 C C . ILE A 1 361 ? -22.428 2.555 22.011 1.00 89.19 361 ILE A C 1
ATOM 2791 O O . ILE A 1 361 ? -22.887 1.470 22.367 1.00 89.19 361 ILE A O 1
ATOM 2795 N N . LYS A 1 362 ? -22.875 3.712 22.513 1.00 89.12 362 LYS A N 1
ATOM 2796 C CA . LYS A 1 362 ? -24.057 3.820 23.372 1.00 89.12 362 LYS A CA 1
ATOM 2797 C C . LYS A 1 362 ? -25.286 4.109 22.511 1.00 89.12 362 LYS A C 1
ATOM 2799 O O . LYS A 1 362 ? -25.541 5.260 22.153 1.00 89.12 362 LYS A O 1
ATOM 2804 N N . TRP A 1 363 ? -26.034 3.063 22.186 1.00 91.56 363 TRP A N 1
ATOM 2805 C CA . TRP A 1 363 ? -27.282 3.164 21.429 1.00 91.56 363 TRP A CA 1
ATOM 2806 C C . TRP A 1 363 ? -28.376 3.893 22.218 1.00 91.56 363 TRP A C 1
ATOM 2808 O O . TRP A 1 363 ? -28.437 3.798 23.445 1.00 91.56 363 TRP A O 1
ATOM 2818 N N . ALA A 1 364 ? -29.224 4.628 21.504 1.00 93.31 364 ALA A N 1
ATOM 2819 C CA . ALA A 1 364 ? -30.389 5.323 22.048 1.00 93.31 364 ALA A CA 1
ATOM 2820 C C . ALA A 1 364 ? -31.712 4.584 21.760 1.00 93.31 364 ALA A C 1
ATOM 2822 O O . ALA A 1 364 ? -32.747 4.954 22.310 1.00 93.31 364 ALA A O 1
ATOM 2823 N N . ASP A 1 365 ? -31.670 3.516 20.958 1.00 91.25 365 ASP A N 1
ATOM 2824 C CA . ASP A 1 365 ? -32.787 2.609 20.692 1.00 91.25 365 ASP A CA 1
ATOM 2825 C C . ASP A 1 365 ? -32.312 1.154 20.541 1.00 91.25 365 ASP A C 1
ATOM 2827 O O . ASP A 1 365 ? -31.152 0.889 20.214 1.00 91.25 365 ASP A O 1
ATOM 2831 N N . GLU A 1 366 ? -33.220 0.201 20.768 1.00 87.38 366 GLU A N 1
ATOM 2832 C CA . GLU A 1 366 ? -32.938 -1.240 20.675 1.00 87.38 366 GLU A CA 1
ATOM 2833 C C . GLU A 1 366 ? -32.638 -1.697 19.239 1.00 87.38 366 GLU A C 1
ATOM 2835 O O . GLU A 1 366 ? -31.921 -2.676 19.032 1.00 87.38 366 GLU A O 1
ATOM 2840 N N . GLN A 1 367 ? -33.156 -0.982 18.235 1.00 89.31 367 GLN A N 1
ATOM 2841 C CA . GLN A 1 367 ? -32.939 -1.281 16.818 1.00 89.31 367 GLN A CA 1
ATOM 2842 C C . GLN A 1 367 ? -31.580 -0.772 16.304 1.00 89.31 367 GLN A C 1
ATOM 2844 O O . GLN A 1 367 ? -31.239 -1.006 15.139 1.00 89.31 367 GLN A O 1
ATOM 2849 N N . LYS A 1 368 ? -30.782 -0.109 17.155 1.00 91.81 368 LYS A N 1
ATOM 2850 C CA . LYS A 1 368 ? -29.473 0.471 16.823 1.00 91.81 368 LYS A CA 1
ATOM 2851 C C . LYS A 1 368 ? -29.557 1.415 15.610 1.00 91.81 368 LYS A C 1
ATOM 2853 O O . LYS A 1 368 ? -28.718 1.370 14.699 1.00 91.81 368 LYS A O 1
ATOM 2858 N N . ASN A 1 369 ? -30.615 2.226 15.544 1.00 93.31 369 ASN A N 1
ATOM 2859 C CA . ASN A 1 369 ? -30.815 3.266 14.525 1.00 93.31 369 ASN A CA 1
ATOM 2860 C C . ASN A 1 369 ? -30.206 4.609 14.944 1.00 93.31 369 ASN A C 1
ATOM 2862 O O . ASN A 1 369 ? -29.820 5.408 14.092 1.00 93.31 369 ASN A O 1
ATOM 2866 N N . THR A 1 370 ? -30.087 4.849 16.244 1.00 96.00 370 THR A N 1
ATOM 2867 C CA . THR A 1 370 ? -29.569 6.089 16.811 1.00 96.00 370 THR A CA 1
ATOM 2868 C C . THR A 1 370 ? -28.628 5.825 17.981 1.00 96.00 370 THR A C 1
ATOM 2870 O O . THR A 1 370 ? -28.776 4.848 18.716 1.00 96.00 370 THR A O 1
ATOM 2873 N N . TYR A 1 371 ? -27.639 6.695 18.166 1.00 94.38 371 TYR A N 1
ATOM 2874 C CA . TYR A 1 371 ? -26.643 6.611 19.236 1.00 94.38 371 TYR A CA 1
ATOM 2875 C C . TYR A 1 371 ? -26.413 7.972 19.895 1.00 94.38 371 TYR A C 1
ATOM 2877 O O . TYR A 1 371 ? -26.672 9.017 19.297 1.00 94.38 371 TYR A O 1
ATOM 2885 N N . TYR A 1 372 ? -25.921 7.973 21.133 1.00 92.31 372 TYR A N 1
ATOM 2886 C CA . TYR A 1 372 ? -25.610 9.208 21.851 1.00 92.31 372 TYR A CA 1
ATOM 2887 C C . TYR A 1 372 ? -24.254 9.789 21.430 1.00 92.31 372 TYR A C 1
ATOM 2889 O O . TYR A 1 372 ? -23.238 9.096 21.434 1.00 92.31 372 TYR A O 1
ATOM 2897 N N . TYR A 1 373 ? -24.222 11.089 21.140 1.00 89.94 373 TYR A N 1
ATOM 2898 C CA . TYR A 1 373 ? -23.015 11.863 20.861 1.00 89.94 373 TYR A CA 1
ATOM 2899 C C . TYR A 1 373 ? -23.171 13.301 21.360 1.00 89.94 373 TYR A C 1
ATOM 2901 O O . TYR A 1 373 ? -24.127 13.983 20.999 1.00 89.94 373 TYR A O 1
ATOM 2909 N N . GLY A 1 374 ? -22.235 13.775 22.190 1.00 84.44 374 GLY A N 1
ATOM 2910 C CA . GLY A 1 374 ? -22.244 15.162 22.679 1.00 84.44 374 GLY A CA 1
ATOM 2911 C C . GLY A 1 374 ? -23.525 15.557 23.430 1.00 84.44 374 GLY A C 1
ATOM 2912 O O . GLY A 1 374 ? -23.982 16.687 23.308 1.00 84.44 374 GLY A O 1
ATOM 2913 N N . GLY A 1 375 ? -24.149 14.614 24.147 1.00 85.75 375 GLY A N 1
ATOM 2914 C CA . GLY A 1 375 ? -25.418 14.832 24.857 1.00 85.75 375 GLY A CA 1
ATOM 2915 C C . GLY A 1 375 ? -26.677 14.803 23.977 1.00 85.75 375 GLY A C 1
ATOM 2916 O O . GLY A 1 375 ? -27.776 14.961 24.499 1.00 85.75 375 GLY A O 1
ATOM 2917 N N . GLN A 1 376 ? -26.540 14.573 22.670 1.00 91.88 376 GLN A N 1
ATOM 2918 C CA . GLN A 1 376 ? -27.645 14.462 21.712 1.00 91.88 376 GLN A CA 1
ATOM 2919 C C . GLN A 1 376 ? -27.711 13.052 21.118 1.00 91.88 376 GLN A C 1
ATOM 2921 O O . GLN A 1 376 ? -26.755 12.284 21.224 1.00 91.88 376 GLN A O 1
ATOM 2926 N N . THR A 1 377 ? -28.828 12.699 20.486 1.00 95.06 377 THR A N 1
ATOM 2927 C CA . THR A 1 377 ? -28.928 11.489 19.661 1.00 95.06 377 THR A CA 1
ATOM 2928 C C . THR A 1 377 ? -28.538 11.803 18.216 1.00 95.06 377 THR A C 1
ATOM 2930 O O . THR A 1 377 ? -28.799 12.895 17.709 1.00 95.06 377 THR A O 1
ATOM 2933 N N . ARG A 1 378 ? -27.889 10.853 17.542 1.00 96.25 378 ARG A N 1
ATOM 2934 C CA . ARG A 1 378 ? -27.544 10.915 16.116 1.00 96.25 378 ARG A CA 1
ATOM 2935 C C . ARG A 1 378 ? -27.962 9.634 15.421 1.00 96.25 378 ARG A C 1
ATOM 2937 O O . ARG A 1 378 ? -27.844 8.561 16.004 1.00 96.25 378 ARG A O 1
ATOM 2944 N N . GLU A 1 379 ? -28.417 9.752 14.182 1.00 97.25 379 GLU A N 1
ATOM 2945 C CA . GLU A 1 379 ? -28.711 8.604 13.325 1.00 97.25 379 GLU A CA 1
ATOM 2946 C C . GLU A 1 379 ? -27.422 7.962 12.809 1.00 97.25 379 GLU A C 1
ATOM 2948 O O . GLU A 1 379 ? -26.415 8.638 12.582 1.00 97.25 379 GLU A O 1
ATOM 2953 N N . VAL A 1 380 ? -27.458 6.649 12.607 1.00 96.12 380 VAL A N 1
ATOM 2954 C CA . VAL A 1 380 ? -26.399 5.934 11.885 1.00 96.12 380 VAL A CA 1
ATOM 2955 C C . VAL A 1 380 ? -26.668 5.924 10.390 1.00 96.12 380 VAL A C 1
ATOM 2957 O O . VAL A 1 380 ? -27.805 5.743 9.952 1.00 96.12 380 VAL A O 1
ATOM 2960 N N . SER A 1 381 ? -25.610 6.007 9.591 1.00 96.00 381 SER A N 1
ATOM 2961 C CA . SER A 1 381 ? -25.690 5.641 8.178 1.00 96.00 381 SER A CA 1
ATOM 2962 C C . SER A 1 381 ? -25.523 4.126 8.009 1.00 96.00 381 SER A C 1
ATOM 2964 O O . SER A 1 381 ? -24.983 3.428 8.873 1.00 96.00 381 SER A O 1
ATOM 2966 N N . ARG A 1 382 ? -26.061 3.581 6.915 1.00 94.88 382 ARG A N 1
ATOM 2967 C CA . ARG A 1 382 ? -26.043 2.144 6.606 1.00 94.88 382 ARG A CA 1
ATOM 2968 C C . ARG A 1 382 ? -25.479 1.926 5.217 1.00 94.88 382 ARG A C 1
ATOM 2970 O O . ARG A 1 382 ? -25.937 2.564 4.272 1.00 94.88 382 ARG A O 1
ATOM 2977 N N . LEU A 1 383 ? -24.545 0.993 5.105 1.00 95.00 383 LEU A N 1
ATOM 2978 C CA . LEU A 1 383 ? -24.030 0.507 3.834 1.00 95.00 383 LEU A CA 1
ATOM 2979 C C . LEU A 1 383 ? -24.360 -0.978 3.712 1.00 95.00 383 LEU A C 1
ATOM 2981 O O . LEU A 1 383 ? -23.993 -1.764 4.582 1.00 95.00 383 LEU A O 1
ATOM 2985 N N . VAL A 1 384 ? -25.076 -1.353 2.653 1.00 96.38 384 VAL A N 1
ATOM 2986 C CA . VAL A 1 384 ? -25.334 -2.761 2.338 1.00 96.38 384 VAL A CA 1
ATOM 2987 C C . VAL A 1 384 ? -24.194 -3.263 1.464 1.00 96.38 384 VAL A C 1
ATOM 2989 O O . VAL A 1 384 ? -24.075 -2.885 0.301 1.00 96.38 384 VAL A O 1
ATOM 2992 N N . GLU A 1 385 ? -23.364 -4.121 2.035 1.00 96.88 385 GLU A N 1
ATOM 2993 C CA . GLU A 1 385 ? -22.277 -4.807 1.355 1.00 96.88 385 GLU A CA 1
ATOM 2994 C C . GLU A 1 385 ? -22.821 -6.031 0.620 1.00 96.88 385 GLU A C 1
ATOM 2996 O O . GLU A 1 385 ? -23.485 -6.893 1.205 1.00 96.88 385 GLU A O 1
ATOM 3001 N N . VAL A 1 386 ? -22.533 -6.102 -0.679 1.00 97.31 386 VAL A N 1
ATOM 3002 C CA . VAL A 1 386 ? -22.943 -7.202 -1.558 1.00 97.31 386 VAL A CA 1
ATOM 3003 C C . VAL A 1 386 ? -21.727 -8.082 -1.825 1.00 97.31 386 VAL A C 1
ATOM 3005 O O . VAL A 1 386 ? -20.849 -7.726 -2.611 1.00 97.31 386 VAL A O 1
ATOM 3008 N N . ILE A 1 387 ? -21.671 -9.241 -1.174 1.00 97.81 387 ILE A N 1
ATOM 3009 C CA . ILE A 1 387 ? -20.526 -10.152 -1.237 1.00 97.81 387 ILE A CA 1
ATOM 3010 C C . ILE A 1 387 ? -20.853 -11.316 -2.171 1.00 97.81 387 ILE A C 1
ATOM 3012 O O . ILE A 1 387 ? -21.705 -12.161 -1.883 1.00 97.81 387 ILE A O 1
ATOM 3016 N N . GLN A 1 388 ? -20.157 -11.358 -3.302 1.00 97.81 388 GLN A N 1
ATOM 3017 C CA . GLN A 1 388 ? -20.264 -12.437 -4.276 1.00 97.81 388 GLN A CA 1
ATOM 3018 C C . GLN A 1 388 ? -19.429 -13.637 -3.822 1.00 97.81 388 GLN A C 1
ATOM 3020 O O . GLN A 1 388 ? -18.247 -13.497 -3.525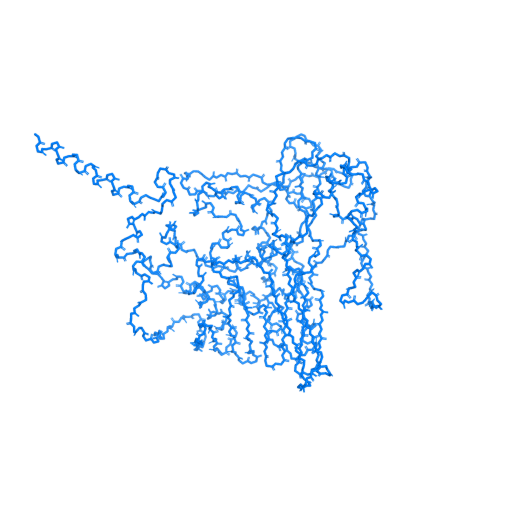 1.00 97.81 388 GLN A O 1
ATOM 3025 N N . VAL A 1 389 ? -20.032 -14.829 -3.795 1.00 96.38 389 VAL A N 1
ATOM 3026 C CA . VAL A 1 389 ? -19.372 -16.053 -3.314 1.00 96.38 389 VAL A CA 1
ATOM 3027 C C . VAL A 1 389 ? -19.419 -17.123 -4.392 1.00 96.38 389 VAL A C 1
ATOM 3029 O O . VAL A 1 389 ? -20.494 -17.525 -4.844 1.00 96.38 389 VAL A O 1
ATOM 3032 N N . ARG A 1 390 ? -18.252 -17.644 -4.776 1.00 91.50 390 ARG A N 1
ATOM 3033 C CA . ARG A 1 390 ? -18.157 -18.740 -5.746 1.00 91.50 390 ARG A CA 1
ATOM 3034 C C . ARG A 1 390 ? -19.001 -19.937 -5.312 1.00 91.50 390 ARG A C 1
ATOM 3036 O O . ARG A 1 390 ? -18.886 -20.419 -4.188 1.00 91.50 390 ARG A O 1
ATOM 3043 N N . GLY A 1 391 ? -19.808 -20.447 -6.240 1.00 88.12 391 GLY A N 1
ATOM 3044 C CA . GLY A 1 391 ? -20.682 -21.600 -6.018 1.00 88.12 391 GLY A CA 1
ATOM 3045 C C . GLY A 1 391 ? -22.053 -21.251 -5.432 1.00 88.12 391 GLY A C 1
ATOM 3046 O O . GLY A 1 391 ? -22.940 -22.105 -5.451 1.00 88.12 391 GLY A O 1
ATOM 3047 N N . ARG A 1 392 ? -22.275 -20.011 -4.975 1.00 92.75 392 ARG A N 1
ATOM 3048 C CA . ARG A 1 392 ? -23.613 -19.513 -4.637 1.00 92.75 392 ARG A CA 1
ATOM 3049 C C . ARG A 1 392 ? -24.271 -18.883 -5.864 1.00 92.75 392 ARG A C 1
ATOM 3051 O O . ARG A 1 392 ? -23.598 -18.304 -6.709 1.00 92.75 392 ARG A O 1
ATOM 3058 N N . LYS A 1 393 ? -25.598 -19.015 -5.957 1.00 93.25 393 LYS A N 1
ATOM 3059 C CA . LYS A 1 393 ? -26.400 -18.301 -6.965 1.00 93.25 393 LYS A CA 1
ATOM 3060 C C . LYS A 1 393 ? -26.690 -16.866 -6.537 1.00 93.25 393 LYS A C 1
ATOM 3062 O O . LYS A 1 393 ? -26.600 -15.963 -7.353 1.00 93.25 393 LYS A O 1
ATOM 3067 N N . GLU A 1 394 ? -27.004 -16.690 -5.256 1.00 97.12 394 GLU A N 1
ATOM 3068 C CA . GLU A 1 394 ? -27.321 -15.395 -4.661 1.00 97.12 394 GLU A CA 1
ATOM 3069 C C . GLU A 1 394 ? -26.125 -14.856 -3.864 1.00 97.12 394 GLU A C 1
ATOM 3071 O O . GLU A 1 394 ? -25.446 -15.642 -3.183 1.00 97.12 394 GLU A O 1
ATOM 3076 N N . PRO A 1 395 ? -25.874 -13.535 -3.903 1.00 97.50 395 PRO A N 1
ATOM 3077 C CA . PRO A 1 395 ? -24.858 -12.910 -3.071 1.00 97.50 395 PRO A CA 1
ATOM 3078 C C . PRO A 1 395 ? -25.244 -12.953 -1.590 1.00 97.50 395 PRO A C 1
ATOM 3080 O O . PRO A 1 395 ? -26.411 -13.073 -1.211 1.00 97.50 395 PRO A O 1
ATOM 3083 N N . VAL A 1 396 ? -24.241 -12.808 -0.732 1.00 97.50 396 VAL A N 1
ATOM 3084 C CA . VAL A 1 396 ? -24.439 -12.564 0.696 1.00 97.50 396 VAL A CA 1
ATOM 3085 C C . VAL A 1 396 ? -24.566 -11.063 0.912 1.00 97.50 396 VAL A C 1
ATOM 3087 O O . VAL A 1 396 ? -23.689 -10.309 0.503 1.00 97.50 396 VAL A O 1
ATOM 3090 N N . LEU A 1 397 ? -25.641 -10.641 1.574 1.00 97.12 397 LEU A N 1
ATOM 3091 C CA . LEU A 1 397 ? -25.837 -9.254 1.986 1.00 97.12 397 LEU A CA 1
ATOM 3092 C C . LEU A 1 397 ? -25.416 -9.093 3.451 1.00 97.12 397 LEU A C 1
ATOM 3094 O O . LEU A 1 397 ? -25.821 -9.895 4.296 1.00 97.12 397 LEU A O 1
ATOM 3098 N N . ASP A 1 398 ? -24.613 -8.075 3.745 1.00 92.75 398 ASP A N 1
ATOM 3099 C CA . ASP A 1 398 ? -24.230 -7.681 5.107 1.00 92.75 398 ASP A CA 1
ATOM 3100 C C . ASP A 1 398 ? -24.389 -6.166 5.254 1.00 92.75 398 ASP A C 1
ATOM 3102 O O . ASP A 1 398 ? -23.948 -5.411 4.395 1.00 92.75 398 ASP A O 1
ATOM 3106 N N . THR A 1 399 ? -25.040 -5.701 6.316 1.00 92.94 399 THR A N 1
ATOM 3107 C CA . THR A 1 399 ? -25.308 -4.269 6.500 1.00 92.94 399 THR A CA 1
ATOM 3108 C C . THR A 1 399 ? -24.368 -3.708 7.551 1.00 92.94 399 THR A C 1
ATOM 3110 O O . THR A 1 399 ? -24.513 -4.004 8.737 1.00 92.94 399 THR A O 1
ATOM 3113 N N . VAL A 1 400 ? -23.450 -2.846 7.126 1.00 93.44 400 VAL A N 1
ATOM 3114 C CA . VAL A 1 400 ? -22.503 -2.154 8.003 1.00 93.44 400 VAL A CA 1
ATOM 3115 C C . VAL A 1 400 ? -23.117 -0.840 8.474 1.00 93.44 400 VAL A C 1
ATOM 3117 O O . VAL A 1 400 ? -23.620 -0.045 7.673 1.00 93.44 400 VAL A O 1
ATOM 3120 N N . LYS A 1 401 ? -23.094 -0.603 9.787 1.00 94.25 401 LYS A N 1
ATOM 3121 C CA . LYS A 1 401 ? -23.529 0.664 10.389 1.00 94.25 401 LYS A CA 1
ATOM 3122 C C . LYS A 1 401 ? -22.338 1.600 10.503 1.00 94.25 401 LYS A C 1
ATOM 3124 O O . LYS A 1 401 ? -21.277 1.178 10.947 1.00 94.25 401 LYS A O 1
ATOM 3129 N N . TYR A 1 402 ? -22.529 2.863 10.165 1.00 95.06 402 TYR A N 1
ATOM 3130 C CA . TYR A 1 402 ? -21.510 3.897 10.272 1.00 95.06 402 TYR A CA 1
ATOM 3131 C C . TYR A 1 402 ? -21.945 4.951 11.285 1.00 95.06 402 TYR A C 1
ATOM 3133 O O . TYR A 1 402 ? -23.091 5.408 11.306 1.00 95.06 402 TYR A O 1
ATOM 3141 N N . THR A 1 403 ? -21.003 5.311 12.145 1.00 94.75 403 THR A N 1
ATOM 3142 C CA . THR A 1 403 ? -21.126 6.359 13.159 1.00 94.75 403 THR A CA 1
ATOM 3143 C C . THR A 1 403 ? -20.144 7.485 12.843 1.00 94.75 403 THR A C 1
ATOM 3145 O O . THR A 1 403 ? -19.351 7.384 11.909 1.00 94.75 403 THR A O 1
ATOM 3148 N N . VAL A 1 404 ? -20.138 8.542 13.655 1.00 92.19 404 VAL A N 1
ATOM 3149 C CA . VAL A 1 404 ? -19.142 9.623 13.541 1.00 92.19 404 VAL A CA 1
ATOM 3150 C C . VAL A 1 404 ? -17.699 9.142 13.750 1.00 92.19 404 VAL A C 1
ATOM 3152 O O . VAL A 1 404 ? -16.786 9.785 13.252 1.00 92.19 404 VAL A O 1
ATOM 3155 N N . TRP A 1 405 ? -17.492 8.025 14.453 1.00 90.56 405 TRP A N 1
ATOM 3156 C CA . TRP A 1 405 ? -16.166 7.431 14.647 1.00 90.56 405 TRP A CA 1
ATOM 3157 C C . TRP A 1 405 ? -15.770 6.483 13.516 1.00 90.56 405 TRP A C 1
ATOM 3159 O O . TRP A 1 405 ? -14.615 6.106 13.450 1.00 90.56 405 TRP A O 1
ATOM 3169 N N . GLY A 1 406 ? -16.697 6.091 12.638 1.00 93.50 406 GLY A N 1
ATOM 3170 C CA . GLY A 1 406 ? -16.453 5.102 11.588 1.00 93.50 406 GLY A CA 1
ATOM 3171 C C . GLY A 1 406 ? -17.390 3.891 11.667 1.00 93.50 406 GLY A C 1
ATOM 3172 O O . GLY A 1 406 ? -18.440 3.957 12.329 1.00 93.50 406 GLY A O 1
ATOM 3173 N N . PRO A 1 407 ? -17.064 2.799 10.949 1.00 94.50 407 PRO A N 1
ATOM 3174 C CA . PRO A 1 407 ? -17.920 1.626 10.864 1.00 94.50 407 PRO A CA 1
ATOM 3175 C C . PRO A 1 407 ? -17.960 0.842 12.176 1.00 94.50 407 PRO A C 1
ATOM 3177 O O . PRO A 1 407 ? -16.948 0.671 12.855 1.00 94.50 407 PRO A O 1
ATOM 3180 N N . VAL A 1 408 ? -19.131 0.300 12.503 1.00 92.69 408 VAL A N 1
ATOM 3181 C CA . VAL A 1 408 ? -19.320 -0.668 13.587 1.00 92.69 408 VAL A CA 1
ATOM 3182 C C . VAL A 1 408 ? -18.873 -2.042 13.091 1.00 92.69 408 VAL A C 1
ATOM 3184 O O . VAL A 1 408 ? -19.627 -2.766 12.444 1.00 92.69 408 VAL A O 1
ATOM 3187 N N . VAL A 1 409 ? -17.614 -2.394 13.361 1.00 89.19 409 VAL A N 1
ATOM 3188 C CA . VAL A 1 409 ? -16.997 -3.627 12.838 1.00 89.19 409 VAL A CA 1
ATOM 3189 C C . VAL A 1 409 ? -17.459 -4.857 13.622 1.00 89.19 409 VAL A C 1
ATOM 3191 O O . VAL A 1 409 ? -17.722 -5.919 13.046 1.00 89.19 409 VAL A O 1
ATOM 3194 N N . HIS A 1 410 ? -17.584 -4.722 14.943 1.00 82.50 410 HIS A N 1
ATOM 3195 C CA . HIS A 1 410 ? -17.995 -5.806 15.831 1.00 82.50 410 HIS A CA 1
ATOM 3196 C C . HIS A 1 410 ? -19.432 -5.604 16.300 1.00 82.50 410 HIS A C 1
ATOM 3198 O O . HIS A 1 410 ? -19.667 -4.761 17.153 1.00 82.50 410 HIS A O 1
ATOM 3204 N N . GLU A 1 411 ? -20.362 -6.428 15.817 1.00 75.06 411 GLU A N 1
ATOM 3205 C CA . GLU A 1 411 ? -21.757 -6.474 16.284 1.00 75.06 411 GLU A CA 1
ATOM 3206 C C . GLU A 1 411 ? -22.051 -7.828 16.957 1.00 75.06 411 GLU A C 1
ATOM 3208 O O . GLU A 1 411 ? -21.596 -8.864 16.467 1.00 75.06 411 GLU A O 1
ATOM 3213 N N . GLY A 1 412 ? -22.804 -7.848 18.063 1.00 64.69 412 GLY A N 1
ATOM 3214 C CA . GLY A 1 412 ? -23.201 -9.082 18.764 1.00 64.69 412 GLY A CA 1
ATOM 3215 C C . GLY A 1 412 ? -24.287 -8.881 19.840 1.00 64.69 412 GLY A C 1
ATOM 3216 O O . GLY A 1 412 ? -24.797 -7.769 19.983 1.00 64.69 412 GLY A O 1
ATOM 3217 N N . GLU A 1 413 ? -24.611 -9.953 20.592 1.00 52.19 413 GLU A N 1
ATOM 3218 C CA . GLU A 1 413 ? -25.480 -9.953 21.804 1.00 52.19 413 GLU A CA 1
ATOM 3219 C C . GLU A 1 413 ? -24.726 -10.136 23.156 1.00 52.19 413 GLU A C 1
ATOM 3221 O O . GLU A 1 413 ? -23.957 -11.094 23.312 1.00 52.19 413 GLU A O 1
ATOM 3226 N N . GLY A 1 414 ? -24.861 -9.190 24.109 1.00 48.38 414 GLY A N 1
ATOM 3227 C CA . GLY A 1 414 ? -24.004 -9.097 25.311 1.00 48.38 414 GLY A CA 1
ATOM 3228 C C . GLY A 1 414 ? -23.446 -7.692 25.668 1.00 48.38 414 GLY A C 1
ATOM 3229 O O . GLY A 1 414 ? -23.575 -6.738 24.906 1.00 48.38 414 GLY A O 1
ATOM 3230 N N . PRO A 1 415 ? -22.814 -7.534 26.854 1.00 40.03 415 PRO A N 1
ATOM 3231 C CA . PRO A 1 415 ? -22.612 -6.233 27.521 1.00 40.03 415 PRO A CA 1
ATOM 3232 C C . PRO A 1 415 ? -21.556 -5.296 26.901 1.00 40.03 415 PRO A C 1
ATOM 3234 O O . PRO A 1 415 ? -21.497 -4.118 27.260 1.00 40.03 415 PRO A O 1
ATOM 3237 N N . ARG A 1 416 ? -20.732 -5.768 25.954 1.00 51.72 416 ARG A N 1
ATOM 3238 C CA . ARG A 1 416 ? -19.724 -4.963 25.231 1.00 51.72 416 ARG A CA 1
ATOM 3239 C C . ARG A 1 416 ? -19.548 -5.416 23.787 1.00 51.72 416 ARG A C 1
ATOM 3241 O O . ARG A 1 416 ? -18.481 -5.872 23.386 1.00 51.72 416 ARG A O 1
ATOM 3248 N N . GLN A 1 417 ? -20.620 -5.297 23.024 1.00 67.62 417 GLN A N 1
ATOM 3249 C CA . GLN A 1 417 ? -20.586 -5.384 21.568 1.00 67.62 417 GLN A CA 1
ATOM 3250 C C . GLN A 1 417 ? -20.976 -4.043 20.963 1.00 67.62 417 GLN A C 1
ATOM 3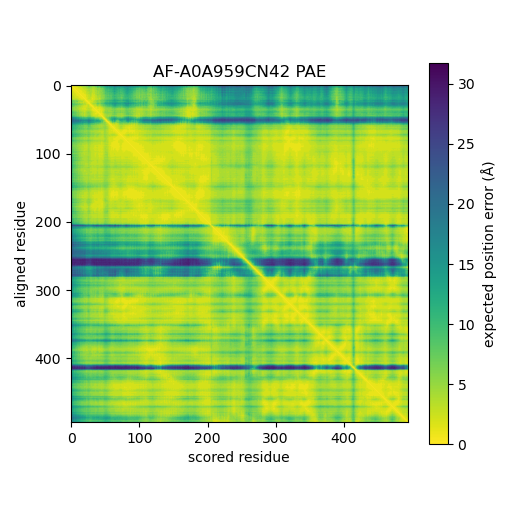252 O O . GLN A 1 417 ? -21.342 -3.123 21.689 1.00 67.62 417 GLN A O 1
ATOM 3257 N N . ASP A 1 418 ? -20.860 -3.946 19.642 1.00 83.25 418 ASP A N 1
ATOM 3258 C CA . ASP A 1 418 ? -21.022 -2.723 18.857 1.00 83.25 418 ASP A CA 1
ATOM 3259 C C . ASP A 1 418 ? -19.855 -1.756 19.050 1.00 83.25 418 ASP A C 1
ATOM 3261 O O . ASP A 1 418 ? -19.987 -0.656 19.590 1.00 83.25 418 ASP A O 1
ATOM 3265 N N . LEU A 1 419 ? -18.682 -2.213 18.609 1.00 88.12 419 LEU A N 1
ATOM 3266 C CA . LEU A 1 419 ? -17.467 -1.406 18.579 1.00 88.12 419 LEU A CA 1
ATOM 3267 C C . LEU A 1 419 ? -17.336 -0.728 17.217 1.00 88.12 419 LEU A C 1
ATOM 3269 O O . LEU A 1 419 ? -17.243 -1.409 16.188 1.00 88.12 419 LEU A O 1
ATOM 3273 N N . ALA A 1 420 ? -17.318 0.602 17.227 1.00 92.12 420 ALA A N 1
ATOM 3274 C CA . ALA A 1 420 ? -16.941 1.400 16.074 1.00 92.12 420 ALA A CA 1
ATOM 3275 C C . ALA A 1 420 ? -15.421 1.524 15.992 1.00 92.12 420 ALA A C 1
ATOM 3277 O O . ALA A 1 420 ? -14.756 1.749 17.002 1.00 92.12 420 ALA A O 1
ATOM 3278 N N . MET A 1 421 ? -14.892 1.373 14.784 1.00 91.81 421 MET A N 1
ATOM 3279 C CA . MET A 1 421 ? -13.473 1.519 14.496 1.00 91.81 421 MET A CA 1
ATOM 3280 C C . MET A 1 421 ? -13.213 2.922 13.965 1.00 91.81 421 MET A C 1
ATOM 3282 O O . MET A 1 421 ? -13.686 3.256 12.878 1.00 91.81 421 MET A O 1
ATOM 3286 N N . HIS A 1 422 ? -12.438 3.707 14.703 1.00 91.62 422 HIS A N 1
ATOM 3287 C CA . HIS A 1 422 ? -11.910 4.973 14.221 1.00 91.62 422 HIS A CA 1
ATOM 3288 C C . HIS A 1 422 ? -10.479 4.776 13.776 1.00 91.62 422 HIS A C 1
ATOM 3290 O O . HIS A 1 422 ? -9.603 4.526 14.593 1.00 91.62 422 HIS A O 1
ATOM 3296 N N . TRP A 1 423 ? -10.241 4.870 12.475 1.00 91.81 423 TRP A N 1
ATOM 3297 C CA . TRP A 1 423 ? -8.925 4.637 11.906 1.00 91.81 423 TRP A CA 1
ATOM 3298 C C . TRP A 1 423 ? -8.606 5.706 10.877 1.00 91.81 423 TRP A C 1
ATOM 3300 O O . TRP A 1 423 ? -9.329 5.843 9.891 1.00 91.81 423 TRP A O 1
ATOM 3310 N N . LEU A 1 424 ? -7.483 6.404 11.064 1.00 90.88 424 LEU A N 1
ATOM 3311 C CA . LEU A 1 424 ? -7.069 7.498 10.178 1.00 90.88 424 LEU A CA 1
ATOM 3312 C C . LEU A 1 424 ? -6.929 7.077 8.710 1.00 90.88 424 LEU A C 1
ATOM 3314 O O . LEU A 1 424 ? -7.065 7.903 7.814 1.00 90.88 424 LEU A O 1
ATOM 3318 N N . ALA A 1 425 ? -6.677 5.795 8.422 1.00 89.31 425 ALA A N 1
ATOM 3319 C CA . ALA A 1 425 ? -6.604 5.337 7.038 1.00 89.31 425 ALA A CA 1
ATOM 3320 C C . ALA A 1 425 ? -7.968 5.341 6.321 1.00 89.31 425 ALA A C 1
ATOM 3322 O O . ALA A 1 425 ? -7.976 5.290 5.089 1.00 89.31 425 ALA A O 1
ATOM 3323 N N . LEU A 1 426 ? -9.091 5.399 7.049 1.00 91.19 426 LEU A N 1
ATOM 3324 C CA . LEU A 1 426 ? -10.436 5.535 6.478 1.00 91.19 426 LEU A CA 1
ATOM 3325 C C . LEU A 1 426 ? -10.789 6.985 6.140 1.00 91.19 426 LEU A C 1
ATOM 3327 O O . LEU A 1 426 ? -11.664 7.216 5.299 1.00 91.19 426 LEU A O 1
ATOM 3331 N N . ASP A 1 427 ? -10.127 7.947 6.782 1.00 88.81 427 ASP A N 1
ATOM 3332 C CA . ASP A 1 427 ? -10.427 9.360 6.607 1.00 88.81 427 ASP A CA 1
ATOM 3333 C C . ASP A 1 427 ? -10.155 9.810 5.173 1.00 88.81 427 ASP A C 1
ATOM 3335 O O . ASP A 1 427 ? -9.266 9.309 4.479 1.00 88.81 427 ASP A O 1
ATOM 3339 N N . THR A 1 428 ? -10.946 10.779 4.715 1.00 89.06 428 THR A N 1
ATOM 3340 C CA . THR A 1 428 ? -10.689 11.446 3.440 1.00 89.06 428 THR A CA 1
ATOM 3341 C C . THR A 1 428 ? -9.525 12.420 3.609 1.00 89.06 428 THR A C 1
ATOM 3343 O O . THR A 1 428 ? -9.664 13.375 4.380 1.00 89.06 428 THR A O 1
ATOM 3346 N N . PRO A 1 429 ? -8.419 12.252 2.861 1.00 88.81 429 PRO A N 1
ATOM 3347 C CA . PRO A 1 429 ? -7.299 13.180 2.919 1.00 88.81 429 PRO A CA 1
ATOM 3348 C C . PRO A 1 429 ? -7.715 14.623 2.619 1.00 88.81 429 PRO A C 1
ATOM 3350 O O . PRO A 1 429 ? -8.509 14.911 1.704 1.00 88.81 429 PRO A O 1
ATOM 3353 N N . SER A 1 430 ? -7.130 15.556 3.367 1.00 89.31 430 SER A N 1
ATOM 3354 C CA . SER A 1 430 ? -7.301 16.992 3.120 1.00 89.31 430 SER A CA 1
ATOM 3355 C C . SER A 1 430 ? -6.717 17.396 1.749 1.00 89.31 430 SER A C 1
ATOM 3357 O O . SER A 1 430 ? -5.853 16.693 1.221 1.00 89.31 430 SER A O 1
ATOM 3359 N N . PRO A 1 431 ? -7.191 18.476 1.094 1.00 91.31 431 PRO A N 1
ATOM 3360 C CA . PRO A 1 431 ? -6.592 18.951 -0.157 1.00 91.31 431 PRO A CA 1
ATOM 3361 C C . PRO A 1 431 ? -5.114 19.329 0.012 1.00 91.31 431 PRO A C 1
ATOM 3363 O O . PRO A 1 431 ? -4.778 20.124 0.888 1.00 91.31 431 PRO A O 1
ATOM 3366 N N . LYS A 1 432 ? -4.245 18.783 -0.846 1.00 90.69 432 LYS A N 1
ATOM 3367 C CA . LYS A 1 432 ? -2.787 18.984 -0.835 1.00 90.69 432 LYS A CA 1
ATOM 3368 C C . LYS A 1 432 ? -2.240 19.068 -2.266 1.00 90.69 432 LYS A C 1
ATOM 3370 O O . LYS A 1 432 ? -2.931 18.636 -3.187 1.00 90.69 432 LYS A O 1
ATOM 3375 N N . PRO A 1 433 ? -1.024 19.611 -2.475 1.00 90.38 433 PRO A N 1
ATOM 3376 C CA . PRO A 1 433 ? -0.401 19.648 -3.804 1.00 90.38 433 PRO A CA 1
ATOM 3377 C C . PRO A 1 433 ? -0.089 18.250 -4.372 1.00 90.38 433 PRO A C 1
ATOM 3379 O O . PRO A 1 433 ? -0.087 18.063 -5.585 1.00 90.38 433 PRO A O 1
ATOM 3382 N N . PHE A 1 434 ? 0.174 17.280 -3.500 1.00 94.44 434 PHE A N 1
ATOM 3383 C CA . PHE A 1 434 ? 0.399 15.871 -3.818 1.00 94.44 434 PHE A CA 1
ATOM 3384 C C . PHE A 1 434 ? 0.121 15.023 -2.568 1.00 94.44 434 PHE A C 1
ATOM 3386 O O . PHE A 1 434 ? -0.165 15.580 -1.504 1.00 94.44 434 PHE A O 1
ATOM 3393 N N . TYR A 1 435 ? 0.207 13.704 -2.692 1.00 94.38 435 TYR A N 1
ATOM 3394 C CA . TYR A 1 435 ? -0.043 12.733 -1.632 1.00 94.38 435 TYR A CA 1
ATOM 3395 C C . TYR A 1 435 ? 1.084 11.679 -1.603 1.00 94.38 435 TYR A C 1
ATOM 3397 O O . TYR A 1 435 ? 2.254 12.004 -1.817 1.00 94.38 435 TYR A O 1
ATOM 3405 N N . GLU A 1 436 ? 0.785 10.417 -1.294 1.00 92.88 436 GLU A N 1
ATOM 3406 C CA . GLU A 1 436 ? 1.796 9.368 -1.132 1.00 92.88 436 GLU A CA 1
ATOM 3407 C C . GLU A 1 436 ? 2.646 9.135 -2.395 1.00 92.88 436 GLU A C 1
ATOM 3409 O O . GLU A 1 436 ? 3.861 8.964 -2.289 1.00 92.88 436 GLU A O 1
ATOM 3414 N N . ILE A 1 437 ? 2.043 9.145 -3.590 1.00 93.75 437 ILE A N 1
ATOM 3415 C CA . ILE A 1 437 ? 2.757 8.869 -4.851 1.00 93.75 437 ILE A CA 1
ATOM 3416 C C . ILE A 1 437 ? 3.773 9.979 -5.145 1.00 93.75 437 ILE A C 1
ATOM 3418 O O . ILE A 1 437 ? 4.926 9.711 -5.497 1.00 93.75 437 ILE A O 1
ATOM 3422 N N . GLY A 1 438 ? 3.362 11.230 -4.958 1.00 95.19 438 GLY A N 1
ATOM 3423 C CA . GLY A 1 438 ? 4.188 12.414 -5.136 1.00 95.19 438 GLY A CA 1
ATOM 3424 C C . GLY A 1 438 ? 5.340 12.473 -4.140 1.00 95.19 438 GLY A C 1
ATOM 3425 O O . GLY A 1 438 ? 6.431 12.895 -4.520 1.00 95.19 438 GLY A O 1
ATOM 3426 N N . THR A 1 439 ? 5.151 11.974 -2.912 1.00 96.56 439 THR A N 1
ATOM 3427 C CA . THR A 1 439 ? 6.247 11.831 -1.944 1.00 96.56 439 THR A CA 1
ATOM 3428 C C . THR A 1 439 ? 7.363 10.951 -2.496 1.00 96.56 439 THR A C 1
ATOM 3430 O O . THR A 1 439 ? 8.514 11.385 -2.542 1.00 96.56 439 THR A O 1
ATOM 3433 N N . PHE A 1 440 ? 7.050 9.749 -2.982 1.00 96.56 440 PHE A N 1
ATOM 3434 C CA . PHE A 1 440 ? 8.080 8.858 -3.524 1.00 96.56 440 PHE A CA 1
ATOM 3435 C C . PHE A 1 440 ? 8.673 9.383 -4.835 1.00 96.56 440 PHE A C 1
ATOM 3437 O O . PHE A 1 440 ? 9.875 9.251 -5.054 1.00 96.56 440 PHE A O 1
ATOM 3444 N N . LEU A 1 441 ? 7.888 10.071 -5.670 1.00 96.38 441 LEU A N 1
ATOM 3445 C CA . LEU A 1 441 ? 8.418 10.775 -6.842 1.00 96.38 441 LEU A CA 1
ATOM 3446 C C . LEU A 1 441 ? 9.414 11.881 -6.468 1.00 96.38 441 LEU A C 1
ATOM 3448 O O . LEU A 1 441 ? 10.429 12.041 -7.149 1.00 96.38 441 LEU A O 1
ATOM 3452 N N . GLY A 1 442 ? 9.131 12.634 -5.406 1.00 97.19 442 GLY A N 1
ATOM 3453 C CA . GLY A 1 442 ? 10.038 13.639 -4.858 1.00 97.19 442 GLY A CA 1
ATOM 3454 C C . GLY A 1 442 ? 11.336 13.012 -4.353 1.00 97.19 442 GLY A C 1
ATOM 3455 O O . GLY A 1 442 ? 12.413 13.486 -4.702 1.00 97.19 442 GLY A O 1
ATOM 3456 N N . LEU A 1 443 ? 11.246 11.895 -3.624 1.00 98.00 443 LEU A N 1
ATOM 3457 C CA . LEU A 1 443 ? 12.417 11.162 -3.129 1.00 98.00 443 LEU A CA 1
ATOM 3458 C C . LEU A 1 443 ? 13.288 10.613 -4.267 1.00 98.00 443 LEU A C 1
ATOM 3460 O O . LEU A 1 443 ? 14.505 10.769 -4.226 1.00 98.00 443 LEU A O 1
ATOM 3464 N N . MET A 1 444 ? 12.687 10.081 -5.337 1.00 98.38 444 MET A N 1
ATOM 3465 C CA . MET A 1 444 ? 13.430 9.631 -6.524 1.00 98.38 444 MET A CA 1
ATOM 3466 C C . MET A 1 444 ? 14.239 10.749 -7.201 1.00 98.38 444 MET A C 1
ATOM 3468 O O . MET A 1 444 ? 15.231 10.457 -7.870 1.00 98.38 444 MET A O 1
ATOM 3472 N N . LYS A 1 445 ? 13.837 12.015 -7.032 1.00 97.56 445 LYS A N 1
ATOM 3473 C CA . LYS A 1 445 ? 14.525 13.208 -7.558 1.00 97.56 445 LYS A CA 1
ATOM 3474 C C . LYS A 1 445 ? 15.461 13.869 -6.545 1.00 97.56 445 LYS A C 1
ATOM 3476 O O . LYS A 1 445 ? 16.173 14.798 -6.915 1.00 97.56 445 LYS A O 1
ATOM 3481 N N . ALA A 1 446 ? 15.425 13.446 -5.283 1.00 97.81 446 ALA A N 1
ATOM 3482 C CA . ALA A 1 446 ? 16.076 14.168 -4.204 1.00 97.81 446 ALA A CA 1
ATOM 3483 C C . ALA A 1 446 ? 17.598 14.159 -4.358 1.00 97.81 446 ALA A C 1
ATOM 3485 O O . ALA A 1 446 ? 18.200 13.123 -4.647 1.00 97.81 446 ALA A O 1
ATOM 3486 N N . THR A 1 447 ? 18.209 15.319 -4.126 1.00 97.00 447 THR A N 1
ATOM 3487 C CA . THR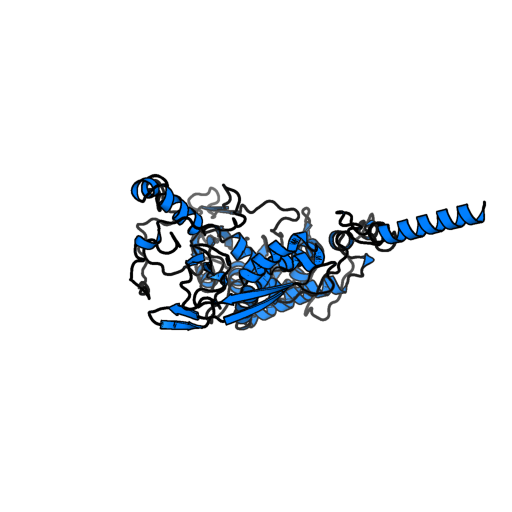 A 1 447 ? 19.666 15.510 -4.177 1.00 97.00 447 THR A CA 1
ATOM 3488 C C . THR A 1 447 ? 20.287 15.811 -2.815 1.00 97.00 447 THR A C 1
ATOM 3490 O O . THR A 1 447 ? 21.486 15.609 -2.629 1.00 97.00 447 THR A O 1
ATOM 3493 N N . GLY A 1 448 ? 19.477 16.234 -1.842 1.00 96.88 448 GLY A N 1
ATOM 3494 C CA . GLY A 1 448 ? 19.912 16.554 -0.484 1.00 96.88 448 GLY A CA 1
ATOM 3495 C C . GLY A 1 448 ? 18.746 16.726 0.489 1.00 96.88 448 GLY A C 1
ATOM 3496 O O . GLY A 1 448 ? 17.589 16.451 0.157 1.00 96.88 448 GLY A O 1
ATOM 3497 N N . ALA A 1 449 ? 19.055 17.183 1.704 1.00 96.44 449 ALA A N 1
ATOM 3498 C CA . ALA A 1 449 ? 18.083 17.287 2.796 1.00 96.44 449 ALA A CA 1
ATOM 3499 C C . ALA A 1 449 ? 16.874 18.200 2.500 1.00 96.44 449 ALA A C 1
ATOM 3501 O O . ALA A 1 449 ? 15.777 17.924 2.984 1.00 96.44 449 ALA A O 1
ATOM 3502 N N . GLU A 1 450 ? 17.043 19.265 1.709 1.00 97.56 450 GLU A N 1
ATOM 3503 C CA . GLU A 1 450 ? 15.941 20.175 1.356 1.00 97.56 450 GLU A CA 1
ATOM 3504 C C . GLU A 1 450 ? 14.891 19.492 0.471 1.00 97.56 450 GLU A C 1
ATOM 3506 O O . GLU A 1 450 ? 13.696 19.573 0.762 1.00 97.56 450 GLU A O 1
ATOM 3511 N N . ASP A 1 451 ? 15.333 18.758 -0.555 1.00 97.69 451 ASP A N 1
ATOM 3512 C CA . ASP A 1 451 ? 14.451 17.971 -1.424 1.00 97.69 451 ASP A CA 1
ATOM 3513 C C . ASP A 1 451 ? 13.741 16.869 -0.634 1.00 97.69 451 ASP A C 1
ATOM 3515 O O . ASP A 1 451 ? 12.538 16.659 -0.795 1.00 97.69 451 ASP A O 1
ATOM 3519 N N . TYR A 1 452 ? 14.472 16.195 0.261 1.00 97.69 452 TYR A N 1
ATOM 3520 C CA . TYR A 1 452 ? 13.915 15.204 1.180 1.00 97.69 452 TYR A CA 1
ATOM 3521 C C . TYR A 1 452 ? 12.803 15.809 2.046 1.00 97.69 452 TYR A C 1
ATOM 3523 O O . TYR A 1 452 ? 11.680 15.301 2.067 1.00 97.69 452 TYR A O 1
ATOM 3531 N N . ALA A 1 453 ? 13.075 16.937 2.704 1.00 96.81 453 ALA A N 1
ATOM 3532 C CA . ALA A 1 453 ? 12.088 17.622 3.529 1.00 96.81 453 ALA A CA 1
ATOM 3533 C C . ALA A 1 453 ? 10.877 18.082 2.704 1.00 96.81 453 ALA A C 1
ATOM 3535 O O . ALA A 1 453 ? 9.747 17.983 3.178 1.00 96.81 453 ALA A O 1
ATOM 3536 N N . ALA A 1 454 ? 11.086 18.561 1.473 1.00 97.19 454 ALA A N 1
ATOM 3537 C CA . ALA A 1 454 ? 10.014 18.972 0.570 1.00 97.19 454 ALA A CA 1
ATOM 3538 C C . ALA A 1 454 ? 9.133 17.789 0.134 1.00 97.19 454 ALA A C 1
ATOM 3540 O O . ALA A 1 454 ? 7.906 17.906 0.179 1.00 97.19 454 ALA A O 1
ATOM 3541 N N . ALA A 1 455 ? 9.736 16.650 -0.220 1.00 96.88 455 ALA A N 1
ATOM 3542 C CA . ALA A 1 455 ? 9.037 15.433 -0.640 1.00 96.88 455 ALA A CA 1
ATOM 3543 C C . ALA A 1 455 ? 8.141 14.852 0.466 1.00 96.88 455 ALA A C 1
ATOM 3545 O O . ALA A 1 455 ? 7.080 14.289 0.191 1.00 96.88 455 ALA A O 1
ATOM 3546 N N . LEU A 1 456 ? 8.533 15.014 1.730 1.00 96.50 456 LEU A N 1
ATOM 3547 C CA . LEU A 1 456 ? 7.799 14.470 2.871 1.00 96.50 456 LEU A CA 1
ATOM 3548 C C . LEU A 1 456 ? 6.594 15.310 3.322 1.00 96.50 456 LEU A C 1
ATOM 3550 O O . LEU A 1 456 ? 5.742 14.777 4.031 1.00 96.50 456 LEU A O 1
ATOM 3554 N N . ARG A 1 457 ? 6.463 16.576 2.897 1.00 93.94 457 ARG A N 1
ATOM 3555 C CA . ARG A 1 457 ? 5.460 17.527 3.436 1.00 93.94 457 ARG A CA 1
ATOM 3556 C C . ARG A 1 457 ? 4.003 17.080 3.330 1.00 93.94 457 ARG A C 1
ATOM 3558 O O . ARG A 1 457 ? 3.174 17.561 4.099 1.00 93.94 457 ARG A O 1
ATOM 3565 N N . ALA A 1 458 ? 3.671 16.245 2.348 1.00 91.69 458 ALA A N 1
ATOM 3566 C CA . ALA A 1 458 ? 2.283 15.904 2.048 1.00 91.69 458 ALA A CA 1
ATOM 3567 C C . ALA A 1 458 ? 1.887 14.458 2.384 1.00 91.69 458 ALA A C 1
ATOM 3569 O O . ALA A 1 458 ? 0.695 14.150 2.345 1.00 91.69 458 ALA A O 1
ATOM 3570 N N . TYR A 1 459 ? 2.850 13.612 2.762 1.00 93.25 459 TYR A N 1
ATOM 3571 C CA . TYR A 1 459 ? 2.635 12.203 3.097 1.00 93.25 459 TYR A CA 1
ATOM 3572 C C . TYR A 1 459 ? 1.686 12.045 4.297 1.00 93.25 459 TYR A C 1
ATOM 3574 O O . TYR A 1 459 ? 1.878 12.701 5.322 1.00 93.25 459 TYR A O 1
ATOM 3582 N N . GLU A 1 460 ? 0.670 11.183 4.195 1.00 89.44 460 GLU A N 1
ATOM 3583 C CA . GLU A 1 460 ? -0.296 10.965 5.282 1.00 89.44 460 GLU A CA 1
ATOM 3584 C C . GLU A 1 460 ? -0.274 9.543 5.822 1.00 89.44 460 GLU A C 1
ATOM 3586 O O . GLU A 1 460 ? -0.272 9.355 7.040 1.00 89.44 460 GLU A O 1
ATOM 3591 N N . SER A 1 461 ? -0.313 8.533 4.953 1.00 89.69 461 SER A N 1
ATOM 3592 C CA . SER A 1 461 ? -0.606 7.176 5.403 1.00 89.69 461 SER A CA 1
ATOM 3593 C C . SER A 1 461 ? 0.090 6.096 4.571 1.00 89.69 461 SER A C 1
ATOM 3595 O O . SER A 1 461 ? 0.130 6.193 3.346 1.00 89.69 461 SER A O 1
ATOM 3597 N N . PRO A 1 462 ? 0.554 5.002 5.203 1.00 91.00 462 PRO A N 1
ATOM 3598 C CA . PRO A 1 462 ? 0.670 4.801 6.652 1.00 91.00 462 PRO A CA 1
ATOM 3599 C C . PRO A 1 462 ? 1.819 5.612 7.250 1.00 91.00 462 PRO A C 1
ATOM 3601 O O . PRO A 1 462 ? 2.821 5.812 6.587 1.00 91.00 462 PRO A O 1
ATOM 3604 N N . ALA A 1 463 ? 1.730 6.029 8.514 1.00 92.19 463 ALA A N 1
ATOM 3605 C CA . ALA A 1 463 ? 2.841 6.739 9.146 1.00 92.19 463 ALA A CA 1
ATOM 3606 C C . ALA A 1 463 ? 4.102 5.852 9.224 1.00 92.19 463 ALA A C 1
ATOM 3608 O O . ALA A 1 463 ? 4.022 4.683 9.608 1.00 92.19 463 ALA A O 1
ATOM 3609 N N . GLN A 1 464 ? 5.262 6.392 8.853 1.00 94.19 464 GLN A N 1
ATOM 3610 C CA . GLN A 1 464 ? 6.551 5.689 8.797 1.00 94.19 464 GLN A CA 1
ATOM 3611 C C . GLN A 1 464 ? 7.665 6.563 9.382 1.00 94.19 464 GLN A C 1
ATOM 3613 O O . GLN A 1 464 ? 7.588 7.790 9.352 1.00 94.19 464 GLN A O 1
ATOM 3618 N N . ASN A 1 465 ? 8.743 5.940 9.851 1.00 95.12 465 ASN A N 1
ATOM 3619 C CA . ASN A 1 465 ? 10.027 6.618 9.971 1.00 95.12 465 ASN A CA 1
ATOM 3620 C C . ASN A 1 465 ? 10.713 6.591 8.606 1.00 95.12 465 ASN A C 1
ATOM 3622 O O . ASN A 1 465 ? 11.038 5.515 8.103 1.00 95.12 465 ASN A O 1
ATOM 3626 N N . PHE A 1 466 ? 10.980 7.756 8.036 1.00 97.44 466 PHE A N 1
ATOM 3627 C CA . PHE A 1 466 ? 11.811 7.903 6.850 1.00 97.44 466 PHE A CA 1
ATOM 3628 C C . PHE A 1 466 ? 13.249 8.132 7.291 1.00 97.44 466 PHE A C 1
ATOM 3630 O O . PHE A 1 466 ? 13.511 9.073 8.030 1.00 97.44 466 PHE A O 1
ATOM 3637 N N . ALA A 1 467 ? 14.171 7.274 6.868 1.00 97.62 467 ALA A N 1
ATOM 3638 C CA . ALA A 1 467 ? 15.603 7.496 7.020 1.00 97.62 467 ALA A CA 1
ATOM 3639 C C . ALA A 1 467 ? 16.195 7.922 5.677 1.00 97.62 467 ALA A C 1
ATOM 3641 O O . ALA A 1 467 ? 15.766 7.434 4.631 1.00 97.62 467 ALA A O 1
ATOM 3642 N N . PHE A 1 468 ? 17.175 8.817 5.710 1.00 98.38 468 PHE A N 1
ATOM 3643 C CA . PHE A 1 468 ? 17.744 9.439 4.520 1.00 98.38 468 PHE A CA 1
ATOM 3644 C C . PHE A 1 468 ? 19.250 9.626 4.654 1.00 98.38 468 PHE A C 1
ATOM 3646 O O . PHE A 1 468 ? 19.754 9.894 5.750 1.00 98.38 468 PHE A O 1
ATOM 3653 N N . ALA A 1 469 ? 19.955 9.529 3.530 1.00 98.44 469 ALA A N 1
ATOM 3654 C CA . ALA A 1 469 ? 21.340 9.957 3.412 1.00 98.44 469 ALA A CA 1
ATOM 3655 C C . ALA A 1 469 ? 21.621 10.524 2.014 1.00 98.44 469 ALA A C 1
ATOM 3657 O O . ALA A 1 469 ? 21.119 9.981 1.031 1.00 98.44 469 ALA A O 1
ATOM 3658 N N . SER A 1 470 ? 22.448 11.569 1.910 1.00 97.88 470 SER A N 1
ATOM 3659 C CA . SER A 1 470 ? 22.848 12.163 0.623 1.00 97.88 470 SER A CA 1
ATOM 3660 C C . SER A 1 470 ? 24.356 12.081 0.368 1.00 97.88 470 SER A C 1
ATOM 3662 O O . SER A 1 470 ? 25.178 12.031 1.285 1.00 97.88 470 SER A O 1
ATOM 3664 N N . SER A 1 471 ? 24.75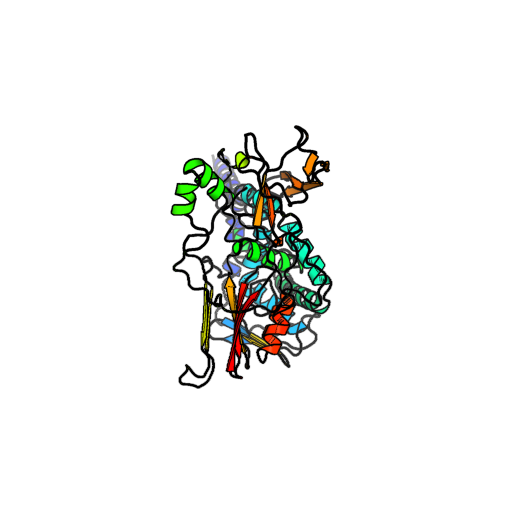2 12.131 -0.903 1.00 95.56 471 SER A N 1
ATOM 3665 C CA . SER A 1 471 ? 26.147 12.182 -1.355 1.00 95.56 471 SER A CA 1
ATOM 3666 C C . SER A 1 471 ? 26.863 13.475 -0.926 1.00 95.56 471 SER A C 1
ATOM 3668 O O . SER A 1 471 ? 28.105 13.499 -0.874 1.00 95.56 471 SER A O 1
ATOM 3670 N N . ALA A 1 472 ? 26.080 14.510 -0.580 1.00 93.69 472 ALA A N 1
ATOM 3671 C CA . ALA A 1 472 ? 26.509 15.792 -0.023 1.00 93.69 472 ALA A CA 1
ATOM 3672 C C . ALA A 1 472 ? 26.881 15.718 1.470 1.00 93.69 472 ALA A C 1
ATOM 3674 O O . ALA A 1 472 ? 27.561 16.614 1.966 1.00 93.69 472 ALA A O 1
ATOM 3675 N N . GLY A 1 473 ? 26.519 14.636 2.168 1.00 95.88 473 GLY A N 1
ATOM 3676 C CA . GLY A 1 473 ? 26.872 14.426 3.575 1.00 95.88 473 GLY A CA 1
ATOM 3677 C C . GLY A 1 473 ? 25.693 14.466 4.545 1.00 95.88 473 GLY A C 1
ATOM 3678 O O . GLY A 1 473 ? 25.913 14.249 5.738 1.00 95.88 473 GLY A O 1
ATOM 3679 N N . ASP A 1 474 ? 24.473 14.710 4.062 1.00 97.38 474 ASP A N 1
ATOM 3680 C CA . ASP A 1 474 ? 23.286 14.772 4.913 1.00 97.38 474 ASP A CA 1
ATOM 3681 C C . ASP A 1 474 ? 22.922 13.382 5.433 1.00 97.38 474 ASP A C 1
ATOM 3683 O O . ASP A 1 474 ? 23.019 12.392 4.705 1.00 97.38 474 ASP A O 1
ATOM 3687 N N . ILE A 1 475 ? 22.442 13.322 6.675 1.00 97.25 475 ILE A N 1
ATOM 3688 C CA . ILE A 1 475 ? 21.694 12.185 7.211 1.00 97.25 475 ILE A CA 1
ATOM 3689 C C . ILE A 1 475 ? 20.464 12.712 7.944 1.00 97.25 475 ILE A C 1
ATOM 3691 O O . ILE A 1 475 ? 20.535 13.748 8.607 1.00 97.25 475 ILE A O 1
ATOM 3695 N N . ALA A 1 476 ? 19.342 12.009 7.841 1.00 95.69 476 ALA A N 1
ATOM 3696 C CA . ALA A 1 476 ? 18.123 12.388 8.545 1.00 95.69 476 ALA A CA 1
ATOM 3697 C C . ALA A 1 476 ? 17.287 11.168 8.927 1.00 95.69 476 ALA A C 1
ATOM 3699 O O . ALA A 1 476 ? 17.364 10.113 8.294 1.00 95.69 476 ALA A O 1
ATOM 3700 N N . ILE A 1 477 ? 16.464 11.349 9.957 1.00 94.81 477 ILE A N 1
ATOM 3701 C CA . ILE A 1 477 ? 15.318 10.494 10.239 1.00 94.81 477 ILE A CA 1
ATOM 3702 C C . ILE A 1 477 ? 14.105 11.378 10.539 1.00 94.81 477 ILE A C 1
ATOM 3704 O O . ILE A 1 477 ? 14.220 12.372 11.255 1.00 94.81 477 ILE A O 1
ATOM 3708 N N . THR A 1 478 ? 12.947 11.045 9.978 1.00 94.00 478 THR A N 1
ATOM 3709 C CA . THR A 1 478 ? 11.701 11.792 10.181 1.00 94.00 478 THR A CA 1
ATOM 3710 C C . THR A 1 478 ? 10.561 10.822 10.426 1.00 94.00 478 THR A C 1
ATOM 3712 O O . THR A 1 478 ? 10.249 10.005 9.563 1.00 94.00 478 THR A O 1
ATOM 3715 N N . VAL A 1 479 ? 9.917 10.926 11.589 1.00 93.50 479 VAL A N 1
ATOM 3716 C CA . VAL A 1 479 ? 8.591 10.333 11.794 1.00 93.50 479 VAL A CA 1
ATOM 3717 C C . VAL A 1 479 ? 7.615 11.135 10.944 1.00 93.50 479 VAL A C 1
ATOM 3719 O O . VAL A 1 479 ? 7.467 12.334 11.167 1.00 93.50 479 VAL A O 1
ATOM 3722 N N . ASN A 1 480 ? 6.987 10.505 9.957 1.00 93.62 480 ASN A N 1
ATOM 3723 C CA . ASN A 1 480 ? 6.139 11.207 9.006 1.00 93.62 480 ASN A CA 1
ATOM 3724 C C . ASN A 1 480 ? 4.830 10.465 8.734 1.00 93.62 480 ASN A C 1
ATOM 3726 O O . ASN A 1 480 ? 4.807 9.237 8.637 1.00 93.62 480 ASN A O 1
ATOM 3730 N N . GLY A 1 481 ? 3.755 11.230 8.574 1.00 92.25 481 GLY A N 1
ATOM 3731 C CA . GLY A 1 481 ? 2.387 10.753 8.393 1.00 92.25 481 GLY A CA 1
ATOM 3732 C C . GLY A 1 481 ? 1.401 11.464 9.321 1.00 92.25 481 GLY A C 1
ATOM 3733 O O . GLY A 1 481 ? 1.784 12.218 10.216 1.00 92.25 481 GLY A O 1
ATOM 3734 N N . SER A 1 482 ? 0.114 11.212 9.111 1.00 90.62 482 SER A N 1
ATOM 3735 C CA . SER A 1 482 ? -0.959 11.731 9.954 1.00 90.62 482 SER A CA 1
ATOM 3736 C C . SER A 1 482 ? -1.011 10.955 11.267 1.00 90.62 482 SER A C 1
ATOM 3738 O O . SER A 1 482 ? -1.166 9.733 11.273 1.00 90.62 482 SER A O 1
ATOM 3740 N N . LEU A 1 483 ? -0.914 11.676 12.383 1.00 89.50 483 LEU A N 1
ATOM 3741 C CA . LEU A 1 483 ? -1.023 11.132 13.734 1.00 89.50 483 LEU A CA 1
ATOM 3742 C C . LEU A 1 483 ? -2.212 11.784 14.455 1.00 89.50 483 LEU A C 1
ATOM 3744 O O . LEU A 1 483 ? -2.443 12.986 14.288 1.00 89.50 483 LEU A O 1
ATOM 3748 N N . PRO A 1 484 ? -2.990 11.027 15.247 1.00 87.31 484 PRO A N 1
ATOM 3749 C CA . PRO A 1 484 ? -4.150 11.578 15.928 1.00 87.31 484 PRO A CA 1
ATOM 3750 C C . PRO A 1 484 ? -3.719 12.445 17.117 1.00 87.31 484 PRO A C 1
ATOM 3752 O O . PRO A 1 484 ? -2.851 12.068 17.902 1.00 87.31 484 PRO A O 1
ATOM 3755 N N . LEU A 1 485 ? -4.374 13.594 17.296 1.00 87.44 485 LEU A N 1
ATOM 3756 C CA . LEU A 1 485 ? -4.228 14.402 18.507 1.00 87.44 485 LEU A CA 1
ATOM 3757 C C . LEU A 1 485 ? -5.040 13.761 19.636 1.00 87.44 485 LEU A C 1
ATOM 3759 O O . LEU A 1 485 ? -6.268 13.874 19.672 1.00 87.44 485 LEU A O 1
ATOM 3763 N N . LYS A 1 486 ? -4.343 13.071 20.537 1.00 85.31 486 LYS A N 1
ATOM 3764 C CA . LYS A 1 486 ? -4.922 12.308 21.646 1.00 85.31 486 LYS A CA 1
ATOM 3765 C C . LYS A 1 486 ? -4.582 12.958 22.985 1.00 85.31 486 LYS A C 1
ATOM 3767 O O . LYS A 1 486 ? -3.474 13.457 23.177 1.00 85.31 486 LYS A O 1
ATOM 3772 N N . ARG A 1 487 ? -5.524 12.931 23.932 1.00 84.25 487 ARG A N 1
ATOM 3773 C CA . ARG A 1 487 ? -5.205 13.199 25.348 1.00 84.25 487 ARG A CA 1
ATOM 3774 C C . ARG A 1 487 ? -4.452 12.009 25.952 1.00 84.25 487 ARG A C 1
ATOM 3776 O O . ARG A 1 487 ? -4.539 10.898 25.433 1.00 84.25 487 ARG A O 1
ATOM 3783 N N . ALA A 1 488 ? -3.786 12.220 27.086 1.00 80.50 488 ALA A N 1
ATOM 3784 C CA . ALA A 1 488 ? -3.120 11.140 27.814 1.00 80.50 488 ALA A CA 1
ATOM 3785 C C . ALA A 1 488 ? -4.085 9.963 28.082 1.00 80.50 488 ALA A C 1
ATOM 3787 O O . ALA A 1 488 ? -5.204 10.162 28.571 1.00 80.50 488 ALA A O 1
ATOM 3788 N N . GLY A 1 489 ? -3.658 8.750 27.716 1.00 79.19 489 GLY A N 1
ATOM 3789 C CA . GLY A 1 489 ? -4.420 7.506 27.868 1.00 79.19 489 GLY A CA 1
ATOM 3790 C C . GLY A 1 489 ? -5.594 7.301 26.897 1.00 79.19 489 GLY A C 1
ATOM 3791 O O . GLY A 1 489 ? -6.273 6.281 26.999 1.00 79.19 489 GLY A O 1
ATOM 3792 N N . GLN A 1 490 ? -5.874 8.221 25.967 1.00 82.38 490 GLN A N 1
ATOM 3793 C CA . GLN A 1 490 ? -6.878 7.987 24.919 1.00 82.38 490 GLN A CA 1
ATOM 3794 C C . GLN A 1 490 ? -6.374 6.937 23.920 1.00 82.38 490 GLN A C 1
ATOM 3796 O O . GLN A 1 490 ? -5.220 6.996 23.515 1.00 82.38 490 GLN A O 1
ATOM 3801 N N . GLY A 1 491 ? -7.238 5.995 23.532 1.00 83.31 491 GLY A N 1
ATOM 3802 C CA . GLY A 1 491 ? -6.873 4.857 22.675 1.00 83.31 491 GLY A CA 1
ATOM 3803 C C . GLY A 1 491 ? -6.268 3.687 23.450 1.00 83.31 491 GLY A C 1
ATOM 3804 O O . GLY A 1 491 ? -6.351 2.546 23.030 1.00 83.31 491 GLY A O 1
ATOM 3805 N N . ARG A 1 492 ? -5.768 3.907 24.674 1.00 84.12 492 ARG A N 1
ATOM 3806 C CA . ARG A 1 492 ? -5.223 2.815 25.500 1.00 84.12 492 ARG A CA 1
ATOM 3807 C C . ARG A 1 492 ? -6.283 1.786 25.916 1.00 84.12 492 ARG A C 1
ATOM 3809 O O . ARG A 1 492 ? -5.943 0.637 26.184 1.00 84.12 492 ARG A O 1
ATOM 3816 N N . PHE A 1 493 ? -7.545 2.204 25.984 1.00 85.75 493 PHE A N 1
ATOM 3817 C CA . PHE A 1 493 ? -8.704 1.414 26.398 1.00 85.75 493 PHE A CA 1
ATOM 3818 C C . PHE A 1 493 ? -9.937 1.825 25.575 1.00 85.75 493 PHE A C 1
ATOM 3820 O O . PHE A 1 493 ? -9.990 2.955 25.085 1.00 85.75 493 PHE A O 1
ATOM 3827 N N . VAL A 1 494 ? -10.920 0.921 25.472 1.00 83.88 494 VAL A N 1
ATOM 3828 C CA . VAL A 1 494 ? -12.208 1.108 24.760 1.00 83.88 494 VAL A CA 1
ATOM 3829 C C . VAL A 1 494 ? -13.179 2.047 25.469 1.00 83.88 494 VAL A C 1
ATOM 3831 O O . VAL A 1 494 ? -13.326 1.907 26.707 1.00 83.88 494 VAL A O 1
#

Mean predicted aligned error: 6.53 Å

Sequence (494 aa):
MQIVKFLAAAGLSVAMALIANTHQPFGSQLPALGPLFSPFAGFWQNAEPVGAGPAPARSFPQLEAPVRIAFDEHMAPHIFAGNLHDAAFAQGYVTARDRLWQMDFITRAAVGRISEVIGERALEYDRTQRRKGMLLAAENALQAWSRSSDELALLNAYSDGVNAYIQSLRPADYPLEYKLMGYAPEPWAPLKCAMLFKYMAESLCFRNSDIPASNTLALLGEERFAELFPEYDPQQSPVIPETVAWDFDPLPLKHEAAAPAEMMSELIRHRQLPQAPEGIGSNNWAVAGSKTATGKPILCNDPHLGLRLPAIWYEVQLSIPGINAYGVSLPGVPGIIIGFNEQAAWGVTNVGHDVLDWYKIKWADEQKNTYYYGGQTREVSRLVEVIQVRGRKEPVLDTVKYTVWGPVVHEGEGPRQDLAMHWLALDTPSPKPFYEIGTFLGLMKATGAEDYAAALRAYESPAQNFAFASSAGDIAITVNGSLPLKRAGQGRFV

Secondary structure (DSSP, 8-state):
-HHHHHHHHHHHHHHHHHHHHSSSGGG-S---HHHHH-TTTSGGGGSPPTT--SPPP---TT-SS--EEEE-TT--EEEE-SSHHHHHHHHHHHHHHHHHHHHHHHHHHHTT-THHHH-GGGHHHHHHHHHHTHHHHHHHHHHHHTTSHHHHHHHHHHHHHHHHHHHH--GGGS-HHHHHHT--PPPP-HHHHHHHHHHHHHHT----THHHHHHHHHHH-HHHHHHHS-SS-TT---SS-TT----SPPPPPS--PPPPGGGGSS----PPPPPPPTT--EEEEEE-GGGSTTSS-EEEEEE-----SS-S-EEEEEEETTEEEEEEE-TTS-S-SEEE-SSEEEEEEE-----EEEEE--BSSTTSSEEEETTEEEEPEEEEEEE--TT-SSPEEEEEEEETTEEEEE--SSTT--EEEEEGGGSPPPP-S--HHHHHHHHHH--SHHHHHHHHTT--SS-EEEEEEETTS-EEEEEES------TTTTS--

Nearest PDB structures (foldseek):
  7ea4-assembly1_A  TM=8.163E-01  e=1.533E-24  Cupriavidus sp. P4-10-C
  7eby-assembly6_F  TM=8.205E-01  e=2.935E-24  Cupriavidus sp. P4-10-C
  7ea4-assembly2_B  TM=8.224E-01  e=1.020E-23  Cupriavidus sp. P4-10-C
  8brs-assembly1_B  TM=8.800E-01  e=4.853E-11  Bacillus sp. FJAT-27231
  8brt-assembly1_B  TM=8.480E-01  e=8.341E-11  Bacillus sp. FJAT-27231

Solvent-accessible surface area (backbone atoms only — not comparable to full-atom values): 27630 Å² total; per-residue (Å²): 112,67,67,60,53,49,51,52,51,52,52,51,51,52,51,50,52,52,48,27,60,29,65,28,52,97,76,45,91,48,46,22,49,43,57,34,69,28,81,81,45,9,55,69,51,68,59,79,66,87,84,69,68,82,80,77,92,82,88,58,94,86,50,90,61,79,69,48,75,47,64,55,99,85,65,38,43,38,39,38,23,78,43,71,54,49,41,23,16,50,48,23,23,53,44,32,73,77,37,43,68,60,40,54,53,49,34,26,49,33,39,26,46,42,9,50,65,70,8,72,90,31,42,69,59,14,52,51,25,48,30,69,36,36,54,56,19,10,50,29,43,39,60,42,40,58,69,16,66,66,48,37,48,40,38,45,27,16,22,50,16,28,33,54,44,58,72,71,48,50,80,35,61,50,60,60,66,38,50,50,54,70,56,78,90,73,86,56,48,52,53,50,30,28,22,45,52,47,39,50,31,56,75,58,56,77,36,65,56,13,62,63,42,28,36,47,33,41,73,55,36,67,71,54,32,50,71,78,59,54,93,66,65,93,86,67,78,63,92,71,54,88,82,66,81,75,96,70,84,83,80,80,72,93,69,84,77,78,81,68,78,84,71,42,71,62,74,65,73,71,82,84,69,92,70,80,68,86,91,66,51,48,46,71,52,65,44,48,9,94,82,39,97,82,55,49,39,47,71,48,63,48,70,52,68,86,91,52,89,77,60,71,66,39,58,41,32,48,36,33,84,85,32,50,26,41,35,28,21,50,70,67,50,74,66,48,73,33,34,33,35,94,30,25,36,42,26,55,26,76,58,62,61,73,50,41,32,54,40,69,62,53,61,74,45,95,84,63,52,29,30,62,52,98,95,40,78,43,74,52,50,76,45,77,44,79,39,55,36,43,92,54,92,67,63,48,78,47,78,37,43,31,52,100,56,31,30,38,56,44,75,70,89,68,100,51,42,33,31,21,44,29,41,66,72,53,49,66,60,75,95,57,87,44,34,60,61,43,21,32,54,31,49,41,54,24,56,40,64,68,40,44,56,60,21,54,73,49,35,40,75,60,48,26,29,38,36,33,27,13,74,84,45,43,64,50,75,42,83,46,40,67,71,74,92,66,58,92,74,60,53,55,42,85